Protein AF-A0A5E4LXL7-F1 (afdb_monomer_lite)

Sequence (547 aa):
MLSKASKIMYISARTNRHQEKIEVVSRVNGKRIEDSFPIDYTFYYSDSNGGYRTIFGDHVSKVTPKSSKEFHIDLSRLSGKKLWESDLNPVFKCLSKHFRGSGVPNLHLTFLDIEVNFSKEKGYATPEDPFSEVTAITISYSWEDNRLITLALRPKTYSAEKAQEIGANFSDTIVFETEKELLDAFLLLIEDSDVLSGWNSESYDIPYLVNRIIRVLGKDDTRRLCLWNEYPQEKKIEKYGKESKTYELVGRVAIDLLQVYRKFTYEERHSYSLDSIAEYELHDCKTPYAGSLDQLYYDDFEKFIEYNRKDVELLVRLEDKLKFISLMNMISHENSVLIPNALGTVTMMDQAILNRVHDMGLIGVNRRQKDAIEIPGAYVANPNVGVHEWVGSFDLTSLYPSNIRALNMSPETIVAQVRLEYTEKMIREKLAKEKTWTECWTGVFETLEYQAIIDKREDVQLIIDWEKKSSETMTAADVYKMIFESGEKWVISANATIYSLEHVGVVPEMLTDWFRDRKNIQRQAEELDIILHGVKIPMDVYRELDA

Secondary structure (DSSP, 8-state):
--------EEEEEEEETTTTEEEEEEEETTEEEEEEEE----EEEE-TT-SEEETT--EEEEE--SSHHHHHHHHHHTTTS-EESTT--HHHHHHHHHHTTS------EEEEEEEEPPBTTTBSPBTTB--SPEEEEEEEETTTTTEEEEEEEPPTTS-HHHHHHHHTTSTTEEEESSHHHHHHHHHHHGGG-SEEEESSTTTTHHHHHHHHHHHHT-GGGGGGGSSTTPPPEEEEEEETTEEEEEEE-TTSEEEEHHHHHHHH--SPPS--SHHHHHHHHHS--PPP-SS-HHHHHHH-HHHHHHHHHHHHHHHHHHHHHH-HHHHHHHHHHHTT--GGGGG-SHHHHHHHHHHHHHHTTEEPPPPPP-----------PPP--S--S-------TTHHHHHHHHTT--GGGEEEEE--HHHHHHHHHHHTTSSSHHHHTTT--S-HHHHHHHTT-SS-EEEEEETTS-EEEEEHHHHHIIIIIS---EEE-TT-EEEE-SS--HHHHHHHHHHHHHHHHHHHHHHHHHHHH-----HHHHHHH--

Foldseek 3Di:
DPDCPQQWAFADWDQPQVVQWIWTWTDGPNDIDIDIDHQFQKWWWFDQPAPAAALLRTHIHIDTDRHPVSSVVVCVVCVVTAIFPNPDDSLLVCLLVRRAPSAFDPFFEKEKDWDWAADPVPGDAALVGLPTFTAKMWMFTPVVVRDIAMEGEAAPLDDPVVLVVLQVVDPNYDYDPDSLVSLVVVLVVCQRGQEYEYACCQRGVQSNSQVVCCVRVRQQSQLSLAPPSDHWAWDWDADPNDIDIGTDHYRHHYDYVLLLCVQPDPDDDPDSDLQRVLCVQVVDGAQDDPDDLNCCVNPPVSSNRSRSRRRSVSVVVCCVRPVRLVVLSRLCSNLSHHSVCSSPDPSSVVSLLQSLCVVVSHTYGDDDDDDDDDDDDDDDDDDPDDDDPDDDDDDDPPVPLVCCLVQLDDPSFFFKAKDLVVQVVQQVVVVVPDVDSNVSCVVPDFRPLVVQLVVLAQPDWIWIQGPVRDIDIHGSNVVNCVAPVPPFQWDADSNGTIGHPPDRRSSSVSSVVVVVVVVVVVVVVVVVCCVVVNPPDPVVVVVVVVD

Structure (mmCIF, N/CA/C/O backbone):
data_AF-A0A5E4LXL7-F1
#
_entry.id   AF-A0A5E4LXL7-F1
#
loop_
_atom_site.group_PDB
_atom_site.id
_atom_site.type_symbol
_atom_site.label_atom_id
_atom_site.label_alt_id
_atom_site.label_comp_id
_atom_site.label_asym_id
_atom_site.label_entity_id
_atom_site.label_seq_id
_atom_site.pdbx_PDB_ins_code
_atom_site.Cartn_x
_atom_site.Cartn_y
_atom_site.Cartn_z
_atom_site.occupancy
_atom_site.B_iso_or_equiv
_atom_site.auth_seq_id
_atom_site.auth_comp_id
_atom_site.auth_asym_id
_atom_site.auth_atom_id
_atom_site.pdbx_PDB_model_num
ATOM 1 N N . MET A 1 1 ? -34.450 -6.979 -16.253 1.00 29.98 1 MET A N 1
ATOM 2 C CA . MET A 1 1 ? -33.293 -6.486 -17.028 1.00 29.98 1 MET A CA 1
ATOM 3 C C . MET A 1 1 ? -32.911 -5.116 -16.486 1.00 29.98 1 MET A C 1
ATOM 5 O O . MET A 1 1 ? -33.443 -4.117 -16.946 1.00 29.98 1 MET A O 1
ATOM 9 N N . LEU A 1 2 ? -32.073 -5.070 -15.447 1.00 29.91 2 LEU A N 1
ATOM 10 C CA . LEU A 1 2 ? -31.420 -3.826 -15.032 1.00 29.91 2 LEU A CA 1
ATOM 11 C C . LEU A 1 2 ? -30.405 -3.482 -16.125 1.00 29.91 2 LEU A C 1
ATOM 13 O O . LEU A 1 2 ? -29.638 -4.358 -16.532 1.00 29.91 2 LEU A O 1
ATOM 17 N N . SER A 1 3 ? -30.465 -2.266 -16.667 1.00 29.81 3 SER A N 1
ATOM 18 C CA . SER A 1 3 ? -29.523 -1.823 -17.689 1.00 29.81 3 SER A CA 1
ATOM 19 C C . SER A 1 3 ? -28.101 -1.990 -17.152 1.00 29.81 3 SER A C 1
ATOM 21 O O . SER A 1 3 ? -27.789 -1.567 -16.039 1.00 29.81 3 SER A O 1
ATOM 23 N N . LYS A 1 4 ? -27.232 -2.644 -17.932 1.00 35.75 4 LYS A N 1
ATOM 24 C CA . LYS A 1 4 ? -25.785 -2.627 -17.707 1.00 35.75 4 LYS A CA 1
ATOM 25 C C . LYS A 1 4 ? -25.305 -1.194 -17.948 1.00 35.75 4 LYS A C 1
ATOM 27 O O . LYS A 1 4 ? -24.787 -0.891 -19.017 1.00 35.75 4 LYS A O 1
ATOM 32 N N . ALA A 1 5 ? -25.522 -0.295 -16.989 1.00 44.47 5 ALA A N 1
ATOM 33 C CA . ALA A 1 5 ? -24.675 0.878 -16.876 1.00 44.47 5 ALA A CA 1
ATOM 34 C C . ALA A 1 5 ? -23.248 0.333 -16.762 1.00 44.47 5 ALA A C 1
ATOM 36 O O . ALA A 1 5 ? -22.973 -0.504 -15.899 1.00 44.47 5 ALA A O 1
ATOM 37 N N . SER A 1 6 ? -22.384 0.697 -17.705 1.00 51.62 6 SER A N 1
ATOM 38 C CA . SER A 1 6 ? -20.970 0.344 -17.661 1.00 51.62 6 SER A CA 1
ATOM 39 C C . SER A 1 6 ? -20.417 0.821 -16.320 1.00 51.62 6 SER A C 1
ATOM 41 O O . SER A 1 6 ? -20.374 2.026 -16.076 1.00 51.62 6 SER A O 1
ATOM 43 N N . LYS A 1 7 ? -20.098 -0.119 -15.422 1.00 65.69 7 LYS A N 1
ATOM 44 C CA . LYS A 1 7 ? -19.622 0.210 -14.078 1.00 65.69 7 LYS A CA 1
ATOM 45 C C . LYS A 1 7 ? -18.268 0.902 -14.209 1.00 65.69 7 LYS A C 1
ATOM 47 O O . LYS A 1 7 ? -17.354 0.347 -14.813 1.00 65.69 7 LYS A O 1
ATOM 52 N N . ILE A 1 8 ? -18.181 2.123 -13.694 1.00 78.50 8 ILE A N 1
ATOM 53 C CA . ILE A 1 8 ? -16.949 2.908 -13.671 1.00 78.50 8 ILE A CA 1
ATOM 54 C C . ILE A 1 8 ? -16.110 2.392 -12.503 1.00 78.50 8 ILE A C 1
ATOM 56 O O . ILE A 1 8 ? -16.603 2.320 -11.380 1.00 78.50 8 ILE A O 1
ATOM 60 N N . MET A 1 9 ? -14.870 1.995 -12.773 1.00 87.81 9 MET A N 1
ATOM 61 C CA . MET A 1 9 ? -13.956 1.452 -11.768 1.00 87.81 9 MET A CA 1
ATOM 62 C C . MET A 1 9 ? -12.716 2.339 -11.723 1.00 87.81 9 MET A C 1
ATOM 64 O O . MET A 1 9 ? -12.082 2.548 -12.760 1.00 87.81 9 MET A O 1
ATOM 68 N N . TYR A 1 10 ? -12.420 2.907 -10.554 1.00 93.94 10 TYR A N 1
ATOM 69 C CA . TYR A 1 10 ? -11.288 3.817 -10.387 1.00 93.94 10 TYR A CA 1
ATOM 70 C C . TYR A 1 10 ? -9.958 3.063 -10.462 1.00 93.94 10 TYR A C 1
ATOM 72 O O . TYR A 1 10 ? -9.919 1.852 -10.334 1.00 93.94 10 TYR A O 1
ATOM 80 N N . ILE A 1 11 ? -8.870 3.787 -10.686 1.00 94.38 11 ILE A N 1
ATOM 81 C CA . ILE A 1 11 ? -7.489 3.289 -10.684 1.00 94.38 11 ILE A CA 1
ATOM 82 C C . ILE A 1 11 ? -6.705 4.047 -9.619 1.00 94.38 11 ILE A C 1
ATOM 84 O O . ILE A 1 11 ? -6.070 3.470 -8.737 1.00 94.38 11 ILE A O 1
ATOM 88 N N . SER A 1 12 ? -6.771 5.374 -9.704 1.00 95.75 12 SER A N 1
ATOM 89 C CA . SER A 1 12 ? -6.064 6.301 -8.835 1.00 95.75 12 SER A CA 1
ATOM 90 C C . SER A 1 12 ? -6.898 7.561 -8.646 1.00 95.75 12 SER A C 1
ATOM 92 O O . SER A 1 12 ? -7.735 7.903 -9.483 1.00 95.75 12 SER A O 1
ATOM 94 N N . ALA A 1 13 ? -6.689 8.255 -7.534 1.00 96.75 13 ALA A N 1
ATOM 95 C CA . ALA A 1 13 ? -7.396 9.484 -7.227 1.00 96.75 13 ALA A CA 1
ATOM 96 C C . ALA A 1 13 ? -6.531 10.417 -6.386 1.00 96.75 13 ALA A C 1
ATOM 98 O O . ALA A 1 13 ? -5.733 9.975 -5.558 1.00 96.75 13 ALA A O 1
ATOM 99 N N . ARG A 1 14 ? -6.728 11.724 -6.561 1.00 95.44 14 ARG A N 1
ATOM 100 C CA . ARG A 1 14 ? -6.007 12.752 -5.810 1.00 95.44 14 ARG A CA 1
ATOM 101 C C . ARG A 1 14 ? -6.893 13.933 -5.461 1.00 95.44 14 ARG A C 1
ATOM 103 O O . ARG A 1 14 ? -7.909 14.195 -6.095 1.00 95.44 14 ARG A O 1
ATOM 110 N N . THR A 1 15 ? -6.464 14.693 -4.461 1.00 95.69 15 THR A N 1
ATOM 111 C CA . THR A 1 15 ? -7.087 15.980 -4.138 1.00 95.69 15 THR A CA 1
ATOM 112 C C . THR A 1 15 ? -6.423 17.101 -4.933 1.00 95.69 15 THR A C 1
ATOM 114 O O . THR A 1 15 ? -5.270 17.439 -4.671 1.00 95.69 15 THR A O 1
ATOM 117 N N . ASN A 1 16 ? -7.164 17.741 -5.837 1.00 94.19 16 ASN A N 1
ATOM 118 C CA . ASN A 1 16 ? -6.763 18.999 -6.457 1.00 94.19 16 ASN A CA 1
ATOM 119 C C . ASN A 1 16 ? -7.238 20.166 -5.579 1.00 94.19 16 ASN A C 1
ATOM 121 O O . ASN A 1 16 ? -8.380 20.623 -5.660 1.00 94.19 16 ASN A O 1
ATOM 125 N N . ARG A 1 17 ? -6.343 20.656 -4.714 1.00 88.19 17 ARG A N 1
ATOM 126 C CA . ARG A 1 17 ? -6.650 21.743 -3.768 1.00 88.19 17 ARG A CA 1
ATOM 127 C C . ARG A 1 17 ? -6.902 23.086 -4.452 1.00 88.19 17 ARG A C 1
ATOM 129 O O . ARG A 1 17 ? -7.623 23.903 -3.896 1.00 88.19 17 ARG A O 1
ATOM 136 N N . HIS A 1 18 ? -6.328 23.317 -5.634 1.00 88.31 18 HIS A N 1
ATOM 137 C CA . HIS A 1 18 ? -6.519 24.565 -6.375 1.00 88.31 18 HIS A CA 1
ATOM 138 C C . HIS A 1 18 ? -7.926 24.669 -6.961 1.00 88.31 18 HIS A C 1
ATOM 140 O O . HIS A 1 18 ? -8.506 25.750 -6.970 1.00 88.31 18 HIS A O 1
ATOM 146 N N . GLN A 1 19 ? -8.474 23.546 -7.428 1.00 91.19 19 GLN A N 1
ATOM 147 C CA . GLN A 1 19 ? -9.823 23.483 -7.989 1.00 91.19 19 GLN A CA 1
ATOM 148 C C . GLN A 1 19 ? -10.894 23.056 -6.971 1.00 91.19 19 GLN A C 1
ATOM 150 O O . GLN A 1 19 ? -12.064 22.997 -7.335 1.00 91.19 19 GLN A O 1
ATOM 155 N N . GLU A 1 20 ? -10.503 22.747 -5.728 1.00 92.12 20 GLU A N 1
ATOM 156 C CA . GLU A 1 20 ? -11.351 22.153 -4.680 1.00 92.12 20 GLU A CA 1
ATOM 157 C C . GLU A 1 20 ? -12.130 20.909 -5.159 1.00 92.12 20 GLU A C 1
ATOM 159 O O . GLU A 1 20 ? -13.324 20.739 -4.896 1.00 92.12 20 GLU A O 1
ATOM 164 N N . LYS A 1 21 ? -11.435 20.009 -5.865 1.00 96.50 21 LYS A N 1
ATOM 165 C CA . LYS A 1 21 ? -12.001 18.764 -6.408 1.00 96.50 21 LYS A CA 1
ATOM 166 C C . LYS A 1 21 ? -11.159 17.541 -6.061 1.00 96.50 21 LYS A C 1
ATOM 168 O O . LYS A 1 21 ? -9.961 17.643 -5.802 1.00 96.50 21 LYS A O 1
ATOM 173 N N . ILE A 1 22 ? -11.795 16.376 -6.093 1.00 97.69 22 ILE A N 1
ATOM 174 C CA . ILE A 1 22 ? -11.134 15.078 -6.181 1.00 97.69 22 ILE A CA 1
ATOM 175 C C . ILE A 1 22 ? -11.096 14.682 -7.652 1.00 97.69 22 ILE A C 1
ATOM 177 O O . ILE A 1 22 ? -12.145 14.543 -8.275 1.00 97.69 22 ILE A O 1
ATOM 181 N N . GLU A 1 23 ? -9.898 14.529 -8.200 1.00 97.44 23 GLU A N 1
ATOM 182 C CA . GLU A 1 23 ? -9.680 14.017 -9.553 1.00 97.44 23 GLU A CA 1
ATOM 183 C C . GLU A 1 23 ? -9.486 12.508 -9.467 1.00 97.44 23 GLU A C 1
ATOM 185 O O . GLU A 1 23 ? -8.745 12.028 -8.606 1.00 97.44 23 GLU A O 1
ATOM 190 N N . VAL A 1 24 ? -10.177 11.767 -10.327 1.00 97.12 24 VAL A N 1
ATOM 191 C CA . VAL A 1 24 ? -10.187 10.304 -10.324 1.00 97.12 24 VAL A CA 1
ATOM 192 C C . VAL A 1 24 ? -9.909 9.812 -11.733 1.00 97.12 24 VAL A C 1
ATOM 194 O O . VAL A 1 24 ? -10.579 10.210 -12.681 1.00 97.12 24 VAL A O 1
ATOM 197 N N . VAL A 1 25 ? -8.930 8.927 -11.864 1.00 96.44 25 VAL A N 1
ATOM 198 C CA . VAL A 1 25 ? -8.693 8.165 -13.090 1.00 96.44 25 VAL A CA 1
ATOM 199 C C . VAL A 1 25 ? -9.444 6.858 -12.960 1.00 96.44 25 VAL A C 1
ATOM 201 O O . VAL A 1 25 ? -9.318 6.183 -11.941 1.00 96.44 25 VAL A O 1
ATOM 204 N N . SER A 1 26 ? -10.209 6.498 -13.982 1.00 94.62 26 SER A N 1
ATOM 205 C CA . SER A 1 26 ? -11.001 5.270 -14.013 1.00 94.62 26 SER A CA 1
ATOM 206 C C . SER A 1 26 ? -10.849 4.548 -15.344 1.00 94.62 26 SER A C 1
ATOM 208 O O . SER A 1 26 ? -10.432 5.149 -16.333 1.00 94.62 26 SER A O 1
ATOM 210 N N . ARG A 1 27 ? -11.255 3.277 -15.403 1.00 91.06 27 ARG A N 1
ATOM 211 C CA . ARG A 1 27 ? -11.499 2.574 -16.669 1.00 91.06 27 ARG A CA 1
ATOM 212 C C . ARG A 1 27 ? -12.970 2.268 -16.879 1.00 91.06 27 ARG A C 1
ATOM 214 O O . ARG A 1 27 ? -13.670 1.802 -15.980 1.00 91.06 27 ARG A O 1
ATOM 221 N N . VAL A 1 28 ? -13.413 2.480 -18.115 1.00 87.75 28 VAL A N 1
ATOM 222 C CA . VAL A 1 28 ? -14.745 2.118 -18.604 1.00 87.75 28 VAL A CA 1
ATOM 223 C C . VAL A 1 28 ? -14.588 1.420 -19.946 1.00 87.75 28 VAL A C 1
ATOM 225 O O . VAL A 1 28 ? -14.075 1.999 -20.900 1.00 87.75 28 VAL A O 1
ATOM 228 N N . ASN A 1 29 ? -15.034 0.163 -20.031 1.00 83.94 29 ASN A N 1
ATOM 229 C CA . ASN A 1 29 ? -14.930 -0.661 -21.244 1.00 83.94 29 ASN A CA 1
ATOM 230 C C . ASN A 1 29 ? -13.501 -0.693 -21.831 1.00 83.94 29 ASN A C 1
ATOM 232 O O . ASN A 1 29 ? -13.317 -0.536 -23.036 1.00 83.94 29 ASN A O 1
ATOM 236 N N . GLY A 1 30 ? -12.492 -0.832 -20.965 1.00 83.06 30 GLY A N 1
ATOM 237 C CA . GLY A 1 30 ? -11.077 -0.888 -21.352 1.00 83.06 30 GLY A CA 1
ATOM 238 C C . GLY A 1 30 ? -10.430 0.462 -21.669 1.00 83.06 30 GLY A C 1
ATOM 239 O O . GLY A 1 30 ? -9.224 0.505 -21.858 1.00 83.06 30 GLY A O 1
ATOM 240 N N . LYS A 1 31 ? -11.182 1.571 -21.687 1.00 90.31 31 LYS A N 1
ATOM 241 C CA . LYS A 1 31 ? -10.629 2.913 -21.919 1.00 90.31 31 LYS A CA 1
ATOM 242 C C . LYS A 1 31 ? -10.441 3.666 -20.614 1.00 90.31 31 LYS A C 1
ATOM 244 O O . LYS A 1 31 ? -11.364 3.702 -19.795 1.00 90.31 31 LYS A O 1
ATOM 249 N N . ARG A 1 32 ? -9.281 4.302 -20.457 1.00 93.88 32 ARG A N 1
ATOM 250 C CA . ARG A 1 32 ? -9.021 5.233 -19.362 1.00 93.88 32 ARG A CA 1
ATOM 251 C C . ARG A 1 32 ? -9.841 6.510 -19.545 1.00 93.88 32 ARG A C 1
ATOM 253 O O . ARG A 1 32 ? -9.910 7.062 -20.642 1.00 93.88 32 ARG A O 1
ATOM 260 N N . ILE A 1 33 ? -10.472 6.958 -18.469 1.00 94.00 33 ILE A N 1
ATOM 261 C CA . ILE A 1 33 ? -11.211 8.216 -18.386 1.00 94.00 33 ILE A CA 1
ATOM 262 C C . ILE A 1 33 ? -10.774 8.986 -17.143 1.00 94.00 33 ILE A C 1
ATOM 264 O O . ILE A 1 33 ? -10.333 8.396 -16.154 1.00 94.00 33 ILE A O 1
ATOM 268 N N . GLU A 1 34 ? -10.924 10.302 -17.197 1.00 94.44 34 GLU A N 1
ATOM 269 C CA . GLU A 1 34 ? -10.665 11.196 -16.075 1.00 94.44 34 GLU A CA 1
ATOM 270 C C . GLU A 1 34 ? -11.979 11.849 -15.649 1.00 94.44 34 GLU A C 1
ATOM 272 O O . GLU A 1 34 ? -12.647 12.505 -16.450 1.00 94.44 34 GLU A O 1
ATOM 277 N N . ASP A 1 35 ? -12.332 11.678 -14.380 1.00 93.12 35 ASP A N 1
ATOM 278 C CA . ASP A 1 35 ? -13.503 12.272 -13.750 1.00 93.12 35 ASP A CA 1
ATOM 279 C C . ASP A 1 35 ? -13.079 13.233 -12.636 1.00 93.12 35 ASP A C 1
ATOM 281 O O . ASP A 1 35 ? -11.971 13.171 -12.095 1.00 93.12 35 ASP A O 1
ATOM 285 N N . SER A 1 36 ? -13.987 14.134 -12.256 1.00 95.25 36 SER A N 1
ATOM 286 C CA . SER A 1 36 ? -13.777 15.003 -11.100 1.00 95.25 36 SER A CA 1
ATOM 287 C C . SER A 1 36 ? -15.038 15.138 -10.259 1.00 95.25 36 SER A C 1
ATOM 289 O O . SER A 1 36 ? -16.142 15.298 -10.779 1.00 95.25 36 SER A O 1
ATOM 291 N N . PHE A 1 37 ? -14.857 15.113 -8.943 1.00 96.00 37 PHE A N 1
ATOM 292 C CA . PHE A 1 37 ? -15.923 15.199 -7.952 1.00 96.00 37 PHE A CA 1
ATOM 293 C C . PHE A 1 37 ? -15.652 16.367 -6.998 1.00 96.00 37 PHE A C 1
ATOM 295 O O . PHE A 1 37 ? -14.491 16.665 -6.714 1.00 96.00 37 PHE A O 1
ATOM 302 N N . PRO A 1 38 ? -16.685 17.054 -6.483 1.00 95.44 38 PRO A N 1
ATOM 303 C CA . PRO A 1 38 ? -16.484 18.045 -5.432 1.00 95.44 38 PRO A CA 1
ATOM 304 C C . PRO A 1 38 ? -15.927 17.374 -4.170 1.00 95.44 38 PRO A C 1
ATOM 306 O O . PRO A 1 38 ? -16.299 16.245 -3.843 1.00 95.44 38 PRO A O 1
ATOM 309 N N . ILE A 1 39 ? -15.055 18.074 -3.443 1.00 96.50 39 ILE A N 1
ATOM 310 C CA . ILE A 1 39 ? -14.549 17.578 -2.160 1.00 96.50 39 ILE A CA 1
ATOM 311 C C . ILE A 1 39 ? -15.698 17.523 -1.140 1.00 96.50 39 ILE A C 1
ATOM 313 O O . ILE A 1 39 ? -16.369 18.524 -0.893 1.00 96.50 39 ILE A O 1
ATOM 317 N N . ASP A 1 40 ? -15.916 16.355 -0.528 1.00 95.75 40 ASP A N 1
ATOM 318 C CA . ASP A 1 40 ? -16.932 16.174 0.512 1.00 95.75 40 ASP A CA 1
ATOM 319 C C . ASP A 1 40 ? -16.365 16.523 1.898 1.00 95.75 40 ASP A C 1
ATOM 321 O O . ASP A 1 40 ? -15.721 15.706 2.562 1.00 95.75 40 ASP A O 1
ATOM 325 N N . TYR A 1 41 ? -16.616 17.758 2.338 1.00 96.25 41 TYR A N 1
ATOM 326 C CA . TYR A 1 41 ? -16.223 18.264 3.657 1.00 96.25 41 TYR A CA 1
ATOM 327 C C . TYR A 1 41 ? -17.205 17.899 4.779 1.00 96.25 41 TYR A C 1
ATOM 329 O O . TYR A 1 41 ? -17.089 18.425 5.884 1.00 96.25 41 TYR A O 1
ATOM 337 N N . THR A 1 42 ? -18.192 17.036 4.522 1.00 97.00 42 THR A N 1
ATOM 338 C CA . THR A 1 42 ? -19.201 16.660 5.519 1.00 97.00 42 THR A CA 1
ATOM 339 C C . THR A 1 42 ? -18.560 16.096 6.784 1.00 97.00 42 THR A C 1
ATOM 341 O O . THR A 1 42 ? -17.692 15.226 6.706 1.00 97.00 42 THR A O 1
ATOM 344 N N . PHE A 1 43 ? -19.040 16.542 7.942 1.00 97.56 43 PHE A N 1
ATOM 345 C CA . PHE A 1 43 ? -18.696 15.998 9.257 1.00 97.56 43 PHE A CA 1
ATOM 346 C C . PHE A 1 43 ? -19.878 16.164 10.222 1.00 97.56 43 PHE A C 1
ATOM 348 O O . PHE A 1 43 ? -20.902 16.758 9.865 1.00 97.56 43 PHE A O 1
ATOM 355 N N . TYR A 1 44 ? -19.750 15.646 11.443 1.00 97.81 44 TYR A N 1
ATOM 356 C CA . TYR A 1 44 ? -20.810 15.696 12.449 1.00 97.81 44 TYR A CA 1
ATOM 357 C C . TYR A 1 44 ? -20.302 16.229 13.791 1.00 97.81 44 TYR A C 1
ATOM 359 O O . TYR A 1 44 ? -19.108 16.184 14.093 1.00 97.81 44 TYR A O 1
ATOM 367 N N . TYR A 1 45 ? -21.219 16.723 14.620 1.00 97.25 45 TYR A N 1
ATOM 368 C CA . TYR A 1 45 ? -20.938 17.145 15.993 1.00 97.25 45 TYR A CA 1
ATOM 369 C C . TYR A 1 45 ? -22.004 16.616 16.958 1.00 97.25 45 TYR A C 1
ATOM 371 O O . TYR A 1 45 ? -23.160 16.436 16.576 1.00 97.25 45 TYR A O 1
ATOM 379 N N . SER A 1 46 ? -21.621 16.381 18.215 1.00 95.94 46 SER A N 1
ATOM 380 C CA . SER A 1 46 ? -22.552 15.941 19.265 1.00 95.94 46 SER A CA 1
ATOM 381 C C . SER A 1 46 ? -23.654 16.970 19.530 1.00 95.94 46 SER A C 1
ATOM 383 O O . SER A 1 46 ? -23.379 18.109 19.923 1.00 95.94 46 SER A O 1
ATOM 385 N N . ASP A 1 47 ? -24.901 16.534 19.352 1.00 95.81 47 ASP A N 1
ATOM 386 C CA . ASP A 1 47 ? -26.117 17.336 19.478 1.00 95.81 47 ASP A CA 1
ATOM 387 C C . ASP A 1 47 ? -27.280 16.432 19.894 1.00 95.81 47 ASP A C 1
ATOM 389 O O . ASP A 1 47 ? -27.674 15.545 19.143 1.00 95.81 47 ASP A O 1
ATOM 393 N N . SER A 1 48 ? -27.858 16.663 21.075 1.00 93.81 48 SER A N 1
ATOM 394 C CA . SER A 1 48 ? -28.941 15.829 21.616 1.00 93.81 48 SER A CA 1
ATOM 395 C C . SER A 1 48 ? -30.200 15.812 20.744 1.00 93.81 48 SER A C 1
ATOM 397 O O . SER A 1 48 ? -30.993 14.884 20.852 1.00 93.81 48 SER A O 1
ATOM 399 N N . ASN A 1 49 ? -30.383 16.822 19.888 1.00 94.94 49 ASN A N 1
ATOM 400 C CA . ASN A 1 49 ? -31.505 16.915 18.950 1.00 94.94 49 ASN A CA 1
ATOM 401 C C . ASN A 1 49 ? -31.132 16.452 17.529 1.00 94.94 49 ASN A C 1
ATOM 403 O O . ASN A 1 49 ? -31.921 16.615 16.598 1.00 94.94 49 ASN A O 1
ATOM 407 N N . GLY A 1 50 ? -29.926 15.910 17.348 1.00 94.38 50 GLY A N 1
ATOM 408 C CA . GLY A 1 50 ? -29.422 15.456 16.060 1.00 94.38 50 GLY A CA 1
ATOM 409 C C . GLY A 1 50 ? -30.185 14.250 15.508 1.00 94.38 50 GLY A C 1
ATOM 410 O O . GLY A 1 50 ? -30.583 13.345 16.245 1.00 94.38 50 GLY A O 1
ATOM 411 N N . GLY A 1 51 ? -30.380 14.231 14.188 1.00 96.19 51 GLY A N 1
ATOM 412 C CA . GLY A 1 51 ? -31.098 13.164 13.481 1.00 96.19 51 GLY A CA 1
ATOM 413 C C . GLY A 1 51 ? -30.261 11.921 13.150 1.00 96.19 51 GLY A C 1
ATOM 414 O O . GLY A 1 51 ? -30.817 10.949 12.648 1.00 96.19 51 GLY A O 1
ATOM 415 N N . TYR A 1 52 ? -28.950 11.943 13.405 1.00 97.56 52 TYR A N 1
ATOM 416 C CA . TYR A 1 52 ? -28.024 10.844 13.109 1.00 97.56 52 TYR A CA 1
ATOM 417 C C . TYR A 1 52 ? -27.508 10.214 14.404 1.00 97.56 52 TYR A C 1
ATOM 419 O O . TYR A 1 52 ? -27.512 10.864 15.453 1.00 97.56 52 TYR A O 1
ATOM 427 N N . ARG A 1 53 ? -27.041 8.963 14.326 1.00 96.81 53 ARG A N 1
ATOM 428 C CA . ARG A 1 53 ? -26.478 8.227 15.465 1.00 96.81 53 ARG A CA 1
ATOM 429 C C . ARG A 1 53 ? -25.031 7.830 15.216 1.00 96.81 53 ARG A C 1
ATOM 431 O O . ARG A 1 53 ? -24.687 7.421 14.113 1.00 96.81 53 ARG A O 1
ATOM 438 N N . THR A 1 54 ? -24.189 7.930 16.237 1.00 95.25 54 THR A N 1
ATOM 439 C CA . THR A 1 54 ? -22.821 7.387 16.193 1.00 95.25 54 THR A CA 1
ATOM 440 C C . THR A 1 54 ? -22.817 5.889 16.476 1.00 95.25 54 THR A C 1
ATOM 442 O O . THR A 1 54 ? -23.826 5.337 16.917 1.00 95.25 54 THR A O 1
ATOM 445 N N . ILE A 1 55 ? -21.661 5.242 16.302 1.00 92.75 55 ILE A N 1
ATOM 446 C CA . ILE A 1 55 ? -21.449 3.853 16.750 1.00 92.75 55 ILE A CA 1
ATOM 447 C C . ILE A 1 55 ? -21.737 3.638 18.245 1.00 92.75 55 ILE A C 1
ATOM 449 O O . ILE A 1 55 ? -22.085 2.535 18.637 1.00 92.75 55 ILE A O 1
ATOM 453 N N . PHE A 1 56 ? -21.664 4.695 19.061 1.00 91.56 56 PHE A N 1
ATOM 454 C CA . PHE A 1 56 ? -21.952 4.670 20.502 1.00 91.56 56 PHE A CA 1
ATOM 455 C C . PHE A 1 56 ? -23.433 4.957 20.825 1.00 91.56 56 PHE A C 1
ATOM 457 O O . PHE A 1 56 ? -23.825 5.026 21.985 1.00 91.56 56 PHE A O 1
ATOM 464 N N . GLY A 1 57 ? -24.269 5.200 19.808 1.00 90.50 57 GLY A N 1
ATOM 465 C CA . GLY A 1 57 ? -25.680 5.567 19.969 1.00 90.50 57 GLY A CA 1
ATOM 466 C C . GLY A 1 57 ? -25.943 7.055 20.243 1.00 90.50 57 GLY A C 1
ATOM 467 O O . GLY A 1 57 ? -27.112 7.457 20.282 1.00 90.50 57 GLY A O 1
ATOM 468 N N . ASP A 1 58 ? -24.894 7.880 20.371 1.00 92.00 58 ASP A N 1
ATOM 469 C CA . ASP A 1 58 ? -25.001 9.328 20.591 1.00 92.00 58 ASP A CA 1
ATOM 470 C C . ASP A 1 58 ? -25.734 10.019 19.434 1.00 92.00 58 ASP A C 1
ATOM 472 O O . ASP A 1 58 ? -25.467 9.743 18.262 1.00 92.00 58 ASP A O 1
ATOM 476 N N . HIS A 1 59 ? -26.600 10.982 19.757 1.00 96.50 59 HIS A N 1
ATOM 477 C CA . HIS A 1 59 ? -27.208 11.855 18.755 1.00 96.50 59 HIS A CA 1
ATOM 478 C C . HIS A 1 59 ? -26.193 12.885 18.232 1.00 96.50 59 HIS A C 1
ATOM 480 O O . HIS A 1 59 ? -25.483 13.546 19.003 1.00 96.50 59 HIS A O 1
ATOM 486 N N . VAL A 1 60 ? -26.130 13.023 16.906 1.00 97.81 60 VAL A N 1
ATOM 487 C CA . VAL A 1 60 ? -25.256 13.982 16.221 1.00 97.81 60 VAL A CA 1
ATOM 488 C C . VAL A 1 60 ? -25.982 14.721 15.103 1.00 97.81 60 VAL A C 1
ATOM 490 O O . VAL A 1 60 ? -26.882 14.194 14.439 1.00 97.81 60 VAL A O 1
ATOM 493 N N . SER A 1 61 ? -25.563 15.963 14.886 1.00 97.94 61 SER A N 1
ATOM 494 C CA . SER A 1 61 ? -26.039 16.825 13.806 1.00 97.94 61 SER A CA 1
ATOM 495 C C . SER A 1 61 ? -24.987 16.918 12.704 1.00 97.94 61 SER A C 1
ATOM 497 O O . SER A 1 61 ? -23.783 16.926 12.969 1.00 97.94 61 SER A O 1
ATOM 499 N N . LYS A 1 62 ? -25.452 16.969 11.454 1.00 97.81 62 LYS A N 1
ATOM 500 C CA . LYS A 1 62 ? -24.619 16.993 10.246 1.00 97.81 62 LYS A CA 1
ATOM 501 C C . LYS A 1 62 ? -24.269 18.422 9.846 1.00 97.81 62 LYS A C 1
ATOM 503 O O . LYS A 1 62 ? -25.138 19.291 9.836 1.00 97.81 62 LYS A O 1
ATOM 508 N N . VAL A 1 63 ? -23.027 18.634 9.429 1.00 97.69 63 VAL A N 1
ATOM 509 C CA . VAL A 1 63 ? -22.557 19.865 8.785 1.00 97.69 63 VAL A CA 1
ATOM 510 C C . VAL A 1 63 ? -22.085 19.513 7.378 1.00 97.69 63 VAL A C 1
ATOM 512 O O . VAL A 1 63 ? -21.462 18.473 7.170 1.00 97.69 63 VAL A O 1
ATOM 515 N N . THR A 1 64 ? -22.394 20.352 6.390 1.00 97.06 64 THR A N 1
ATOM 516 C CA . THR A 1 64 ? -22.014 20.124 4.984 1.00 97.06 64 THR A CA 1
ATOM 517 C C . THR A 1 64 ? -21.405 21.396 4.398 1.00 97.06 64 THR A C 1
ATOM 519 O O . THR A 1 64 ? -22.082 22.118 3.662 1.00 97.06 64 THR A O 1
ATOM 522 N N . PRO A 1 65 ? -20.145 21.703 4.752 1.00 96.62 65 PRO A N 1
ATOM 523 C CA . PRO A 1 65 ? -19.444 22.859 4.213 1.00 96.62 65 PRO A CA 1
ATOM 524 C C . PRO A 1 65 ? -19.248 22.718 2.704 1.00 96.62 65 PRO A C 1
ATOM 526 O O . PRO A 1 65 ? -19.030 21.618 2.195 1.00 96.62 65 PRO A O 1
ATOM 529 N N . LYS A 1 66 ? -19.300 23.836 1.981 1.00 93.62 66 LYS A N 1
ATOM 530 C CA . LYS A 1 66 ? -19.191 23.871 0.514 1.00 93.62 66 LYS A CA 1
ATOM 531 C C . LYS A 1 66 ? -17.775 24.140 0.012 1.00 93.62 66 LYS A C 1
ATOM 533 O O . LYS A 1 66 ? -17.535 24.031 -1.184 1.00 93.62 66 LYS A O 1
ATOM 538 N N . SER A 1 67 ? -16.863 24.531 0.900 1.00 93.94 67 SER A N 1
ATOM 539 C CA . SER A 1 67 ? -15.465 24.842 0.583 1.00 93.94 67 SER A CA 1
ATOM 540 C C . SER A 1 67 ? -14.554 24.514 1.761 1.00 93.94 67 SER A C 1
ATOM 542 O O . SER A 1 67 ? -15.009 24.447 2.909 1.00 93.94 67 SER A O 1
ATOM 544 N N . SER A 1 68 ? -13.249 24.408 1.503 1.00 94.00 68 SER A N 1
ATOM 545 C CA . SER A 1 68 ? -12.237 24.234 2.549 1.00 94.00 68 SER A CA 1
ATOM 546 C C . SER A 1 68 ? -12.290 25.368 3.572 1.00 94.00 68 SER A C 1
ATOM 548 O O . SER A 1 68 ? -12.171 25.153 4.779 1.00 94.00 68 SER A O 1
ATOM 550 N N . LYS A 1 69 ? -12.518 26.602 3.110 1.00 95.06 69 LYS A N 1
ATOM 551 C CA . LYS A 1 69 ? -12.610 27.772 3.989 1.00 95.06 69 LYS A CA 1
ATOM 552 C C . LYS A 1 69 ? -13.792 27.665 4.953 1.00 95.06 69 LYS A C 1
ATOM 554 O O . LYS A 1 69 ? -13.622 27.905 6.145 1.00 95.06 69 LYS A O 1
ATOM 559 N N . GLU A 1 70 ? -14.971 27.308 4.447 1.00 96.44 70 GLU A N 1
ATOM 560 C CA . GLU A 1 70 ? -16.170 27.117 5.272 1.00 96.44 70 GLU A CA 1
ATOM 561 C C . GLU A 1 70 ? -15.974 25.973 6.270 1.00 96.44 70 GLU A C 1
ATOM 563 O O . GLU A 1 70 ? -16.281 26.137 7.447 1.00 96.44 70 GLU A O 1
ATOM 568 N N . PHE A 1 71 ? -15.349 24.873 5.837 1.00 96.25 71 PHE A N 1
ATOM 569 C CA . PHE A 1 71 ? -15.017 23.747 6.706 1.00 96.25 71 PHE A CA 1
ATOM 570 C C . PHE A 1 71 ? -14.183 24.183 7.920 1.00 96.25 71 PHE A C 1
ATOM 572 O O . PHE A 1 71 ? -14.559 23.898 9.053 1.00 96.25 71 PHE A O 1
ATOM 579 N N . HIS A 1 72 ? -13.113 24.961 7.724 1.00 95.94 72 HIS A N 1
ATOM 580 C CA . HIS A 1 72 ? -12.292 25.451 8.840 1.00 95.94 72 HIS A CA 1
ATOM 581 C C . HIS A 1 72 ? -13.026 26.464 9.737 1.00 95.94 72 HIS A C 1
ATOM 583 O O . HIS A 1 72 ? -12.793 26.490 10.950 1.00 95.94 72 HIS A O 1
ATOM 589 N N . ILE A 1 73 ? -13.928 27.279 9.179 1.00 97.38 73 ILE A N 1
ATOM 590 C CA . ILE A 1 73 ? -14.779 28.187 9.966 1.00 97.38 73 ILE A CA 1
ATOM 591 C C . ILE A 1 73 ? -15.726 27.375 10.856 1.00 97.38 73 ILE A C 1
ATOM 593 O O . ILE A 1 73 ? -15.843 27.662 12.049 1.00 97.38 73 ILE A O 1
ATOM 597 N N . ASP A 1 74 ? -16.360 26.340 10.307 1.00 97.19 74 ASP A N 1
ATOM 598 C CA . ASP A 1 74 ? -17.280 25.478 11.044 1.00 97.19 74 ASP A CA 1
ATOM 599 C C . ASP A 1 74 ? -16.577 24.645 12.118 1.00 97.19 74 ASP A C 1
ATOM 601 O O . ASP A 1 74 ? -17.082 24.563 13.239 1.00 97.19 74 ASP A O 1
ATOM 605 N N . LEU A 1 75 ? -15.386 24.107 11.830 1.00 95.69 75 LEU A N 1
ATOM 606 C CA . LEU A 1 75 ? -14.544 23.456 12.840 1.00 95.69 75 LEU A CA 1
ATOM 607 C C . LEU A 1 75 ? -14.227 24.407 14.001 1.00 95.69 75 LEU A C 1
ATOM 609 O O . LEU A 1 75 ? -14.369 24.037 15.164 1.00 95.69 75 LEU A O 1
ATOM 613 N N . SER A 1 76 ? -13.851 25.652 13.695 1.00 95.44 76 SER A N 1
ATOM 614 C CA . SER A 1 76 ? -13.545 26.664 14.715 1.00 95.44 76 SER A CA 1
ATOM 615 C C . SER A 1 76 ? -14.777 27.003 15.559 1.00 95.44 76 SER A C 1
ATOM 617 O O . SER A 1 76 ? -14.702 27.043 16.789 1.00 95.44 76 SER A O 1
ATOM 619 N N . ARG A 1 77 ? -15.933 27.189 14.906 1.00 96.50 77 ARG A N 1
ATOM 620 C CA . ARG A 1 77 ? -17.228 27.465 15.547 1.00 96.50 77 ARG A CA 1
ATOM 621 C C . ARG A 1 77 ? -17.673 26.335 16.479 1.00 96.50 77 ARG A C 1
ATOM 623 O O . ARG A 1 77 ? -18.298 26.603 17.502 1.00 96.50 77 ARG A O 1
ATOM 630 N N . LEU A 1 78 ? -17.352 25.088 16.136 1.00 95.38 78 LEU A N 1
ATOM 631 C CA . LEU A 1 78 ? -17.742 23.887 16.878 1.00 95.38 78 LEU A CA 1
ATOM 632 C C . LEU A 1 78 ? -16.621 23.321 17.764 1.00 95.38 78 LEU A C 1
ATOM 634 O O . LEU A 1 78 ? -16.780 22.235 18.310 1.00 95.38 78 LEU A O 1
ATOM 638 N N . SER A 1 79 ? -15.527 24.055 17.970 1.00 89.00 79 SER A N 1
ATOM 639 C CA . SER A 1 79 ? -14.367 23.627 18.774 1.00 89.00 79 SER A CA 1
ATOM 640 C C . SER A 1 79 ? -14.701 23.183 20.208 1.00 89.00 79 SER A C 1
ATOM 642 O O . SER A 1 79 ? -14.010 22.337 20.767 1.00 89.00 79 SER A O 1
ATOM 644 N N . GLY A 1 80 ? -15.779 23.707 20.805 1.00 91.19 80 GLY A N 1
ATOM 645 C CA . GLY A 1 80 ? -16.274 23.291 22.125 1.00 91.19 80 GLY A CA 1
ATOM 646 C C . GLY A 1 80 ? -17.164 22.039 22.123 1.00 91.19 80 GLY A C 1
ATOM 647 O O . GLY A 1 80 ? -17.678 21.649 23.172 1.00 91.19 80 GLY A O 1
ATOM 648 N N . LYS A 1 81 ? -17.409 21.426 20.960 1.00 93.50 81 LYS A N 1
ATOM 649 C CA . LYS A 1 81 ? -18.226 20.219 20.786 1.00 93.50 81 LYS A CA 1
ATOM 650 C C . LYS A 1 81 ? -17.340 19.040 20.389 1.00 93.50 81 LYS A C 1
ATOM 652 O O . LYS A 1 81 ? -16.313 19.204 19.739 1.00 93.50 81 LYS A O 1
ATOM 657 N N . LYS A 1 82 ? -17.767 17.824 20.742 1.00 93.31 82 LYS A N 1
ATOM 658 C CA . LYS A 1 82 ? -17.146 16.599 20.225 1.00 93.31 82 LYS A CA 1
ATOM 659 C C . LYS A 1 82 ? -17.502 16.457 18.743 1.00 93.31 82 LYS A C 1
ATOM 661 O O . LYS A 1 82 ? -18.686 16.471 18.397 1.00 93.31 82 LYS A O 1
ATOM 666 N N . LEU A 1 83 ? -16.475 16.362 17.904 1.00 95.31 83 LEU A N 1
ATOM 667 C CA . LEU A 1 83 ? -16.586 16.214 16.454 1.00 95.31 83 LEU A CA 1
ATOM 668 C C . LEU A 1 83 ? -16.426 14.751 16.036 1.00 95.31 83 LEU A C 1
ATOM 670 O O . LEU A 1 83 ? -15.781 13.965 16.734 1.00 95.31 83 LEU A O 1
ATOM 674 N N . TRP A 1 84 ? -17.004 14.424 14.885 1.00 96.00 84 TRP A N 1
ATOM 675 C CA . TRP A 1 84 ? -17.052 13.081 14.320 1.00 96.00 84 TRP A CA 1
ATOM 676 C C . TRP A 1 84 ? -16.873 13.144 12.802 1.00 96.00 84 TRP A C 1
ATOM 678 O O . TRP A 1 84 ? -17.428 14.026 12.142 1.00 96.00 84 TRP A O 1
ATOM 688 N N . GLU A 1 85 ? -16.102 12.205 12.262 1.00 95.44 85 GLU A N 1
ATOM 689 C CA . GLU A 1 85 ? -15.711 12.099 10.854 1.00 95.44 85 GLU A CA 1
ATOM 690 C C . GLU A 1 85 ? -15.100 13.365 10.222 1.00 95.44 85 GLU A C 1
ATOM 692 O O . GLU A 1 85 ? -15.107 13.539 8.994 1.00 95.44 85 GLU A O 1
ATOM 697 N N . SER A 1 86 ? -14.553 14.259 11.047 1.00 94.56 86 SER A N 1
ATOM 698 C CA . SER A 1 86 ? -13.949 15.516 10.589 1.00 94.56 86 SER A CA 1
ATOM 699 C C . SER A 1 86 ? -12.507 15.349 10.104 1.00 94.56 86 SER A C 1
ATOM 701 O O . SER A 1 86 ? -11.942 16.273 9.533 1.00 94.56 86 SER A O 1
ATOM 703 N N . ASP A 1 87 ? -11.893 14.196 10.345 1.00 93.69 87 ASP A N 1
ATOM 704 C CA . ASP A 1 87 ? -10.505 13.859 10.008 1.00 93.69 87 ASP A CA 1
ATOM 705 C C . ASP A 1 87 ? -10.386 12.843 8.859 1.00 93.69 87 ASP A C 1
ATOM 707 O O . ASP A 1 87 ? -9.285 12.424 8.498 1.00 93.69 87 ASP A O 1
ATOM 711 N N . LEU A 1 88 ? -11.515 12.438 8.273 1.00 94.31 88 LEU A N 1
ATOM 712 C CA . LEU A 1 88 ? -11.538 11.468 7.186 1.00 94.31 88 LEU A CA 1
ATOM 713 C C . LEU A 1 88 ? -10.842 11.998 5.928 1.00 94.31 88 LEU A C 1
ATOM 715 O O . LEU A 1 88 ? -11.027 13.149 5.529 1.00 94.31 88 LEU A O 1
ATOM 719 N N . ASN A 1 89 ? -10.103 11.113 5.254 1.00 94.94 89 ASN A N 1
ATOM 720 C CA . ASN A 1 89 ? -9.451 11.426 3.987 1.00 94.94 89 ASN A CA 1
ATOM 721 C C . ASN A 1 89 ? -10.509 11.717 2.900 1.00 94.94 89 ASN A C 1
ATOM 723 O O . ASN A 1 89 ? -11.306 10.826 2.581 1.00 94.94 89 ASN A O 1
ATOM 727 N N . PRO A 1 90 ? -10.508 12.914 2.285 1.00 95.94 90 PRO A N 1
ATOM 728 C CA . PRO A 1 90 ? -11.492 13.264 1.266 1.00 95.94 90 PRO A CA 1
ATOM 729 C C . PRO A 1 90 ? -11.464 12.379 0.015 1.00 95.94 90 PRO A C 1
ATOM 731 O O . PRO A 1 90 ? -12.505 12.176 -0.608 1.00 95.94 90 PRO A O 1
ATOM 734 N N . VAL A 1 91 ? -10.299 11.818 -0.336 1.00 97.19 91 VAL A N 1
ATOM 735 C CA . VAL A 1 91 ? -10.183 10.857 -1.442 1.00 97.19 91 VAL A CA 1
ATOM 736 C C . VAL A 1 91 ? -10.984 9.600 -1.115 1.00 97.19 91 VAL A C 1
ATOM 738 O O . VAL A 1 91 ? -11.828 9.204 -1.907 1.00 97.19 91 VAL A O 1
ATOM 741 N N . PHE A 1 92 ? -10.807 9.016 0.072 1.00 96.50 92 PHE A N 1
ATOM 742 C CA . PHE A 1 92 ? -11.525 7.794 0.456 1.00 96.50 92 PHE A CA 1
ATOM 743 C C . PHE A 1 92 ? -13.026 8.037 0.643 1.00 96.50 92 PHE A C 1
ATOM 745 O O . PHE A 1 92 ? -13.826 7.205 0.227 1.00 96.50 92 PHE A O 1
ATOM 752 N N . LYS A 1 93 ? -13.429 9.215 1.149 1.00 95.56 93 LYS A N 1
ATOM 753 C CA . LYS A 1 93 ? -14.844 9.638 1.139 1.00 95.56 93 LYS A CA 1
ATOM 754 C C . LYS A 1 93 ? -15.429 9.623 -0.274 1.00 95.56 93 LYS A C 1
ATOM 756 O O . LYS A 1 93 ? -16.521 9.103 -0.479 1.00 95.56 93 LYS A O 1
ATOM 761 N N . CYS A 1 94 ? -14.705 10.182 -1.246 1.00 96.44 94 CYS A N 1
ATOM 762 C CA . CYS A 1 94 ? -15.120 10.185 -2.647 1.00 96.44 94 CYS A CA 1
ATOM 763 C C . CYS A 1 94 ? -15.225 8.756 -3.206 1.00 96.44 94 CYS A C 1
ATOM 765 O O . CYS A 1 94 ? -16.262 8.392 -3.760 1.00 96.44 94 CYS A O 1
ATOM 767 N N . LEU A 1 95 ? -14.193 7.931 -3.002 1.00 95.81 95 LEU A N 1
ATOM 768 C CA . LEU A 1 95 ? -14.156 6.551 -3.492 1.00 95.81 95 LEU A CA 1
ATOM 769 C C . LEU A 1 95 ? -15.280 5.696 -2.892 1.00 95.81 95 LEU A C 1
ATOM 771 O O . LEU A 1 95 ? -16.023 5.059 -3.635 1.00 95.81 95 LEU A O 1
ATOM 775 N N . SER A 1 96 ? -15.473 5.750 -1.572 1.00 94.25 96 SER A N 1
ATOM 776 C CA . SER A 1 96 ? -16.539 5.012 -0.882 1.00 94.25 96 SER A CA 1
ATOM 777 C C . SER A 1 96 ? -17.931 5.447 -1.359 1.00 94.25 96 SER A C 1
ATOM 779 O O . SER A 1 96 ? -18.797 4.622 -1.636 1.00 94.25 96 SER A O 1
ATOM 781 N N . LYS A 1 97 ? -18.143 6.749 -1.571 1.00 93.25 97 LYS A N 1
ATOM 782 C CA . LYS A 1 97 ? -19.434 7.285 -2.022 1.00 93.25 97 LYS A CA 1
ATOM 783 C C . LYS A 1 97 ? -19.772 6.956 -3.477 1.00 93.25 97 LYS A C 1
ATOM 785 O O . LYS A 1 97 ? -20.942 6.745 -3.790 1.00 93.25 97 LYS A O 1
ATOM 790 N N . HIS A 1 98 ? -18.783 6.986 -4.368 1.00 92.94 98 HIS A N 1
ATOM 791 C CA . HIS A 1 98 ? -19.018 6.939 -5.815 1.00 92.94 98 HIS A CA 1
ATOM 792 C C . HIS A 1 98 ? -18.659 5.603 -6.468 1.00 92.94 98 HIS A C 1
ATOM 794 O O . HIS A 1 98 ? -19.219 5.288 -7.514 1.00 92.94 98 HIS A O 1
ATOM 800 N N . PHE A 1 99 ? -17.767 4.815 -5.864 1.00 92.56 99 PHE A N 1
ATOM 801 C CA . PHE A 1 99 ? -17.206 3.617 -6.491 1.00 92.56 99 PHE A CA 1
ATOM 802 C C . PHE A 1 99 ? -17.410 2.330 -5.689 1.00 92.56 99 PHE A C 1
ATOM 804 O O . PHE A 1 99 ? -17.208 1.242 -6.233 1.00 92.56 99 PHE A O 1
ATOM 811 N N . ARG A 1 100 ? -17.864 2.401 -4.436 1.00 89.50 100 ARG A N 1
ATOM 812 C CA . ARG A 1 100 ? -18.115 1.210 -3.620 1.00 89.50 100 ARG A CA 1
ATOM 813 C C . ARG A 1 100 ? -19.111 0.259 -4.295 1.00 89.50 100 ARG A C 1
ATOM 815 O O . ARG A 1 100 ? -20.172 0.665 -4.762 1.00 89.50 100 ARG A O 1
ATOM 822 N N . GLY A 1 101 ? -18.750 -1.023 -4.386 1.00 85.12 101 GLY A N 1
ATOM 823 C CA . GLY A 1 101 ? -19.550 -2.046 -5.080 1.00 85.12 101 GLY A CA 1
ATOM 824 C C . GLY A 1 101 ? -19.497 -1.992 -6.619 1.00 85.12 101 GLY A C 1
ATOM 825 O O . GLY A 1 101 ? -20.208 -2.750 -7.296 1.00 85.12 101 GLY A O 1
ATOM 826 N N . SER A 1 102 ? -18.648 -1.133 -7.199 1.00 85.19 102 SER A N 1
ATOM 827 C CA . SER A 1 102 ? -18.484 -1.026 -8.660 1.00 85.19 102 SER A CA 1
ATOM 828 C C . SER A 1 102 ? -17.670 -2.171 -9.268 1.00 85.19 102 SER A C 1
ATOM 830 O O . SER A 1 102 ? -17.751 -2.393 -10.474 1.00 85.19 102 SER A O 1
ATOM 832 N N . GLY A 1 103 ? -16.986 -2.963 -8.439 1.00 85.88 103 GLY A N 1
ATOM 833 C CA . GLY A 1 103 ? -16.103 -4.046 -8.867 1.00 85.88 103 GLY A CA 1
ATOM 834 C C . GLY A 1 103 ? -14.644 -3.601 -8.935 1.00 85.88 103 GLY A C 1
ATOM 835 O O . GLY A 1 103 ? -14.293 -2.523 -8.458 1.00 85.88 103 GLY A O 1
ATOM 836 N N . VAL A 1 104 ? -13.811 -4.460 -9.514 1.00 87.44 104 VAL A N 1
ATOM 837 C CA . VAL A 1 104 ? -12.359 -4.281 -9.611 1.00 87.44 104 VAL A CA 1
ATOM 838 C C . VAL A 1 104 ? -12.003 -3.979 -11.072 1.00 87.44 104 VAL A C 1
ATOM 840 O O . VAL A 1 104 ? -12.437 -4.734 -11.950 1.00 87.44 104 VAL A O 1
ATOM 843 N N . PRO A 1 105 ? -11.251 -2.903 -11.369 1.00 89.62 105 PRO A N 1
ATOM 844 C CA . PRO A 1 105 ? -10.851 -2.587 -12.735 1.00 89.62 105 PRO A CA 1
ATOM 845 C C . PRO A 1 105 ? -9.928 -3.676 -13.290 1.00 89.62 105 PRO A C 1
ATOM 847 O O . PRO A 1 105 ? -9.067 -4.199 -12.579 1.00 89.62 105 PRO A O 1
ATOM 850 N N . ASN A 1 106 ? -10.053 -3.962 -14.588 1.00 89.69 106 ASN A N 1
ATOM 851 C CA . ASN A 1 106 ? -8.990 -4.657 -15.305 1.00 89.69 106 ASN A CA 1
ATOM 852 C C . ASN A 1 106 ? -7.889 -3.638 -15.622 1.00 89.69 106 ASN A C 1
ATOM 854 O O . ASN A 1 106 ? -8.084 -2.777 -16.483 1.00 89.69 106 ASN A O 1
ATOM 858 N N . LEU A 1 107 ? -6.798 -3.683 -14.861 1.00 93.19 107 LEU A N 1
ATOM 859 C CA . LEU A 1 107 ? -5.706 -2.720 -14.956 1.00 93.19 107 LEU A CA 1
ATOM 860 C C . LEU A 1 107 ? -4.828 -3.016 -16.169 1.00 93.19 107 LEU A C 1
ATOM 862 O O . LEU A 1 107 ? -4.490 -4.167 -16.442 1.00 93.19 107 LEU A O 1
ATOM 866 N N . HIS A 1 108 ? -4.401 -1.957 -16.847 1.00 96.31 108 HIS A N 1
ATOM 867 C CA . HIS A 1 108 ? -3.309 -2.020 -17.805 1.00 96.31 108 HIS A CA 1
ATOM 868 C C . HIS A 1 108 ? -1.992 -2.027 -17.023 1.00 96.31 108 HIS A C 1
ATOM 870 O O . HIS A 1 108 ? -1.462 -0.978 -16.647 1.00 96.31 108 HIS A O 1
ATOM 876 N N . LEU A 1 109 ? -1.521 -3.230 -16.693 1.00 97.12 109 LEU A N 1
ATOM 877 C CA . LEU A 1 109 ? -0.300 -3.462 -15.932 1.00 97.12 109 LEU A CA 1
ATOM 878 C C . LEU A 1 109 ? 0.880 -3.608 -16.890 1.00 97.12 109 LEU A C 1
ATOM 880 O O . LEU A 1 109 ? 0.878 -4.478 -17.761 1.00 97.12 109 LEU A O 1
ATOM 884 N N . THR A 1 110 ? 1.885 -2.761 -16.692 1.00 98.50 110 THR A N 1
ATOM 885 C CA . THR A 1 110 ? 3.138 -2.800 -17.436 1.00 98.50 110 THR A CA 1
ATOM 886 C C . THR A 1 110 ? 4.256 -3.254 -16.515 1.00 98.50 110 THR A C 1
ATOM 888 O O . THR A 1 110 ? 4.596 -2.549 -15.560 1.00 98.50 110 THR A O 1
ATOM 891 N N . PHE A 1 111 ? 4.837 -4.416 -16.804 1.00 98.56 111 PHE A N 1
ATOM 892 C CA . PHE A 1 111 ? 6.105 -4.810 -16.191 1.00 98.56 111 PHE A CA 1
ATOM 893 C C . PHE A 1 111 ? 7.253 -4.159 -16.941 1.00 98.56 111 PHE A C 1
ATOM 895 O O . PHE A 1 111 ? 7.171 -4.037 -18.160 1.00 98.56 111 PHE A O 1
ATOM 902 N N . LEU A 1 112 ? 8.299 -3.742 -16.235 1.00 98.31 112 LEU A N 1
ATOM 903 C CA . LEU A 1 112 ? 9.479 -3.138 -16.834 1.00 98.31 112 LEU A CA 1
ATOM 904 C C . LEU A 1 112 ? 10.752 -3.488 -16.071 1.00 98.31 112 LEU A C 1
ATOM 906 O O . LEU A 1 112 ? 10.717 -3.710 -14.859 1.00 98.31 112 LEU A O 1
ATOM 910 N N . ASP A 1 113 ? 11.853 -3.470 -16.809 1.00 98.50 113 ASP A N 1
ATOM 911 C CA . ASP A 1 113 ? 13.218 -3.579 -16.303 1.00 98.50 113 ASP A CA 1
ATOM 912 C C . ASP A 1 113 ? 14.151 -2.764 -17.212 1.00 98.50 113 ASP A C 1
ATOM 914 O O . ASP A 1 113 ? 14.003 -2.789 -18.446 1.00 98.50 113 ASP A O 1
ATOM 918 N N . ILE A 1 114 ? 15.067 -2.001 -16.609 1.00 98.38 114 ILE A N 1
ATOM 919 C CA . ILE A 1 114 ? 16.049 -1.189 -17.335 1.00 98.38 114 ILE A CA 1
ATOM 920 C C . ILE A 1 114 ? 17.463 -1.729 -17.166 1.00 98.38 114 ILE A C 1
ATOM 922 O O . ILE A 1 114 ? 17.873 -2.114 -16.077 1.00 98.38 114 ILE A O 1
ATOM 926 N N . GLU A 1 115 ? 18.259 -1.568 -18.219 1.00 97.44 115 GLU A N 1
ATOM 927 C CA . GLU A 1 115 ? 19.702 -1.748 -18.149 1.00 97.44 115 GLU A CA 1
ATOM 928 C C . GLU A 1 115 ? 20.438 -0.433 -18.322 1.00 97.44 115 GLU A C 1
ATOM 930 O O . GLU A 1 115 ? 20.071 0.425 -19.129 1.00 97.44 115 GLU A O 1
ATOM 935 N N . VAL A 1 116 ? 21.504 -0.278 -17.543 1.00 95.94 116 VAL A N 1
ATOM 936 C CA . VAL A 1 116 ? 22.280 0.955 -17.454 1.00 95.94 116 VAL A CA 1
ATOM 937 C C . VAL A 1 116 ? 23.751 0.657 -17.708 1.00 95.94 116 VAL A C 1
ATOM 939 O O . VAL A 1 116 ? 24.329 -0.272 -17.147 1.00 95.94 116 VAL A O 1
ATOM 942 N N . ASN A 1 117 ? 24.383 1.499 -18.524 1.00 89.81 117 ASN A N 1
ATOM 943 C CA . ASN A 1 117 ? 25.794 1.371 -18.871 1.00 89.81 117 ASN A CA 1
ATOM 944 C C . ASN A 1 117 ? 26.712 1.483 -17.635 1.00 89.81 117 ASN A C 1
ATOM 946 O O . ASN A 1 117 ? 26.480 2.303 -16.735 1.00 89.81 117 ASN A O 1
ATOM 950 N N . PHE A 1 118 ? 27.821 0.744 -17.612 1.00 88.25 118 PHE A N 1
ATOM 951 C CA . PHE A 1 118 ? 28.812 0.854 -16.543 1.00 88.25 118 PHE A CA 1
ATOM 952 C C . PHE A 1 118 ? 29.916 1.846 -16.926 1.00 88.25 118 PHE A C 1
ATOM 954 O O . PHE A 1 118 ? 30.526 1.761 -17.991 1.00 88.25 118 PHE A O 1
ATOM 961 N N . SER A 1 119 ? 30.245 2.788 -16.037 1.00 84.75 119 SER A N 1
ATOM 962 C CA . SER A 1 119 ? 31.410 3.650 -16.253 1.00 84.75 119 SER A CA 1
ATOM 963 C C . SER A 1 119 ? 32.643 3.044 -15.600 1.00 84.75 119 SER A C 1
ATOM 965 O O . SER A 1 119 ? 32.724 2.954 -14.379 1.00 84.75 119 SER A O 1
ATOM 967 N N . LYS A 1 120 ? 33.672 2.727 -16.393 1.00 83.12 120 LYS A N 1
ATOM 968 C CA . LYS A 1 120 ? 34.976 2.297 -15.852 1.00 83.12 120 LYS A CA 1
ATOM 969 C C . LYS A 1 120 ? 35.638 3.356 -14.961 1.00 83.12 120 LYS A C 1
ATOM 971 O O . LYS A 1 120 ? 36.416 3.001 -14.084 1.00 83.12 120 LYS A O 1
ATOM 976 N N . GLU A 1 121 ? 35.331 4.637 -15.176 1.00 84.50 121 GLU A N 1
ATOM 977 C CA . GLU A 1 121 ? 35.897 5.754 -14.409 1.00 84.50 121 GLU A CA 1
ATOM 978 C C . GLU A 1 121 ? 35.093 6.075 -13.145 1.00 84.50 121 GLU A C 1
ATOM 980 O O . GLU A 1 121 ? 35.676 6.331 -12.094 1.00 84.50 121 GLU A O 1
ATOM 985 N N . LYS A 1 122 ? 33.758 6.087 -13.244 1.00 85.56 122 LYS A N 1
ATOM 986 C CA . LYS A 1 122 ? 32.862 6.536 -12.163 1.00 85.56 122 LYS A CA 1
ATOM 987 C C . LYS A 1 122 ? 32.155 5.401 -11.422 1.00 85.56 122 LYS A C 1
ATOM 989 O O . LYS A 1 122 ? 31.545 5.645 -10.387 1.00 85.56 122 LYS A O 1
ATOM 994 N N . GLY A 1 123 ? 32.245 4.172 -11.923 1.00 89.00 123 GLY A N 1
ATOM 995 C CA . GLY A 1 123 ? 31.547 3.009 -11.388 1.00 89.00 123 GLY A CA 1
ATOM 996 C C . GLY A 1 123 ? 30.072 2.951 -11.796 1.00 89.00 123 GLY A C 1
ATOM 997 O O . GLY A 1 123 ? 29.689 3.383 -12.887 1.00 89.00 123 GLY A O 1
ATOM 998 N N . TYR A 1 124 ? 29.253 2.386 -10.907 1.00 88.31 124 TYR A N 1
ATOM 999 C CA . TYR A 1 124 ? 27.809 2.245 -11.089 1.00 88.31 124 TYR A CA 1
ATOM 1000 C C . TYR A 1 124 ? 27.095 3.585 -10.914 1.00 88.31 124 TYR A C 1
ATOM 1002 O O . TYR A 1 124 ? 27.320 4.292 -9.931 1.00 88.31 124 TYR A O 1
ATOM 1010 N N . ALA A 1 125 ? 26.201 3.911 -11.846 1.00 91.94 125 ALA A N 1
ATOM 1011 C CA . ALA A 1 125 ? 25.320 5.059 -11.707 1.00 91.94 125 ALA A CA 1
ATOM 1012 C C . ALA A 1 125 ? 24.197 4.736 -10.712 1.00 91.94 125 ALA A C 1
ATOM 1014 O O . ALA A 1 125 ? 23.530 3.703 -10.828 1.00 91.94 125 ALA A O 1
ATOM 1015 N N . THR A 1 126 ? 23.989 5.621 -9.739 1.00 92.56 126 THR A N 1
ATOM 1016 C CA . THR A 1 126 ? 22.861 5.516 -8.806 1.00 92.56 126 THR A CA 1
ATOM 1017 C C . THR A 1 126 ? 21.666 6.302 -9.343 1.00 92.56 126 THR A C 1
ATOM 1019 O O . THR A 1 126 ? 21.851 7.190 -10.181 1.00 92.56 126 THR A O 1
ATOM 1022 N N . PRO A 1 127 ? 20.438 6.030 -8.870 1.00 93.19 127 PRO A N 1
ATOM 1023 C CA . PRO A 1 127 ? 19.274 6.819 -9.257 1.00 93.19 127 PRO A CA 1
ATOM 1024 C C . PRO A 1 127 ? 19.423 8.320 -8.974 1.00 93.19 127 PRO A C 1
ATOM 1026 O O . PRO A 1 127 ? 18.881 9.129 -9.719 1.00 93.19 127 PRO A O 1
ATOM 1029 N N . GLU A 1 128 ? 20.163 8.716 -7.934 1.00 91.56 128 GLU A N 1
ATOM 1030 C CA . GLU A 1 128 ? 20.395 10.121 -7.570 1.00 91.56 128 GLU A CA 1
ATOM 1031 C C . GLU A 1 128 ? 21.386 10.848 -8.494 1.00 91.56 128 GLU A C 1
ATOM 1033 O O . GLU A 1 128 ? 21.258 12.059 -8.679 1.00 91.56 128 GLU A O 1
ATOM 1038 N N . ASP A 1 129 ? 22.352 10.135 -9.083 1.00 93.75 129 ASP A N 1
ATOM 1039 C CA . ASP A 1 129 ? 23.257 10.659 -10.116 1.00 93.75 129 ASP A CA 1
ATOM 1040 C C . ASP A 1 129 ? 23.292 9.709 -11.327 1.00 93.75 129 ASP A C 1
ATOM 1042 O O . ASP A 1 129 ? 24.234 8.921 -11.490 1.00 93.75 129 ASP A O 1
ATOM 1046 N N . PRO A 1 130 ? 22.276 9.775 -12.209 1.00 94.12 130 PRO A N 1
ATOM 1047 C CA . PRO A 1 130 ? 22.177 8.905 -13.374 1.00 94.12 130 PRO A CA 1
ATOM 1048 C C . PRO A 1 130 ? 23.099 9.414 -14.489 1.00 94.12 130 PRO A C 1
ATOM 1050 O O . PRO A 1 130 ? 22.655 9.965 -15.502 1.00 94.12 130 PRO A O 1
ATOM 1053 N N . PHE A 1 131 ? 24.417 9.325 -14.286 1.00 94.88 131 PHE A N 1
ATOM 1054 C CA . PHE A 1 131 ? 25.407 9.785 -15.264 1.00 94.88 131 PHE A CA 1
ATOM 1055 C C . PHE A 1 131 ? 25.574 8.845 -16.457 1.00 94.88 131 PHE A C 1
ATOM 1057 O O . PHE A 1 131 ? 25.917 9.327 -17.540 1.00 94.88 131 PHE A O 1
ATOM 1064 N N . SER A 1 132 ? 25.291 7.556 -16.286 1.00 95.75 132 SER A N 1
ATOM 1065 C CA . SER A 1 132 ? 25.332 6.556 -17.355 1.00 95.75 132 SER A CA 1
ATOM 1066 C C . SER A 1 132 ? 24.062 6.561 -18.203 1.00 95.75 132 SER A C 1
ATOM 1068 O O . SER A 1 132 ? 23.005 6.988 -17.751 1.00 95.75 132 SER A O 1
ATOM 1070 N N . GLU A 1 133 ? 24.192 6.123 -19.452 1.00 96.62 133 GLU A N 1
ATOM 1071 C CA . GLU A 1 133 ? 23.070 5.963 -20.382 1.00 96.62 133 GLU A CA 1
ATOM 1072 C C . GLU A 1 133 ? 22.247 4.722 -20.024 1.00 96.62 133 GLU A C 1
ATOM 1074 O O . GLU A 1 133 ? 22.811 3.702 -19.617 1.00 96.62 133 GLU A O 1
ATOM 1079 N N . VAL A 1 134 ? 20.933 4.808 -20.219 1.00 98.12 134 VAL A N 1
ATOM 1080 C CA . VAL A 1 134 ? 20.050 3.641 -20.278 1.00 98.12 134 VAL A CA 1
ATOM 1081 C C . VAL A 1 134 ? 20.310 2.930 -21.605 1.00 98.12 134 VAL A C 1
ATOM 1083 O O . VAL A 1 134 ? 20.147 3.516 -22.677 1.00 98.12 134 VAL A O 1
ATOM 1086 N N . THR A 1 135 ? 20.766 1.683 -21.531 1.00 97.69 135 THR A N 1
ATOM 1087 C CA . THR A 1 135 ? 21.170 0.869 -22.685 1.00 97.69 135 THR A CA 1
ATOM 1088 C C . THR A 1 135 ? 20.071 -0.067 -23.159 1.00 97.69 135 THR A C 1
ATOM 1090 O O . THR A 1 135 ? 20.043 -0.396 -24.342 1.00 97.69 135 THR A O 1
ATOM 1093 N N . ALA A 1 136 ? 19.143 -0.461 -22.288 1.00 98.38 136 ALA A N 1
ATOM 1094 C CA . ALA A 1 136 ? 17.914 -1.133 -22.690 1.00 98.38 136 ALA A CA 1
ATOM 1095 C C . ALA A 1 136 ? 16.760 -0.835 -21.733 1.00 98.38 136 ALA A C 1
ATOM 1097 O O . ALA A 1 136 ? 16.966 -0.533 -20.560 1.00 98.38 136 ALA A O 1
ATOM 1098 N N . ILE A 1 137 ? 15.543 -0.928 -22.258 1.00 98.69 137 ILE A N 1
ATOM 1099 C CA . ILE A 1 137 ? 14.304 -0.993 -21.488 1.00 98.69 137 ILE A CA 1
ATOM 1100 C C . ILE A 1 137 ? 13.458 -2.088 -22.125 1.00 98.69 137 ILE A C 1
ATOM 1102 O O . ILE A 1 137 ? 13.078 -1.962 -23.292 1.00 98.69 137 ILE A O 1
ATOM 1106 N N . THR A 1 138 ? 13.117 -3.126 -21.370 1.00 98.75 138 THR A N 1
ATOM 1107 C CA . THR A 1 138 ? 12.053 -4.050 -21.771 1.00 98.75 138 THR A CA 1
ATOM 1108 C C . THR A 1 138 ? 10.801 -3.730 -20.980 1.00 98.75 138 THR A C 1
ATOM 1110 O O . THR A 1 138 ? 10.862 -3.423 -19.791 1.00 98.75 138 THR A O 1
ATOM 1113 N N . ILE A 1 139 ? 9.657 -3.804 -21.655 1.00 98.56 139 ILE A N 1
ATOM 1114 C CA . ILE A 1 139 ? 8.340 -3.726 -21.037 1.00 98.56 139 ILE A CA 1
ATOM 1115 C C . ILE A 1 139 ? 7.460 -4.896 -21.481 1.00 98.56 139 ILE A C 1
ATOM 1117 O O . ILE A 1 139 ? 7.631 -5.428 -22.577 1.00 98.56 139 ILE A O 1
ATOM 1121 N N . SER A 1 140 ? 6.487 -5.269 -20.653 1.00 98.38 140 SER A N 1
ATOM 1122 C CA . SER A 1 140 ? 5.417 -6.206 -21.011 1.00 98.38 140 SER A CA 1
ATOM 1123 C C . SER A 1 140 ? 4.053 -5.584 -20.753 1.00 98.38 140 SER A C 1
ATOM 1125 O O . SER A 1 140 ? 3.867 -4.978 -19.701 1.00 98.38 140 SER A O 1
ATOM 1127 N N . TYR A 1 141 ? 3.099 -5.762 -21.670 1.00 97.38 141 TYR A N 1
ATOM 1128 C CA . TYR A 1 141 ? 1.713 -5.320 -21.497 1.00 97.38 141 TYR A CA 1
ATOM 1129 C C . TYR A 1 141 ? 0.786 -6.464 -21.111 1.00 97.38 141 TYR A C 1
ATOM 1131 O O . TYR A 1 141 ? 0.483 -7.330 -21.932 1.00 97.38 141 TYR A O 1
ATOM 1139 N N . SER A 1 142 ? 0.223 -6.407 -19.903 1.00 95.19 142 SER A N 1
ATOM 1140 C CA . SER A 1 142 ? -0.734 -7.421 -19.443 1.00 95.19 142 SER A CA 1
ATOM 1141 C C . SER A 1 142 ? -2.006 -7.499 -20.299 1.00 95.19 142 SER A C 1
ATOM 1143 O O . SER A 1 142 ? -2.646 -8.544 -20.376 1.00 95.19 142 SER A O 1
ATOM 1145 N N . TRP A 1 143 ? -2.398 -6.397 -20.947 1.00 94.06 143 TRP A N 1
ATOM 1146 C CA . TRP A 1 143 ? -3.638 -6.296 -21.725 1.00 94.06 143 TRP A CA 1
ATOM 1147 C C . TRP A 1 143 ? -3.480 -6.682 -23.203 1.00 94.06 143 TRP A C 1
ATOM 1149 O O . TRP A 1 143 ? -4.482 -6.780 -23.912 1.00 94.06 143 TRP A O 1
ATOM 1159 N N . GLU A 1 144 ? -2.253 -6.935 -23.662 1.00 94.25 144 GLU A N 1
ATOM 1160 C CA . GLU A 1 144 ? -1.943 -7.461 -24.998 1.00 94.25 144 GLU A CA 1
ATOM 1161 C C . GLU A 1 144 ? -1.285 -8.842 -24.887 1.00 94.25 144 GLU A C 1
ATOM 1163 O O . GLU A 1 144 ? -0.234 -9.074 -25.469 1.00 94.25 144 GLU A O 1
ATOM 1168 N N . ASP A 1 145 ? -1.879 -9.755 -24.110 1.00 92.31 145 ASP A N 1
ATOM 1169 C CA . ASP A 1 145 ? -1.380 -11.135 -23.946 1.00 92.31 145 ASP A CA 1
ATOM 1170 C C . ASP A 1 145 ? 0.099 -11.185 -23.511 1.00 92.31 145 ASP A C 1
ATOM 1172 O O . ASP A 1 145 ? 0.922 -11.911 -24.065 1.00 92.31 145 ASP A O 1
ATOM 1176 N N . ASN A 1 146 ? 0.452 -10.336 -22.538 1.00 93.88 146 ASN A N 1
ATOM 1177 C CA . ASN A 1 146 ? 1.807 -10.192 -22.004 1.00 93.88 146 ASN A CA 1
ATOM 1178 C C . ASN A 1 146 ? 2.879 -9.844 -23.061 1.00 93.88 146 ASN A C 1
ATOM 1180 O O . ASN A 1 146 ? 4.066 -10.119 -22.855 1.00 93.88 146 ASN A O 1
ATOM 1184 N N . ARG A 1 147 ? 2.494 -9.203 -24.178 1.00 96.44 147 ARG A N 1
ATOM 1185 C CA . ARG A 1 147 ? 3.399 -8.786 -25.263 1.00 96.44 147 ARG A CA 1
ATOM 1186 C C . ARG A 1 147 ? 4.631 -8.056 -24.730 1.00 96.44 147 ARG A C 1
ATOM 1188 O O . ARG A 1 147 ? 4.508 -7.021 -24.078 1.00 96.44 147 ARG A O 1
ATOM 1195 N N . LEU A 1 148 ? 5.809 -8.593 -25.048 1.00 97.25 148 LEU A N 1
ATOM 1196 C CA . LEU A 1 148 ? 7.118 -8.081 -24.637 1.00 97.25 148 LEU A CA 1
ATOM 1197 C C . LEU A 1 148 ? 7.730 -7.185 -25.715 1.00 97.25 148 LEU A C 1
ATOM 1199 O O . LEU A 1 148 ? 8.043 -7.665 -26.807 1.00 97.25 148 LEU A O 1
ATOM 1203 N N . ILE A 1 149 ? 7.986 -5.924 -25.377 1.00 98.44 149 ILE A N 1
ATOM 1204 C CA . ILE A 1 149 ? 8.602 -4.922 -26.253 1.00 98.44 149 ILE A CA 1
ATOM 1205 C C . ILE A 1 149 ? 9.951 -4.518 -25.661 1.00 98.44 149 ILE A C 1
ATOM 1207 O O . ILE A 1 149 ? 10.020 -4.170 -24.484 1.00 98.44 149 ILE A O 1
ATOM 1211 N N . THR A 1 150 ? 11.008 -4.512 -26.473 1.00 98.69 150 THR A N 1
ATOM 1212 C CA . THR A 1 150 ? 12.349 -4.101 -26.029 1.00 98.69 150 THR A CA 1
ATOM 1213 C C . THR A 1 150 ? 12.838 -2.900 -26.811 1.00 98.69 150 THR A C 1
ATOM 1215 O O . THR A 1 150 ? 12.852 -2.897 -28.039 1.00 98.69 150 THR A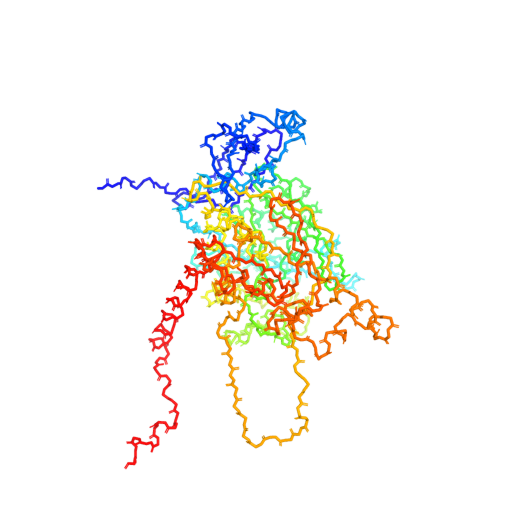 O 1
ATOM 1218 N N . LEU A 1 151 ? 13.282 -1.880 -26.090 1.00 98.69 151 LEU A N 1
ATOM 1219 C CA . LEU A 1 151 ? 13.978 -0.723 -26.626 1.00 98.69 151 LEU A CA 1
ATOM 1220 C C . LEU A 1 151 ? 15.452 -0.869 -26.270 1.00 98.69 151 LEU A C 1
ATOM 1222 O O . LEU A 1 151 ? 15.793 -0.836 -25.093 1.00 98.69 151 LEU A O 1
ATOM 1226 N N . ALA A 1 152 ? 16.323 -1.034 -27.260 1.00 98.25 152 ALA A N 1
ATOM 1227 C CA . ALA A 1 152 ? 17.753 -1.227 -27.031 1.00 98.25 152 ALA A CA 1
ATOM 1228 C C . ALA A 1 152 ? 18.560 -0.092 -27.666 1.00 98.25 152 ALA A C 1
ATOM 1230 O O . ALA A 1 152 ? 18.329 0.287 -28.812 1.00 98.25 152 ALA A O 1
ATOM 1231 N N . LEU A 1 153 ? 19.523 0.460 -26.937 1.00 98.25 153 LEU A N 1
ATOM 1232 C CA . LEU A 1 153 ? 20.494 1.405 -27.474 1.00 98.25 153 LEU A CA 1
ATOM 1233 C C . LEU A 1 153 ? 21.581 0.621 -28.207 1.00 98.25 153 LEU A C 1
ATOM 1235 O O . LEU A 1 153 ? 22.069 -0.391 -27.711 1.00 98.25 153 LEU A O 1
ATOM 1239 N N . ARG A 1 154 ? 21.981 1.080 -29.392 1.00 97.31 154 ARG A N 1
ATOM 1240 C CA . ARG A 1 154 ? 23.047 0.425 -30.148 1.00 97.31 154 ARG A CA 1
ATOM 1241 C C . ARG A 1 154 ? 24.409 0.577 -29.441 1.00 97.31 154 ARG A C 1
ATOM 1243 O O . ARG A 1 154 ? 24.861 1.710 -29.229 1.00 97.31 154 ARG A O 1
ATOM 1250 N N . PRO A 1 155 ? 25.159 -0.517 -29.203 1.00 95.19 155 PRO A N 1
ATOM 1251 C CA . PRO A 1 155 ? 26.543 -0.421 -28.766 1.00 95.19 155 PRO A CA 1
ATOM 1252 C C . PRO A 1 155 ? 27.425 0.126 -29.891 1.00 95.19 155 PRO A C 1
ATOM 1254 O O . PRO A 1 155 ? 27.320 -0.266 -31.055 1.00 95.19 155 PRO A O 1
ATOM 1257 N N . LYS A 1 156 ? 28.376 0.998 -29.546 1.00 92.25 156 LYS A N 1
ATOM 1258 C CA . LYS A 1 156 ? 29.300 1.602 -30.527 1.00 92.25 156 LYS A CA 1
ATOM 1259 C C . LYS A 1 156 ? 30.218 0.583 -31.219 1.00 92.25 156 LYS A C 1
ATOM 1261 O O . LYS A 1 156 ? 30.791 0.913 -32.253 1.00 92.25 156 LYS A O 1
ATOM 1266 N N . THR A 1 157 ? 30.359 -0.619 -30.660 1.00 93.94 157 THR A N 1
ATOM 1267 C CA . THR A 1 157 ? 31.120 -1.745 -31.224 1.00 93.94 157 THR A CA 1
ATOM 1268 C C . THR A 1 157 ? 30.428 -2.397 -32.425 1.00 93.94 157 THR A C 1
ATOM 1270 O O . THR A 1 157 ? 31.104 -3.022 -33.239 1.00 93.94 157 THR A O 1
ATOM 1273 N N . TYR A 1 158 ? 29.116 -2.205 -32.586 1.00 95.00 158 TYR A N 1
ATOM 1274 C CA . TYR A 1 158 ? 28.326 -2.750 -33.689 1.00 95.00 158 TYR A CA 1
ATOM 1275 C C . TYR A 1 158 ? 27.986 -1.672 -34.724 1.00 95.00 158 TYR A C 1
ATOM 1277 O O . TYR A 1 158 ? 27.691 -0.527 -34.372 1.00 95.00 158 TYR A O 1
ATOM 1285 N N . SER A 1 159 ? 27.979 -2.027 -36.014 1.00 96.75 159 SER A N 1
ATOM 1286 C CA . SER A 1 159 ? 27.405 -1.159 -37.052 1.00 96.75 159 SER A CA 1
ATOM 1287 C C . SER A 1 159 ? 25.885 -1.053 -36.882 1.00 96.75 159 SER A C 1
ATOM 1289 O O . SER A 1 159 ? 25.258 -1.955 -36.326 1.00 96.75 159 SER A O 1
ATOM 1291 N N . ALA A 1 160 ? 25.284 0.033 -37.380 1.00 95.38 160 ALA A N 1
ATOM 1292 C CA . ALA A 1 160 ? 23.830 0.218 -37.350 1.00 95.38 160 ALA A CA 1
ATOM 1293 C C . ALA A 1 160 ? 23.094 -0.970 -37.989 1.00 95.38 160 ALA A C 1
ATOM 1295 O O . ALA A 1 160 ? 22.207 -1.552 -37.376 1.00 95.38 160 ALA A O 1
ATOM 1296 N N . GLU A 1 161 ? 23.536 -1.396 -39.175 1.00 96.69 161 GLU A N 1
ATOM 1297 C CA . GLU A 1 161 ? 22.966 -2.541 -39.894 1.00 96.69 161 GLU A CA 1
ATOM 1298 C C . GLU A 1 161 ? 23.029 -3.832 -39.069 1.00 96.69 161 GLU A C 1
ATOM 1300 O O . GLU A 1 161 ? 22.026 -4.533 -38.955 1.00 96.69 161 GLU A O 1
ATOM 1305 N N . LYS A 1 162 ? 24.179 -4.125 -38.440 1.00 97.06 162 LYS A N 1
ATOM 1306 C CA . LYS A 1 162 ? 24.337 -5.363 -37.670 1.00 97.06 162 LYS A CA 1
ATOM 1307 C C . LYS A 1 162 ? 23.509 -5.358 -36.388 1.00 97.06 162 LYS A C 1
ATOM 1309 O O . LYS A 1 162 ? 22.935 -6.382 -36.035 1.00 97.06 162 LYS A O 1
ATOM 1314 N N . ALA A 1 163 ? 23.436 -4.222 -35.697 1.00 96.44 163 ALA A N 1
ATOM 1315 C CA . ALA A 1 163 ? 22.634 -4.099 -34.485 1.00 96.44 163 ALA A CA 1
ATOM 1316 C C . ALA A 1 163 ? 21.131 -4.237 -34.780 1.00 96.44 163 ALA A C 1
ATOM 1318 O O . ALA A 1 163 ? 20.428 -4.902 -34.026 1.00 96.44 163 ALA A O 1
ATOM 1319 N N . GLN A 1 164 ? 20.652 -3.673 -35.896 1.00 96.75 164 GLN A N 1
ATOM 1320 C CA . GLN A 1 164 ? 19.265 -3.847 -36.345 1.00 96.75 164 GLN A CA 1
ATOM 1321 C C . GLN A 1 164 ? 18.964 -5.300 -36.741 1.00 96.75 164 GLN A C 1
ATOM 1323 O O . GLN A 1 164 ? 17.904 -5.810 -36.395 1.00 96.75 164 GLN A O 1
ATOM 1328 N N . GLU A 1 165 ? 19.895 -5.986 -37.419 1.00 97.06 165 GLU A N 1
ATOM 1329 C CA . GLU A 1 165 ? 19.765 -7.418 -37.735 1.00 97.06 165 GLU A CA 1
ATOM 1330 C C . GLU A 1 165 ? 19.622 -8.261 -36.458 1.00 97.06 165 GLU A C 1
ATOM 1332 O O . GLU A 1 165 ? 18.728 -9.095 -36.379 1.00 97.06 165 GLU A O 1
ATOM 1337 N N . ILE A 1 166 ? 20.454 -8.000 -35.441 1.00 96.75 166 ILE A N 1
ATOM 1338 C CA . ILE A 1 166 ? 20.366 -8.668 -34.134 1.00 96.75 166 ILE A CA 1
ATOM 1339 C C . ILE A 1 166 ? 19.023 -8.371 -33.457 1.00 96.75 166 ILE A C 1
ATOM 1341 O O . ILE A 1 166 ? 18.348 -9.289 -33.001 1.00 96.75 166 ILE A O 1
ATOM 1345 N N . GLY A 1 167 ? 18.603 -7.103 -33.413 1.00 95.50 167 GLY A N 1
ATOM 1346 C CA . GLY A 1 167 ? 17.317 -6.722 -32.828 1.00 95.50 167 GLY A CA 1
ATOM 1347 C C . GLY A 1 167 ? 16.134 -7.429 -33.496 1.00 95.50 167 GLY A C 1
ATOM 1348 O O . GLY A 1 167 ? 15.220 -7.872 -32.809 1.00 95.50 167 GLY A O 1
ATOM 1349 N N . ALA A 1 168 ? 16.183 -7.617 -34.818 1.00 96.31 168 ALA A N 1
ATOM 1350 C CA . ALA A 1 168 ? 15.138 -8.295 -35.584 1.00 96.31 168 ALA A CA 1
ATOM 1351 C C . ALA A 1 168 ? 14.979 -9.795 -35.257 1.00 96.31 168 ALA A C 1
ATOM 1353 O O . ALA A 1 168 ? 13.945 -10.372 -35.601 1.00 96.31 168 ALA A O 1
ATOM 1354 N N . ASN A 1 169 ? 15.946 -10.420 -34.570 1.00 96.75 169 ASN A N 1
ATOM 1355 C CA . ASN A 1 169 ? 15.806 -11.793 -34.068 1.00 96.75 169 ASN A CA 1
ATOM 1356 C C . ASN A 1 169 ? 14.778 -11.898 -32.928 1.00 96.75 169 ASN A C 1
ATOM 1358 O O . ASN A 1 169 ? 14.256 -12.982 -32.667 1.00 96.75 169 ASN A O 1
ATOM 1362 N N . PHE A 1 170 ? 14.449 -10.780 -32.273 1.00 96.38 170 PHE A N 1
ATOM 1363 C CA . PHE A 1 170 ? 13.492 -10.714 -31.175 1.00 96.38 170 PHE A CA 1
ATOM 1364 C C . PHE A 1 170 ? 12.237 -9.950 -31.605 1.00 96.38 170 PHE A C 1
ATOM 1366 O O . PHE A 1 170 ? 12.301 -8.804 -32.053 1.00 96.38 170 PHE A O 1
ATOM 1373 N N . SER A 1 171 ? 11.063 -10.556 -31.419 1.00 93.81 171 SER A N 1
ATOM 1374 C CA . SER A 1 171 ? 9.784 -9.898 -31.707 1.00 93.81 171 SER A CA 1
ATOM 1375 C C . SER A 1 171 ? 9.637 -8.592 -30.921 1.00 93.81 171 SER A C 1
ATOM 1377 O O . SER A 1 171 ? 9.940 -8.556 -29.728 1.00 93.81 171 SER A O 1
ATOM 1379 N N . ASP A 1 172 ? 9.118 -7.552 -31.576 1.00 96.00 172 ASP A N 1
ATOM 1380 C CA . ASP A 1 172 ? 8.849 -6.246 -30.962 1.00 96.00 172 ASP A CA 1
ATOM 1381 C C . ASP A 1 172 ? 10.081 -5.600 -30.298 1.00 96.00 172 ASP A C 1
ATOM 1383 O O . ASP A 1 172 ? 9.988 -4.959 -29.251 1.00 96.00 172 ASP A O 1
ATOM 1387 N N . THR A 1 173 ? 11.250 -5.753 -30.921 1.00 98.25 173 THR A N 1
ATOM 1388 C CA . THR A 1 173 ? 12.477 -5.061 -30.512 1.00 98.25 173 THR A CA 1
ATOM 1389 C C . THR A 1 173 ? 12.777 -3.890 -31.439 1.00 98.25 173 THR A C 1
ATOM 1391 O O . THR A 1 173 ? 12.734 -4.022 -32.662 1.00 98.25 173 THR A O 1
ATOM 1394 N N . ILE A 1 174 ? 13.100 -2.737 -30.856 1.00 98.19 174 ILE A N 1
ATOM 1395 C CA . ILE A 1 174 ? 13.498 -1.528 -31.575 1.00 98.19 174 ILE A CA 1
ATOM 1396 C C . ILE A 1 174 ? 14.894 -1.130 -31.104 1.00 98.19 174 ILE A C 1
ATOM 1398 O O . ILE A 1 174 ? 15.110 -0.878 -29.917 1.00 98.19 174 ILE A O 1
ATOM 1402 N N . VAL A 1 175 ? 15.837 -1.057 -32.043 1.00 98.31 175 VAL A N 1
ATOM 1403 C CA . VAL A 1 175 ? 17.206 -0.610 -31.769 1.00 98.31 175 VAL A CA 1
ATOM 1404 C C . VAL A 1 175 ? 17.342 0.870 -32.130 1.00 98.31 175 VAL A C 1
ATOM 1406 O O . VAL A 1 175 ? 17.024 1.271 -33.250 1.00 98.31 175 VAL A O 1
ATOM 1409 N N . PHE A 1 176 ? 17.820 1.678 -31.187 1.00 98.31 176 PHE A N 1
ATOM 1410 C CA . PHE A 1 176 ? 17.961 3.129 -31.307 1.00 98.31 176 PHE A CA 1
ATOM 1411 C C . PHE A 1 176 ? 19.420 3.552 -31.470 1.00 98.31 176 PHE A C 1
ATOM 1413 O O . PHE A 1 176 ? 20.334 2.939 -30.918 1.00 98.31 176 PHE A O 1
ATOM 1420 N N . GLU A 1 177 ? 19.633 4.651 -32.193 1.00 97.62 177 GLU A N 1
ATOM 1421 C CA . GLU A 1 177 ? 20.955 5.267 -32.352 1.00 97.62 177 GLU A CA 1
ATOM 1422 C C . GLU A 1 177 ? 21.297 6.202 -31.190 1.00 97.62 177 GLU A C 1
ATOM 1424 O O . GLU A 1 177 ? 22.469 6.384 -30.854 1.00 97.62 177 GLU A O 1
ATOM 1429 N N . THR A 1 178 ? 20.278 6.801 -30.569 1.00 97.94 178 THR A N 1
ATOM 1430 C CA . THR A 1 178 ? 20.454 7.732 -29.456 1.00 97.94 178 THR A CA 1
ATOM 1431 C C . THR A 1 178 ? 19.568 7.369 -28.272 1.00 97.94 178 THR A C 1
ATOM 1433 O O . THR A 1 178 ? 18.415 6.971 -28.427 1.00 97.94 178 THR A O 1
ATOM 1436 N N . GLU A 1 179 ? 20.081 7.583 -27.058 1.00 98.00 179 GLU A N 1
ATOM 1437 C CA . GLU A 1 179 ? 19.296 7.404 -25.830 1.00 98.00 179 GLU A CA 1
ATOM 1438 C C . GLU A 1 179 ? 18.074 8.336 -25.801 1.00 98.00 179 GLU A C 1
ATOM 1440 O O . GLU A 1 179 ? 17.025 7.986 -25.269 1.00 98.00 179 GLU A O 1
ATOM 1445 N N . LYS A 1 180 ? 18.183 9.519 -26.419 1.00 98.44 180 LYS A N 1
ATOM 1446 C CA . LYS A 1 180 ? 17.076 10.470 -26.534 1.00 98.44 180 LYS A CA 1
ATOM 1447 C C . LYS A 1 180 ? 15.850 9.831 -27.196 1.00 98.44 180 LYS A C 1
ATOM 1449 O O . LYS A 1 180 ? 14.747 9.965 -26.678 1.00 98.44 180 LYS A O 1
ATOM 1454 N N . GLU A 1 181 ? 16.049 9.162 -28.329 1.00 98.44 181 GLU A N 1
ATOM 1455 C CA . GLU A 1 181 ? 14.971 8.489 -29.063 1.00 98.44 181 GLU A CA 1
ATOM 1456 C C . GLU A 1 181 ? 14.430 7.288 -28.281 1.00 98.44 181 GLU A C 1
ATOM 1458 O O . GLU A 1 181 ? 13.219 7.088 -28.241 1.00 98.44 181 GLU A O 1
ATOM 1463 N N . LEU A 1 182 ? 15.309 6.544 -27.601 1.00 98.62 182 LEU A N 1
ATOM 1464 C CA . LEU A 1 182 ? 14.928 5.428 -26.733 1.00 98.62 182 LEU A CA 1
ATOM 1465 C C . LEU A 1 182 ? 14.001 5.890 -25.596 1.00 98.62 182 LEU A C 1
ATOM 1467 O O . LEU A 1 182 ? 12.929 5.318 -25.399 1.00 98.62 182 LEU A O 1
ATOM 1471 N N . LEU A 1 183 ? 14.380 6.942 -24.863 1.00 98.75 183 LEU A N 1
ATOM 1472 C CA . LEU A 1 183 ? 13.581 7.478 -23.755 1.00 98.75 183 LEU A CA 1
ATOM 1473 C C . LEU A 1 183 ? 12.265 8.099 -24.241 1.00 98.75 183 LEU A C 1
ATOM 1475 O O . LEU A 1 183 ? 11.239 7.964 -23.574 1.00 98.75 183 LEU A O 1
ATOM 1479 N N . ASP A 1 184 ? 12.273 8.760 -25.401 1.00 98.50 184 ASP A N 1
ATOM 1480 C CA . ASP A 1 184 ? 11.052 9.299 -26.002 1.00 98.50 184 ASP A CA 1
ATOM 1481 C C . ASP A 1 184 ? 10.070 8.181 -26.391 1.00 98.50 184 ASP A C 1
ATOM 1483 O O . ASP A 1 184 ? 8.882 8.262 -26.069 1.00 98.50 184 ASP A O 1
ATOM 1487 N N . ALA A 1 185 ? 10.572 7.102 -27.002 1.00 98.56 185 ALA A N 1
ATOM 1488 C CA . ALA A 1 185 ? 9.782 5.921 -27.331 1.00 98.56 185 ALA A CA 1
ATOM 1489 C C . ALA A 1 185 ? 9.224 5.234 -26.076 1.00 98.56 185 ALA A C 1
ATOM 1491 O O . ALA A 1 185 ? 8.042 4.892 -26.048 1.00 98.56 185 ALA A O 1
ATOM 1492 N N . PHE A 1 186 ? 10.023 5.101 -25.012 1.00 98.62 186 PHE A N 1
ATOM 1493 C CA . PHE A 1 186 ? 9.556 4.576 -23.726 1.00 98.62 186 PHE A CA 1
ATOM 1494 C C . PHE A 1 186 ? 8.361 5.370 -23.187 1.00 98.62 186 PHE A C 1
ATOM 1496 O O . PHE A 1 186 ? 7.333 4.788 -22.845 1.00 98.62 186 PHE A O 1
ATOM 1503 N N . LEU A 1 187 ? 8.459 6.703 -23.173 1.00 98.50 187 LEU A N 1
ATOM 1504 C CA . LEU A 1 187 ? 7.384 7.576 -22.701 1.00 98.50 187 LEU A CA 1
ATOM 1505 C C . LEU A 1 187 ? 6.107 7.483 -23.554 1.00 98.50 187 LEU A C 1
ATOM 1507 O O . LEU A 1 187 ? 5.018 7.708 -23.030 1.00 98.50 187 LEU A O 1
ATOM 1511 N N . LEU A 1 188 ? 6.220 7.186 -24.855 1.00 98.06 188 LEU A N 1
ATOM 1512 C CA . LEU A 1 188 ? 5.061 6.914 -25.717 1.00 98.06 188 LEU A CA 1
ATOM 1513 C C . LEU A 1 188 ? 4.425 5.558 -25.405 1.00 98.06 188 LEU A C 1
ATOM 1515 O O . LEU A 1 188 ? 3.204 5.450 -25.353 1.00 98.06 188 LEU A O 1
ATOM 1519 N N . LEU A 1 189 ? 5.246 4.533 -25.191 1.00 97.75 189 LEU A N 1
ATOM 1520 C CA . LEU A 1 189 ? 4.783 3.174 -24.939 1.00 97.75 189 LEU A CA 1
ATOM 1521 C C . LEU A 1 189 ? 4.003 3.070 -23.625 1.00 97.75 189 LEU A C 1
ATOM 1523 O O . LEU A 1 189 ? 2.913 2.504 -23.584 1.00 97.75 189 LEU A O 1
ATOM 1527 N N . ILE A 1 190 ? 4.471 3.716 -22.561 1.00 97.31 190 ILE A N 1
ATOM 1528 C CA . ILE A 1 190 ? 3.767 3.651 -21.278 1.00 97.31 190 ILE A CA 1
ATOM 1529 C C . ILE A 1 190 ? 2.479 4.489 -21.225 1.00 97.31 190 ILE A C 1
ATOM 1531 O O . ILE A 1 190 ? 1.824 4.495 -20.182 1.00 97.31 190 ILE A O 1
ATOM 1535 N N . GLU A 1 191 ? 2.090 5.202 -22.291 1.00 96.19 191 GLU A N 1
ATOM 1536 C CA . GLU A 1 191 ? 0.997 6.183 -22.261 1.00 96.19 191 GLU A CA 1
ATOM 1537 C C . GLU A 1 191 ? -0.288 5.596 -21.664 1.00 96.19 191 GLU A C 1
ATOM 1539 O O . GLU A 1 191 ? -0.813 6.185 -20.720 1.00 96.19 191 GLU A O 1
ATOM 1544 N N . ASP A 1 192 ? -0.719 4.398 -22.061 1.00 96.06 192 ASP A N 1
ATOM 1545 C CA . ASP A 1 192 ? -1.944 3.766 -21.541 1.00 96.06 192 ASP A CA 1
ATOM 1546 C C . ASP A 1 192 ? -1.725 2.881 -20.293 1.00 96.06 192 ASP A C 1
ATOM 1548 O O . ASP A 1 192 ? -2.655 2.242 -19.816 1.00 96.06 192 ASP A O 1
ATOM 1552 N N . SER A 1 193 ? -0.523 2.863 -19.704 1.00 97.19 193 SER A N 1
ATOM 1553 C CA . SER A 1 193 ? -0.239 2.067 -18.493 1.00 97.19 193 SER A CA 1
ATOM 1554 C C . SER A 1 193 ? -0.936 2.637 -17.252 1.00 97.19 193 SER A C 1
ATOM 1556 O O . SER A 1 193 ? -0.752 3.802 -16.904 1.00 97.19 193 SER A O 1
ATOM 1558 N N . ASP A 1 194 ? -1.673 1.826 -16.509 1.00 97.25 194 ASP A N 1
ATOM 1559 C CA . ASP A 1 194 ? -2.209 2.235 -15.204 1.00 97.25 194 ASP A CA 1
ATOM 1560 C C . ASP A 1 194 ? -1.191 2.008 -14.095 1.00 97.25 194 ASP A C 1
ATOM 1562 O O . ASP A 1 194 ? -1.022 2.840 -13.199 1.00 97.25 194 ASP A O 1
ATOM 1566 N N . VAL A 1 195 ? -0.520 0.859 -14.176 1.00 97.69 195 VAL A N 1
ATOM 1567 C CA . VAL A 1 195 ? 0.444 0.389 -13.193 1.00 97.69 195 VAL A CA 1
ATOM 1568 C C . VAL A 1 195 ? 1.779 0.152 -13.880 1.00 97.69 195 VAL A C 1
ATOM 1570 O O . VAL A 1 195 ? 1.832 -0.544 -14.889 1.00 97.69 195 VAL A O 1
ATOM 1573 N N . LEU A 1 196 ? 2.850 0.701 -13.313 1.00 98.25 196 LEU A N 1
ATOM 1574 C CA . LEU A 1 196 ? 4.224 0.351 -13.659 1.00 98.25 196 LEU A CA 1
ATOM 1575 C C . LEU A 1 196 ? 4.793 -0.515 -12.539 1.00 98.25 196 LEU A C 1
ATOM 1577 O O . LEU A 1 196 ? 4.817 -0.093 -11.378 1.00 98.25 196 LEU A O 1
ATOM 1581 N N . SER A 1 197 ? 5.233 -1.722 -12.877 1.00 98.06 197 SER A N 1
ATOM 1582 C CA . SER A 1 197 ? 5.811 -2.657 -11.918 1.00 98.06 197 SER A CA 1
ATOM 1583 C C . SER A 1 197 ? 7.128 -3.238 -12.411 1.00 98.06 197 SER A C 1
ATOM 1585 O O . SER A 1 197 ? 7.385 -3.301 -13.603 1.00 98.06 197 SER A O 1
ATOM 1587 N N . GLY A 1 198 ? 7.981 -3.632 -11.475 1.00 97.62 198 GLY A N 1
ATOM 1588 C CA . GLY A 1 198 ? 9.305 -4.190 -11.735 1.00 97.62 198 GLY A CA 1
ATOM 1589 C C . GLY A 1 198 ? 9.866 -4.808 -10.459 1.00 97.62 198 GLY A C 1
ATOM 1590 O O . GLY A 1 198 ? 9.228 -4.724 -9.404 1.00 97.62 198 GLY A O 1
ATOM 1591 N N . TRP A 1 199 ? 11.050 -5.412 -10.526 1.00 97.69 199 TRP A N 1
ATOM 1592 C CA . TRP A 1 199 ? 11.732 -5.921 -9.334 1.00 97.69 199 TRP A CA 1
ATOM 1593 C C . TRP A 1 199 ? 12.660 -4.856 -8.766 1.00 97.69 199 TRP A C 1
ATOM 1595 O O . TRP A 1 199 ? 13.613 -4.470 -9.426 1.00 97.69 199 TRP A O 1
ATOM 1605 N N . ASN A 1 200 ? 12.424 -4.395 -7.534 1.00 94.94 200 ASN A N 1
ATOM 1606 C CA . ASN A 1 200 ? 13.182 -3.291 -6.931 1.00 94.94 200 ASN A CA 1
ATOM 1607 C C . ASN A 1 200 ? 13.012 -1.944 -7.680 1.00 94.94 200 ASN A C 1
ATOM 1609 O O . ASN A 1 200 ? 13.809 -1.017 -7.500 1.00 94.94 200 ASN A O 1
ATOM 1613 N N . SER A 1 201 ? 11.938 -1.803 -8.464 1.00 95.25 201 SER A N 1
ATOM 1614 C CA . SER A 1 201 ? 11.734 -0.676 -9.383 1.00 95.25 201 SER A CA 1
ATOM 1615 C C . SER A 1 201 ? 11.476 0.661 -8.699 1.00 95.25 201 SER A C 1
ATOM 1617 O O . SER A 1 201 ? 11.943 1.697 -9.168 1.00 95.25 201 SER A O 1
ATOM 1619 N N . GLU A 1 202 ? 10.810 0.667 -7.542 1.00 93.25 202 GLU A N 1
ATOM 1620 C CA . GLU A 1 202 ? 10.619 1.892 -6.754 1.00 93.25 202 GLU A CA 1
ATOM 1621 C C . GLU A 1 202 ? 11.953 2.391 -6.172 1.00 93.25 202 GLU A C 1
ATOM 1623 O O . GLU A 1 202 ? 12.115 3.583 -5.932 1.00 93.25 202 GLU A O 1
ATOM 1628 N N . SER A 1 203 ? 12.933 1.508 -5.967 1.00 92.62 203 SER A N 1
ATOM 1629 C CA . SER A 1 203 ? 14.261 1.892 -5.469 1.00 92.62 203 SER A CA 1
ATOM 1630 C C . SER A 1 203 ? 15.281 2.172 -6.575 1.00 92.62 203 SER A C 1
ATOM 1632 O O . SER A 1 203 ? 16.316 2.759 -6.271 1.00 92.62 203 SER A O 1
ATOM 1634 N N . TYR A 1 204 ? 15.050 1.718 -7.812 1.00 94.94 204 TYR A N 1
ATOM 1635 C CA . TYR A 1 204 ? 16.028 1.829 -8.896 1.00 94.94 204 TYR A CA 1
ATOM 1636 C C . TYR A 1 204 ? 15.416 2.356 -10.195 1.00 94.94 204 TYR A C 1
ATOM 1638 O O . TYR A 1 204 ? 15.600 3.534 -10.491 1.00 94.94 204 TYR A O 1
ATOM 1646 N N . ASP A 1 205 ? 14.664 1.540 -10.936 1.00 97.62 205 ASP A N 1
ATOM 1647 C CA . ASP A 1 205 ? 14.196 1.847 -12.294 1.00 97.62 205 ASP A CA 1
ATOM 1648 C C . ASP A 1 205 ? 13.427 3.169 -12.382 1.00 97.62 205 ASP A C 1
ATOM 1650 O O . ASP A 1 205 ? 13.773 4.047 -13.170 1.00 97.62 205 ASP A O 1
ATOM 1654 N N . ILE A 1 206 ? 12.409 3.353 -11.533 1.00 97.50 206 ILE A N 1
ATOM 1655 C CA . ILE A 1 206 ? 11.560 4.550 -11.532 1.00 97.50 206 ILE A CA 1
ATOM 1656 C C . ILE A 1 206 ? 12.370 5.817 -11.217 1.00 97.50 206 ILE A C 1
ATOM 1658 O O . ILE A 1 206 ? 12.340 6.747 -12.031 1.00 97.50 206 ILE A O 1
ATOM 1662 N N . PRO A 1 207 ? 13.110 5.915 -10.091 1.00 97.00 207 PRO A N 1
ATOM 1663 C CA . PRO A 1 207 ? 13.900 7.111 -9.821 1.00 97.00 207 PRO A CA 1
ATOM 1664 C C . PRO A 1 207 ? 15.039 7.333 -10.815 1.00 97.00 207 PRO A C 1
ATOM 1666 O O . PRO A 1 207 ? 15.322 8.490 -11.139 1.00 97.00 207 PRO A O 1
ATOM 1669 N N . TYR A 1 208 ? 15.645 6.268 -11.347 1.00 98.00 208 TYR A N 1
ATOM 1670 C CA . TYR A 1 208 ? 16.672 6.383 -12.377 1.00 98.00 208 TYR A CA 1
ATOM 1671 C C . TYR A 1 208 ? 16.091 6.982 -13.660 1.00 98.00 208 TYR A C 1
ATOM 1673 O O . TYR A 1 208 ? 16.615 7.979 -14.154 1.00 98.00 208 TYR A O 1
ATOM 1681 N N . LEU A 1 209 ? 14.973 6.443 -14.159 1.00 98.31 209 LEU A N 1
ATOM 1682 C CA . LEU A 1 209 ? 14.288 6.939 -15.354 1.00 98.31 209 LEU A CA 1
ATOM 1683 C C . LEU A 1 209 ? 13.838 8.391 -15.189 1.00 98.31 209 LEU A C 1
ATOM 1685 O O . LEU A 1 209 ? 14.112 9.204 -16.068 1.00 98.31 209 LEU A O 1
ATOM 1689 N N . VAL A 1 210 ? 13.215 8.755 -14.060 1.00 98.19 210 VAL A N 1
ATOM 1690 C CA . VAL A 1 210 ? 12.802 10.147 -13.795 1.00 98.19 210 VAL A CA 1
ATOM 1691 C C . VAL A 1 210 ? 14.002 11.090 -13.891 1.00 98.19 210 VAL A C 1
ATOM 1693 O O . VAL A 1 210 ? 13.969 12.063 -14.647 1.00 98.19 210 VAL A O 1
ATOM 1696 N N . ASN A 1 211 ? 15.085 10.798 -13.166 1.00 98.12 211 ASN A N 1
ATOM 1697 C CA . ASN A 1 211 ? 16.258 11.670 -13.130 1.00 98.12 211 ASN A CA 1
ATOM 1698 C C . ASN A 1 211 ? 17.032 11.670 -14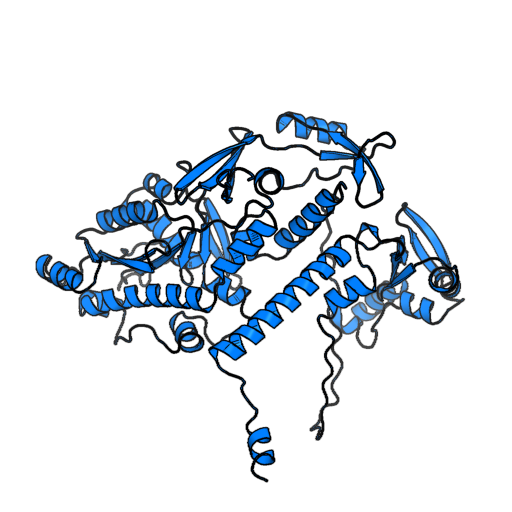.461 1.00 98.12 211 ASN A C 1
ATOM 1700 O O . ASN A 1 211 ? 17.561 12.710 -14.866 1.00 98.12 211 ASN A O 1
ATOM 1704 N N . ARG A 1 212 ? 17.066 10.543 -15.184 1.00 98.00 212 ARG A N 1
ATOM 1705 C CA . ARG A 1 212 ? 17.702 10.450 -16.503 1.00 98.00 212 ARG A CA 1
ATOM 1706 C C . ARG A 1 212 ? 16.919 11.218 -17.564 1.00 98.00 212 ARG A C 1
ATOM 1708 O O . ARG A 1 212 ? 17.526 11.972 -18.321 1.00 98.00 212 ARG A O 1
ATOM 1715 N N . ILE A 1 213 ? 15.590 11.124 -17.569 1.00 98.50 213 ILE A N 1
ATOM 1716 C CA . ILE A 1 213 ? 14.721 11.908 -18.459 1.00 98.50 213 ILE A CA 1
ATOM 1717 C C . ILE A 1 213 ? 14.935 13.408 -18.232 1.00 98.50 213 ILE A C 1
ATOM 1719 O O . ILE A 1 213 ? 15.119 14.143 -19.201 1.00 98.50 213 ILE A O 1
ATOM 1723 N N . ILE A 1 214 ? 15.018 13.863 -16.974 1.00 98.00 214 ILE A N 1
ATOM 1724 C CA . ILE A 1 214 ? 15.335 15.269 -16.656 1.00 98.00 214 ILE A CA 1
ATOM 1725 C C . ILE A 1 214 ? 16.663 15.696 -17.293 1.00 98.00 214 ILE A C 1
ATOM 1727 O O . ILE A 1 214 ? 16.767 16.807 -17.812 1.00 98.00 214 ILE A O 1
ATOM 1731 N N . ARG A 1 215 ? 17.675 14.825 -17.243 1.00 97.62 215 ARG A N 1
ATOM 1732 C CA . ARG A 1 215 ? 19.026 15.099 -17.744 1.00 97.62 215 ARG A CA 1
ATOM 1733 C C . ARG A 1 215 ? 19.125 15.083 -19.272 1.00 97.62 215 ARG A C 1
ATOM 1735 O O . ARG A 1 215 ? 19.905 15.861 -19.815 1.00 97.62 215 ARG A O 1
ATOM 1742 N N . VAL A 1 216 ? 18.387 14.199 -19.945 1.00 97.88 216 VAL A N 1
ATOM 1743 C CA . VAL A 1 216 ? 18.522 13.932 -21.391 1.00 97.88 216 VAL A CA 1
ATOM 1744 C C . VAL A 1 216 ? 17.469 14.663 -22.225 1.00 97.88 216 VAL A C 1
ATOM 1746 O O . VAL A 1 216 ? 17.807 15.253 -23.251 1.00 97.88 216 VAL A O 1
ATOM 1749 N N . LEU A 1 217 ? 16.202 14.629 -21.802 1.00 98.00 217 LEU A N 1
ATOM 1750 C CA . LEU A 1 217 ? 15.075 15.247 -22.513 1.00 98.00 217 LEU A CA 1
ATOM 1751 C C . LEU A 1 217 ? 14.737 16.625 -21.939 1.00 98.00 217 LEU A C 1
ATOM 1753 O O . LEU A 1 217 ? 14.505 17.580 -22.678 1.00 98.00 217 LEU A O 1
ATOM 1757 N N . GLY A 1 218 ? 14.796 16.735 -20.614 1.00 97.69 218 GLY A N 1
ATOM 1758 C CA . GLY A 1 218 ? 14.419 17.923 -19.865 1.00 97.69 218 GLY A CA 1
ATOM 1759 C C . GLY A 1 218 ? 13.331 17.616 -18.843 1.00 97.69 218 GLY A C 1
ATOM 1760 O O . GLY A 1 218 ? 12.657 16.587 -18.879 1.00 97.69 218 GLY A O 1
ATOM 1761 N N . LYS A 1 219 ? 13.149 18.532 -17.888 1.00 97.06 219 LYS A N 1
ATOM 1762 C CA . LYS A 1 219 ? 12.189 18.338 -16.794 1.00 97.06 219 LYS A CA 1
ATOM 1763 C C . LYS A 1 219 ? 10.745 18.202 -17.285 1.00 97.06 219 LYS A C 1
ATOM 1765 O O . LYS A 1 219 ? 9.989 17.436 -16.696 1.00 97.06 219 LYS A O 1
ATOM 1770 N N . ASP A 1 220 ? 10.355 18.921 -18.334 1.00 97.81 220 ASP A N 1
ATOM 1771 C CA . ASP A 1 220 ? 8.971 18.921 -18.821 1.00 97.81 220 ASP A CA 1
ATOM 1772 C C . ASP A 1 220 ? 8.525 17.573 -19.397 1.00 97.81 220 ASP A C 1
ATOM 1774 O O . ASP A 1 220 ? 7.373 17.193 -19.195 1.00 97.81 220 ASP A O 1
ATOM 1778 N N . ASP A 1 221 ? 9.435 16.793 -19.985 1.00 98.00 221 ASP A N 1
ATOM 1779 C CA . ASP A 1 221 ? 9.123 15.449 -20.483 1.00 98.00 221 ASP A CA 1
ATOM 1780 C C . ASP A 1 221 ? 8.727 14.471 -19.371 1.00 98.00 221 ASP A C 1
ATOM 1782 O O . ASP A 1 221 ? 7.941 13.554 -19.613 1.00 98.00 221 ASP A O 1
ATOM 1786 N N . THR A 1 222 ? 9.159 14.698 -18.123 1.00 97.81 222 THR A N 1
ATOM 1787 C CA . THR A 1 222 ? 8.732 13.854 -16.990 1.00 97.81 222 THR A CA 1
ATOM 1788 C C . THR A 1 222 ? 7.229 13.904 -16.735 1.00 97.81 222 THR A C 1
ATOM 1790 O O . THR A 1 222 ? 6.696 12.984 -16.117 1.00 97.81 222 THR A O 1
ATOM 1793 N N . ARG A 1 223 ? 6.512 14.914 -17.249 1.00 97.75 223 ARG A N 1
ATOM 1794 C CA . ARG A 1 223 ? 5.049 14.966 -17.133 1.00 97.75 223 ARG A CA 1
ATOM 1795 C C . ARG A 1 223 ? 4.354 13.797 -17.826 1.00 97.75 223 ARG A C 1
ATOM 1797 O O . ARG A 1 223 ? 3.274 13.408 -17.405 1.00 97.75 223 ARG A O 1
ATOM 1804 N N . ARG A 1 224 ? 4.990 13.192 -18.836 1.00 97.69 224 ARG A N 1
ATOM 1805 C CA . ARG A 1 224 ? 4.478 12.016 -19.564 1.00 97.69 224 ARG A CA 1
ATOM 1806 C C . ARG A 1 224 ? 4.497 10.734 -18.721 1.00 97.69 224 ARG A C 1
ATOM 1808 O O . ARG A 1 224 ? 3.756 9.800 -19.016 1.00 97.69 224 ARG A O 1
ATOM 1815 N N . LEU A 1 225 ? 5.279 10.711 -17.634 1.00 97.44 225 LEU A N 1
ATOM 1816 C CA . LEU A 1 225 ? 5.242 9.645 -16.623 1.00 97.44 225 LEU A CA 1
ATOM 1817 C C . LEU A 1 225 ? 4.004 9.740 -15.718 1.00 97.44 225 LEU A C 1
ATOM 1819 O O . LEU A 1 225 ? 3.688 8.791 -15.010 1.00 97.44 225 LEU A O 1
ATOM 1823 N N . CYS A 1 226 ? 3.306 10.875 -15.719 1.00 97.50 226 CYS A N 1
ATOM 1824 C CA . CYS A 1 226 ? 2.132 11.140 -14.895 1.00 97.50 226 CYS A CA 1
ATOM 1825 C C . CYS A 1 226 ? 0.903 11.409 -15.776 1.00 97.50 226 CYS A C 1
ATOM 1827 O O . CYS A 1 226 ? 0.990 11.482 -17.001 1.00 97.50 226 CYS A O 1
ATOM 1829 N N . LEU A 1 227 ? -0.255 11.553 -15.141 1.00 95.56 227 LEU A N 1
ATOM 1830 C CA . LEU A 1 227 ? -1.488 12.048 -15.749 1.00 95.56 227 LEU A CA 1
ATOM 1831 C C . LEU A 1 227 ? -1.765 13.483 -15.283 1.00 95.56 227 LEU A C 1
ATOM 1833 O O . LEU A 1 227 ? -1.002 14.053 -14.499 1.00 95.56 227 LEU A O 1
ATOM 1837 N N . TRP A 1 228 ? -2.824 14.099 -15.815 1.00 94.44 228 TRP A N 1
ATOM 1838 C CA . TRP A 1 228 ? -3.197 15.495 -15.535 1.00 94.44 228 TRP A CA 1
ATOM 1839 C C . TRP A 1 228 ? -2.095 16.527 -15.811 1.00 94.44 228 TRP A C 1
ATOM 1841 O O . TRP A 1 228 ? -2.108 17.625 -15.252 1.00 94.44 228 TRP A O 1
ATOM 1851 N N . ASN A 1 229 ? -1.146 16.186 -16.692 1.00 92.81 229 ASN A N 1
ATOM 1852 C CA . ASN A 1 229 ? 0.021 17.007 -17.001 1.00 92.81 229 ASN A CA 1
ATOM 1853 C C . ASN A 1 229 ? 0.811 17.385 -15.734 1.00 92.81 229 ASN A C 1
ATOM 1855 O O . ASN A 1 229 ? 1.264 18.517 -15.612 1.00 92.81 229 ASN A O 1
ATOM 1859 N N . GLU A 1 230 ? 0.954 16.479 -14.769 1.00 95.31 230 GLU A N 1
ATOM 1860 C CA . GLU A 1 230 ? 1.653 16.717 -13.499 1.00 95.31 230 GLU A CA 1
ATOM 1861 C C . GLU A 1 230 ? 3.100 16.244 -13.525 1.00 95.31 230 GLU A C 1
ATOM 1863 O O . GLU A 1 230 ? 3.470 15.419 -14.348 1.00 95.31 230 GLU A O 1
ATOM 1868 N N . TYR A 1 231 ? 3.931 16.754 -12.618 1.00 97.19 231 TYR A N 1
ATOM 1869 C CA . TYR A 1 231 ? 5.275 16.205 -12.430 1.00 97.19 231 TYR A CA 1
ATOM 1870 C C . TYR A 1 231 ? 5.253 15.025 -11.445 1.00 97.19 231 TYR A C 1
ATOM 1872 O O . TYR A 1 231 ? 4.451 15.051 -10.504 1.00 97.19 231 TYR A O 1
ATOM 1880 N N . PRO A 1 232 ? 6.176 14.053 -11.580 1.00 97.19 232 PRO A N 1
ATOM 1881 C CA . PRO A 1 232 ? 6.430 13.071 -10.530 1.00 97.19 232 PRO A CA 1
ATOM 1882 C C . PRO A 1 232 ? 6.747 13.766 -9.199 1.00 97.19 232 PRO A C 1
ATOM 1884 O O . PRO A 1 232 ? 7.497 14.747 -9.166 1.00 97.19 232 PRO A O 1
ATOM 1887 N N . GLN A 1 233 ? 6.176 13.277 -8.099 1.00 95.44 233 GLN A N 1
ATOM 1888 C CA . GLN A 1 233 ? 6.362 13.867 -6.770 1.00 95.44 233 GLN A CA 1
ATOM 1889 C C . GLN A 1 233 ? 7.447 13.118 -6.001 1.00 95.44 233 GLN A C 1
ATOM 1891 O O . GLN A 1 233 ? 7.396 11.898 -5.901 1.00 95.44 233 GLN A O 1
ATOM 1896 N N . GLU A 1 234 ? 8.434 13.832 -5.453 1.00 94.50 234 GLU A N 1
ATOM 1897 C CA . GLU A 1 234 ? 9.490 13.203 -4.651 1.00 94.50 234 GLU A CA 1
ATOM 1898 C C . GLU A 1 234 ? 8.885 12.554 -3.395 1.00 94.50 234 GLU A C 1
ATOM 1900 O O . GLU A 1 234 ? 8.163 13.192 -2.625 1.00 94.50 234 GLU A O 1
ATOM 1905 N N . LYS A 1 235 ? 9.221 11.285 -3.179 1.00 90.00 235 LYS A N 1
ATOM 1906 C CA . LYS A 1 235 ? 8.815 10.473 -2.035 1.00 90.00 235 LYS A CA 1
ATOM 1907 C C . LYS A 1 235 ? 10.072 9.960 -1.342 1.00 90.00 235 LYS A C 1
ATOM 1909 O O . LYS A 1 235 ? 11.000 9.478 -1.986 1.00 90.00 235 LYS A O 1
ATOM 1914 N N . LYS A 1 236 ? 10.109 10.043 -0.015 1.00 87.62 236 LYS A N 1
ATOM 1915 C CA . LYS A 1 236 ? 11.166 9.415 0.784 1.00 87.62 236 LYS A CA 1
ATOM 1916 C C . LYS A 1 236 ? 10.749 8.006 1.175 1.00 87.62 236 LYS A C 1
ATOM 1918 O O . LYS A 1 236 ? 9.624 7.810 1.632 1.00 87.62 236 LYS A O 1
ATOM 1923 N N . ILE A 1 237 ? 11.662 7.055 1.034 1.00 82.12 237 ILE A N 1
ATOM 1924 C CA . ILE A 1 237 ? 11.497 5.687 1.524 1.00 82.12 237 ILE A CA 1
ATOM 1925 C C . ILE A 1 237 ? 12.674 5.335 2.433 1.00 82.12 237 ILE A C 1
ATOM 1927 O O . ILE A 1 237 ? 13.823 5.683 2.156 1.00 82.12 237 ILE A O 1
ATOM 1931 N N . GLU A 1 238 ? 12.390 4.657 3.538 1.00 75.00 238 GLU A N 1
ATOM 1932 C CA . GLU A 1 238 ? 13.415 4.165 4.453 1.00 75.00 238 GLU A CA 1
ATOM 1933 C C . GLU A 1 238 ? 13.735 2.709 4.111 1.00 75.00 238 GLU A C 1
ATOM 1935 O O . GLU A 1 238 ? 12.854 1.848 4.115 1.00 75.00 238 GLU A O 1
ATOM 1940 N N . LYS A 1 239 ? 15.001 2.424 3.801 1.00 66.62 239 LYS A N 1
ATOM 1941 C CA . LYS A 1 239 ? 15.464 1.083 3.440 1.00 66.62 239 LYS A CA 1
ATOM 1942 C C . LYS A 1 239 ? 16.712 0.749 4.247 1.00 66.62 239 LYS A C 1
ATOM 1944 O O . LYS A 1 239 ? 17.723 1.439 4.149 1.00 66.62 239 LYS A O 1
ATOM 1949 N N . TYR A 1 240 ? 16.638 -0.304 5.063 1.00 61.25 240 TYR A N 1
ATOM 1950 C CA . TYR A 1 240 ? 17.738 -0.748 5.936 1.00 61.25 240 TYR A CA 1
ATOM 1951 C C . TYR A 1 240 ? 18.329 0.380 6.815 1.00 61.25 240 TYR A C 1
ATOM 1953 O O . TYR A 1 240 ? 19.544 0.466 6.987 1.00 61.25 240 TYR A O 1
ATOM 1961 N N . GLY A 1 241 ? 17.478 1.277 7.330 1.00 65.19 241 GLY A N 1
ATOM 1962 C CA . GLY A 1 241 ? 17.889 2.417 8.161 1.00 65.19 241 GLY A CA 1
ATOM 1963 C C . GLY A 1 241 ? 18.537 3.582 7.400 1.00 65.19 241 GLY A C 1
ATOM 1964 O O . GLY A 1 241 ? 19.093 4.484 8.025 1.00 65.19 241 GLY A O 1
ATOM 1965 N N . LYS A 1 242 ? 18.499 3.581 6.060 1.00 72.44 242 LYS A N 1
ATOM 1966 C CA . LYS A 1 242 ? 18.901 4.718 5.221 1.00 72.44 242 LYS A CA 1
ATOM 1967 C C . LYS A 1 242 ? 17.683 5.309 4.519 1.00 72.44 242 LYS A C 1
ATOM 1969 O O . LYS A 1 242 ? 16.914 4.584 3.890 1.00 72.44 242 LYS A O 1
ATOM 1974 N N . GLU A 1 243 ? 17.534 6.630 4.589 1.00 78.94 243 GLU A N 1
ATOM 1975 C CA . GLU A 1 243 ? 16.600 7.347 3.719 1.00 78.94 243 GLU A CA 1
ATOM 1976 C C . GLU A 1 243 ? 17.115 7.299 2.274 1.00 78.94 243 GLU A C 1
ATOM 1978 O O . GLU A 1 243 ? 18.260 7.661 1.998 1.00 78.94 243 GLU A O 1
ATOM 1983 N N . SER A 1 244 ? 16.258 6.874 1.352 1.00 81.38 244 SER A N 1
ATOM 1984 C CA . SER A 1 244 ? 16.472 6.958 -0.094 1.00 81.38 244 SER A CA 1
ATOM 1985 C C . SER A 1 244 ? 15.306 7.696 -0.747 1.00 81.38 244 SER A C 1
ATOM 1987 O O . SER A 1 244 ? 14.213 7.800 -0.175 1.00 81.38 244 SER A O 1
ATOM 1989 N N . LYS A 1 245 ? 15.560 8.284 -1.916 1.00 88.56 245 LYS A N 1
ATOM 1990 C CA . LYS A 1 245 ? 14.577 9.084 -2.648 1.00 88.56 245 LYS A CA 1
ATOM 1991 C C . LYS A 1 245 ? 13.994 8.274 -3.796 1.00 88.56 245 LYS A C 1
ATOM 1993 O O . LYS A 1 245 ? 14.722 7.645 -4.552 1.00 88.56 245 LYS A O 1
ATOM 1998 N N . THR A 1 246 ? 12.682 8.349 -3.944 1.00 92.69 246 THR A N 1
ATOM 1999 C CA . THR A 1 246 ? 11.939 7.813 -5.083 1.00 92.69 246 THR A CA 1
ATOM 2000 C C . THR A 1 246 ? 10.894 8.827 -5.553 1.00 92.69 246 THR A C 1
ATOM 2002 O O . THR A 1 246 ? 10.859 9.958 -5.061 1.00 92.69 246 THR A O 1
ATOM 2005 N N . TYR A 1 247 ? 10.049 8.445 -6.508 1.00 95.62 247 TYR A N 1
ATOM 2006 C CA . TYR A 1 247 ? 9.006 9.295 -7.064 1.00 95.62 247 TYR A CA 1
ATOM 2007 C C . TYR A 1 247 ? 7.646 8.599 -7.094 1.00 95.62 247 TYR A C 1
ATOM 2009 O O . TYR A 1 247 ? 7.521 7.447 -7.499 1.00 95.62 247 TYR A O 1
ATOM 2017 N N . GLU A 1 248 ? 6.611 9.340 -6.715 1.00 95.12 248 GLU A N 1
ATOM 2018 C CA . GLU A 1 248 ? 5.215 8.992 -6.948 1.00 95.12 248 GLU A CA 1
ATOM 2019 C C . GLU A 1 248 ? 4.770 9.528 -8.316 1.00 95.12 248 GLU A C 1
ATOM 2021 O O . GLU A 1 248 ? 4.905 10.719 -8.615 1.00 95.12 248 GLU A O 1
ATOM 2026 N N . LEU A 1 249 ? 4.238 8.638 -9.156 1.00 96.69 249 LEU A N 1
ATOM 2027 C CA . LEU A 1 249 ? 3.747 8.969 -10.493 1.00 96.69 249 LEU A CA 1
ATOM 2028 C C . LEU A 1 249 ? 2.276 9.383 -10.414 1.00 96.69 249 LEU A C 1
ATOM 2030 O O . LEU A 1 249 ? 1.389 8.544 -10.292 1.00 96.69 249 LEU A O 1
ATOM 2034 N N . VAL A 1 250 ? 1.996 10.683 -10.461 1.00 96.12 250 VAL A N 1
ATOM 2035 C CA . VAL A 1 250 ? 0.651 11.215 -10.210 1.00 96.12 250 VAL A CA 1
ATOM 2036 C C . VAL A 1 250 ? -0.358 10.664 -11.226 1.00 96.12 250 VAL A C 1
ATOM 2038 O O . VAL A 1 250 ? -0.197 10.839 -12.430 1.00 96.12 250 VAL A O 1
ATOM 2041 N N . GLY A 1 251 ? -1.415 10.008 -10.738 1.00 94.56 251 GLY A N 1
ATOM 2042 C CA . GLY A 1 251 ? -2.483 9.422 -11.562 1.00 94.56 251 GLY A CA 1
ATOM 2043 C C . GLY A 1 251 ? -2.176 8.033 -12.134 1.00 94.56 251 GLY A C 1
ATOM 2044 O O . GLY A 1 251 ? -3.106 7.334 -12.527 1.00 94.56 251 GLY A O 1
ATOM 2045 N N . ARG A 1 252 ? -0.914 7.593 -12.101 1.00 96.06 252 ARG A N 1
ATOM 2046 C CA . ARG A 1 252 ? -0.514 6.196 -12.323 1.00 96.06 252 ARG A CA 1
ATOM 2047 C C . ARG A 1 252 ? -0.179 5.546 -10.983 1.00 96.06 252 ARG A C 1
ATOM 2049 O O . ARG A 1 252 ? -0.211 6.194 -9.938 1.00 96.06 252 ARG A O 1
ATOM 2056 N N . VAL A 1 253 ? 0.128 4.257 -10.993 1.00 95.81 253 VAL A N 1
ATOM 2057 C CA . VAL A 1 253 ? 0.548 3.535 -9.790 1.00 95.81 253 VAL A CA 1
ATOM 2058 C C . VAL A 1 253 ? 1.895 2.872 -10.049 1.00 95.81 253 VAL A C 1
ATOM 2060 O O . VAL A 1 253 ? 2.013 2.036 -10.934 1.00 95.81 253 VAL A O 1
ATOM 2063 N N . ALA A 1 254 ? 2.918 3.228 -9.277 1.00 95.50 254 ALA A N 1
ATOM 2064 C CA . ALA A 1 254 ? 4.176 2.486 -9.262 1.00 95.50 254 ALA A CA 1
ATOM 2065 C C . ALA A 1 254 ? 4.108 1.419 -8.159 1.00 95.50 254 ALA A C 1
ATOM 2067 O O . ALA A 1 254 ? 3.834 1.752 -7.004 1.00 95.50 254 ALA A O 1
ATOM 2068 N N . ILE A 1 255 ? 4.319 0.148 -8.510 1.00 95.00 255 ILE A N 1
ATOM 2069 C CA . ILE A 1 255 ? 4.285 -0.980 -7.569 1.00 95.00 255 ILE A CA 1
ATOM 2070 C C . ILE A 1 255 ? 5.572 -1.789 -7.705 1.00 95.00 255 ILE A C 1
ATOM 2072 O O . ILE A 1 255 ? 5.819 -2.402 -8.738 1.00 95.00 255 ILE A O 1
ATOM 2076 N N . ASP A 1 256 ? 6.369 -1.848 -6.644 1.00 95.62 256 ASP A N 1
ATOM 2077 C CA . ASP A 1 256 ? 7.573 -2.679 -6.603 1.00 95.62 256 ASP A CA 1
ATOM 2078 C C . ASP A 1 256 ? 7.215 -4.132 -6.257 1.00 95.62 256 ASP A C 1
ATOM 2080 O O . ASP A 1 256 ? 6.821 -4.431 -5.124 1.00 95.62 256 ASP A O 1
ATOM 2084 N N . LEU A 1 257 ? 7.372 -5.047 -7.219 1.00 95.50 257 LEU A N 1
ATOM 2085 C CA . LEU A 1 257 ? 6.999 -6.451 -7.053 1.00 95.50 257 LEU A CA 1
ATOM 2086 C C . LEU A 1 257 ? 7.836 -7.144 -5.969 1.00 95.50 257 LEU A C 1
ATOM 2088 O O . LEU A 1 257 ? 7.334 -8.049 -5.307 1.00 95.50 257 LEU A O 1
ATOM 2092 N N . LEU A 1 258 ? 9.061 -6.677 -5.699 1.00 94.94 258 LEU A N 1
ATOM 2093 C CA . LEU A 1 258 ? 9.874 -7.184 -4.592 1.00 94.94 258 LEU A CA 1
ATOM 2094 C C . LEU A 1 258 ? 9.224 -6.866 -3.236 1.00 94.94 258 LEU A C 1
ATOM 2096 O O . LEU A 1 258 ? 9.177 -7.718 -2.346 1.00 94.94 258 LEU A O 1
ATOM 2100 N N . GLN A 1 259 ? 8.713 -5.645 -3.057 1.00 91.69 259 GLN A N 1
ATOM 2101 C CA . GLN A 1 259 ? 8.024 -5.269 -1.818 1.00 91.69 259 GLN A CA 1
ATOM 2102 C C . GLN A 1 259 ? 6.709 -6.026 -1.662 1.00 91.69 259 GLN A C 1
ATOM 2104 O O . GLN A 1 259 ? 6.390 -6.487 -0.566 1.00 91.69 259 GLN A O 1
ATOM 2109 N N . VAL A 1 260 ? 5.974 -6.183 -2.763 1.00 90.81 260 VAL A N 1
ATOM 2110 C CA . VAL A 1 260 ? 4.738 -6.966 -2.807 1.00 90.81 260 VAL A CA 1
ATOM 2111 C C . VAL A 1 260 ? 5.007 -8.424 -2.439 1.00 90.81 260 VAL A C 1
ATOM 2113 O O . VAL A 1 260 ? 4.334 -8.956 -1.559 1.00 90.81 260 VAL A O 1
ATOM 2116 N N . TYR A 1 261 ? 6.028 -9.047 -3.031 1.00 90.94 261 TYR A N 1
ATOM 2117 C CA . TYR A 1 261 ? 6.425 -10.415 -2.713 1.00 90.94 261 TYR A CA 1
ATOM 2118 C C . TYR A 1 261 ? 6.711 -10.551 -1.215 1.00 90.94 261 TYR A C 1
ATOM 2120 O O . TYR A 1 261 ? 6.024 -11.299 -0.529 1.00 90.94 261 TYR A O 1
ATOM 2128 N N . ARG A 1 262 ? 7.602 -9.715 -0.662 1.00 88.94 262 ARG A N 1
ATOM 2129 C CA . ARG A 1 262 ? 7.926 -9.710 0.779 1.00 88.94 262 ARG A CA 1
ATOM 2130 C C . ARG A 1 262 ? 6.715 -9.489 1.684 1.00 88.94 262 ARG A C 1
ATOM 2132 O O . ARG A 1 262 ? 6.711 -9.964 2.815 1.00 88.94 262 ARG A O 1
ATOM 2139 N N . LYS A 1 263 ? 5.720 -8.726 1.226 1.00 84.75 263 LYS A N 1
ATOM 2140 C CA . LYS A 1 263 ? 4.504 -8.434 1.989 1.00 84.75 263 LYS A CA 1
ATOM 2141 C C . LYS A 1 263 ? 3.577 -9.643 2.088 1.00 84.75 263 LYS A C 1
ATOM 2143 O O . LYS A 1 263 ? 2.959 -9.830 3.137 1.00 84.75 263 LYS A O 1
ATOM 2148 N N . PHE A 1 264 ? 3.431 -10.397 1.002 1.00 81.69 264 PHE A N 1
ATOM 2149 C CA . PHE A 1 264 ? 2.445 -11.474 0.894 1.00 81.69 264 PHE A CA 1
ATOM 2150 C C . PHE A 1 264 ? 3.036 -12.875 1.076 1.00 81.69 264 PHE A C 1
ATOM 2152 O O . PHE A 1 264 ? 2.279 -13.819 1.295 1.00 81.69 264 PHE A O 1
ATOM 2159 N N . THR A 1 265 ? 4.361 -13.026 1.069 1.00 79.56 265 THR A N 1
ATOM 2160 C CA . THR A 1 265 ? 5.024 -14.275 1.460 1.00 79.56 265 THR A CA 1
ATOM 2161 C C . THR A 1 265 ? 5.331 -14.307 2.952 1.00 79.56 265 THR A C 1
ATOM 2163 O O . THR A 1 265 ? 5.904 -13.367 3.497 1.00 79.56 265 THR A O 1
ATOM 2166 N N . TYR A 1 266 ? 4.994 -15.420 3.604 1.00 65.62 266 TYR A N 1
ATOM 2167 C CA . TYR A 1 266 ? 5.212 -15.618 5.041 1.00 65.62 266 TYR A CA 1
ATOM 2168 C C . TYR A 1 266 ? 6.629 -16.089 5.393 1.00 65.62 266 TYR A C 1
ATOM 2170 O O . TYR A 1 266 ? 7.066 -15.918 6.528 1.00 65.62 266 TYR A O 1
ATOM 2178 N N . GLU A 1 267 ? 7.335 -16.696 4.438 1.00 75.00 267 GLU A N 1
ATOM 2179 C CA . GLU A 1 267 ? 8.665 -17.266 4.644 1.00 75.00 267 GLU A CA 1
ATOM 2180 C C . GLU A 1 267 ? 9.753 -16.270 4.249 1.00 75.00 267 GLU A C 1
ATOM 2182 O O . GLU A 1 267 ? 9.746 -15.732 3.138 1.00 75.00 267 GLU A O 1
ATOM 2187 N N . GLU A 1 268 ? 10.727 -16.059 5.135 1.00 77.88 268 GLU A N 1
ATOM 2188 C CA . GLU A 1 268 ? 11.926 -15.322 4.757 1.00 77.88 268 GLU A CA 1
ATOM 2189 C C . GLU A 1 268 ? 12.764 -16.132 3.766 1.00 77.88 268 GLU A C 1
ATOM 2191 O O . GLU A 1 268 ? 13.039 -17.317 3.959 1.00 77.88 268 GLU A O 1
ATOM 2196 N N . ARG A 1 269 ? 13.196 -15.470 2.693 1.00 82.25 269 ARG A N 1
ATOM 2197 C CA . ARG A 1 269 ? 14.084 -16.052 1.685 1.00 82.25 269 ARG A CA 1
ATOM 2198 C C . ARG A 1 269 ? 15.543 -15.741 2.005 1.00 82.25 269 ARG A C 1
ATOM 2200 O O . ARG A 1 269 ? 15.865 -14.656 2.484 1.00 82.25 269 ARG A O 1
ATOM 2207 N N . HIS A 1 270 ? 16.437 -16.674 1.670 1.00 83.12 270 HIS A N 1
ATOM 2208 C CA . HIS A 1 270 ? 17.887 -16.476 1.798 1.00 83.12 270 HIS A CA 1
ATOM 2209 C C . HIS A 1 270 ? 18.417 -15.353 0.893 1.00 83.12 270 HIS A C 1
ATOM 2211 O O . HIS A 1 270 ? 19.373 -14.667 1.245 1.00 83.12 270 HIS A O 1
ATOM 2217 N N . SER A 1 271 ? 17.786 -15.166 -0.267 1.00 90.06 271 SER A N 1
ATOM 2218 C CA . SER A 1 271 ? 18.056 -14.098 -1.225 1.00 90.06 271 SER A CA 1
ATOM 2219 C C . SER A 1 271 ? 16.734 -13.626 -1.818 1.00 90.06 271 SER A C 1
ATOM 2221 O O . SER A 1 271 ? 15.836 -14.430 -2.056 1.00 90.06 271 SER A O 1
ATOM 2223 N N . TYR A 1 272 ? 16.636 -12.321 -2.066 1.00 92.50 272 TYR A N 1
ATOM 2224 C CA . TYR A 1 272 ? 15.506 -11.692 -2.751 1.00 92.50 272 TYR A CA 1
ATOM 2225 C C . TYR A 1 272 ? 15.915 -11.112 -4.113 1.00 92.50 272 TYR A C 1
ATOM 2227 O O . TYR A 1 272 ? 15.278 -10.185 -4.614 1.00 92.50 272 TYR A O 1
ATOM 2235 N N . SER A 1 273 ? 17.009 -11.595 -4.708 1.00 94.75 273 SER A N 1
ATOM 2236 C CA . SER A 1 273 ? 17.275 -11.301 -6.116 1.00 94.75 273 SER A CA 1
ATOM 2237 C C . SER A 1 273 ? 16.187 -11.935 -6.985 1.00 94.75 273 SER A C 1
ATOM 2239 O O . SER A 1 273 ? 15.642 -12.982 -6.633 1.00 94.75 273 SER A O 1
ATOM 2241 N N . LEU A 1 274 ? 15.878 -11.307 -8.122 1.00 95.75 274 LEU A N 1
ATOM 2242 C CA . LEU A 1 274 ? 14.884 -11.844 -9.053 1.00 95.75 274 LEU A CA 1
ATOM 2243 C C . LEU A 1 274 ? 15.243 -13.273 -9.486 1.00 95.75 274 LEU A C 1
ATOM 2245 O O . LEU A 1 274 ? 14.367 -14.123 -9.525 1.00 95.75 274 LEU A O 1
ATOM 2249 N N . ASP A 1 275 ? 16.529 -13.546 -9.713 1.00 95.00 275 ASP A N 1
ATOM 2250 C CA . ASP A 1 275 ? 17.034 -14.869 -10.098 1.00 95.00 275 ASP A CA 1
ATOM 2251 C C . ASP A 1 275 ? 16.732 -15.944 -9.040 1.00 95.00 275 ASP A C 1
ATOM 2253 O O . ASP A 1 275 ? 16.136 -16.971 -9.346 1.00 95.00 275 ASP A O 1
ATOM 2257 N N . SER A 1 276 ? 17.042 -15.672 -7.765 1.00 94.00 276 SER A N 1
ATOM 2258 C CA . SER A 1 276 ? 16.786 -16.621 -6.674 1.00 94.00 276 SER A CA 1
ATOM 2259 C C . SER A 1 276 ? 15.292 -16.854 -6.432 1.00 94.00 276 SER A C 1
ATOM 2261 O O . SER A 1 276 ? 14.887 -17.969 -6.109 1.00 94.00 276 SER A O 1
ATOM 2263 N N . ILE A 1 277 ? 14.461 -15.814 -6.563 1.00 94.81 277 ILE A N 1
ATOM 2264 C CA . ILE A 1 277 ? 13.008 -15.964 -6.411 1.00 94.81 277 ILE A CA 1
ATOM 2265 C C . ILE A 1 277 ? 12.403 -16.686 -7.615 1.00 94.81 277 ILE A C 1
ATOM 2267 O O . ILE A 1 277 ? 11.536 -17.534 -7.427 1.00 94.81 277 ILE A O 1
ATOM 2271 N N . ALA A 1 278 ? 12.867 -16.402 -8.831 1.00 94.75 278 ALA A N 1
ATOM 2272 C CA . ALA A 1 278 ? 12.452 -17.119 -10.029 1.00 94.75 278 ALA A CA 1
ATOM 2273 C C . ALA A 1 278 ? 12.824 -18.607 -9.952 1.00 94.75 278 ALA A C 1
ATOM 2275 O O . ALA A 1 278 ? 11.982 -19.452 -10.247 1.00 94.75 278 ALA A O 1
ATOM 2276 N N . GLU A 1 279 ? 14.022 -18.949 -9.471 1.00 94.81 279 GLU A N 1
ATOM 2277 C CA . GLU A 1 279 ? 14.440 -20.346 -9.321 1.00 94.81 279 GLU A CA 1
ATOM 2278 C C . GLU A 1 279 ? 13.531 -21.082 -8.328 1.00 94.81 279 GLU A C 1
ATOM 2280 O O . GLU A 1 279 ? 13.046 -22.185 -8.598 1.00 94.81 279 GLU A O 1
ATOM 2285 N N . TYR A 1 280 ? 13.250 -20.442 -7.191 1.00 92.94 280 TYR A N 1
ATOM 2286 C CA . TYR A 1 280 ? 12.407 -21.011 -6.147 1.00 92.94 280 TYR A CA 1
ATOM 2287 C C . TYR A 1 280 ? 10.940 -21.145 -6.583 1.00 92.94 280 TYR A C 1
ATOM 2289 O O . TYR A 1 280 ? 10.324 -22.191 -6.388 1.00 92.94 280 TYR A O 1
ATOM 2297 N N . GLU A 1 281 ? 10.360 -20.090 -7.160 1.00 92.19 281 GLU A N 1
ATOM 2298 C CA . GLU A 1 281 ? 8.936 -20.053 -7.496 1.00 92.19 281 GLU A CA 1
ATOM 2299 C C . GLU A 1 281 ? 8.626 -20.697 -8.852 1.00 92.19 281 GLU A C 1
ATOM 2301 O O . GLU A 1 281 ? 7.593 -21.346 -9.002 1.00 92.19 281 GLU A O 1
ATOM 2306 N N . LEU A 1 282 ? 9.468 -20.500 -9.860 1.00 93.69 282 LEU A N 1
ATOM 2307 C CA . LEU A 1 282 ? 9.183 -20.876 -11.247 1.00 93.69 282 LEU A CA 1
ATOM 2308 C C . LEU A 1 282 ? 10.030 -22.048 -11.747 1.00 93.69 282 LEU A C 1
ATOM 2310 O O . LEU A 1 282 ? 9.753 -22.536 -12.843 1.00 93.69 282 LEU A O 1
ATOM 2314 N N . HIS A 1 283 ? 11.033 -22.491 -10.979 1.00 93.69 283 HIS A N 1
ATOM 2315 C CA . HIS A 1 283 ? 12.060 -23.435 -11.438 1.00 93.69 283 HIS A CA 1
ATOM 2316 C C . HIS A 1 283 ? 12.742 -22.964 -12.731 1.00 93.69 283 HIS A C 1
ATOM 2318 O O . HIS A 1 283 ? 13.042 -23.761 -13.620 1.00 93.69 283 HIS A O 1
ATOM 2324 N N . ASP A 1 284 ? 12.945 -21.651 -12.838 1.00 93.62 284 ASP A N 1
ATOM 2325 C CA . ASP A 1 284 ? 13.571 -20.984 -13.973 1.00 93.62 284 ASP A CA 1
ATOM 2326 C C . ASP A 1 284 ? 14.515 -19.892 -13.466 1.00 93.62 284 ASP A C 1
ATOM 2328 O O . ASP A 1 284 ? 14.324 -19.368 -12.373 1.00 93.62 284 ASP A O 1
ATOM 2332 N N . CYS A 1 285 ? 15.520 -19.535 -14.252 1.00 93.06 285 CYS A N 1
ATOM 2333 C CA . CYS A 1 285 ? 16.546 -18.572 -13.865 1.00 93.06 285 CYS A CA 1
ATOM 2334 C C . CYS A 1 285 ? 16.639 -17.447 -14.896 1.00 93.06 285 CYS A C 1
ATOM 2336 O O . CYS A 1 285 ? 16.095 -17.523 -16.004 1.00 93.06 285 CYS A O 1
ATOM 2338 N N . LYS A 1 286 ? 17.370 -16.393 -14.540 1.00 93.06 286 LYS A N 1
ATOM 2339 C CA . LYS A 1 286 ? 17.813 -15.388 -15.505 1.00 93.06 286 LYS A CA 1
ATOM 2340 C C . LYS A 1 286 ? 18.705 -16.020 -16.570 1.00 93.06 286 LYS A C 1
ATOM 2342 O O . LYS A 1 286 ? 19.341 -17.051 -16.340 1.00 93.06 286 LYS A O 1
ATOM 2347 N N . THR A 1 287 ? 18.816 -15.361 -17.722 1.00 90.12 287 THR A N 1
ATOM 2348 C CA . THR A 1 287 ? 19.722 -15.796 -18.791 1.00 90.12 287 THR A CA 1
ATOM 2349 C C . THR A 1 287 ? 21.167 -15.817 -18.274 1.00 90.12 287 THR A C 1
ATOM 2351 O O . THR A 1 287 ? 21.712 -14.765 -17.932 1.00 90.12 287 THR A O 1
ATOM 2354 N N . PRO A 1 288 ? 21.834 -16.984 -18.213 1.00 90.44 288 PRO A N 1
ATOM 2355 C CA . PRO A 1 288 ? 23.174 -17.073 -17.652 1.00 90.44 288 PRO A CA 1
ATOM 2356 C C . PRO A 1 288 ? 24.197 -16.489 -18.627 1.00 90.44 288 PRO A C 1
ATOM 2358 O O . PRO A 1 288 ? 24.250 -16.879 -19.796 1.00 90.44 288 PRO A O 1
ATOM 2361 N N . TYR A 1 289 ? 25.075 -15.609 -18.154 1.00 89.25 289 TYR A N 1
ATOM 2362 C CA . TYR A 1 289 ? 26.166 -15.043 -18.948 1.00 89.25 289 TYR A CA 1
ATOM 2363 C C . TYR A 1 289 ? 27.495 -15.052 -18.184 1.00 89.25 289 TYR A C 1
ATOM 2365 O O . TYR A 1 289 ? 27.533 -15.174 -16.961 1.00 89.25 289 TYR A O 1
ATOM 2373 N N . ALA A 1 290 ? 28.602 -14.970 -18.924 1.00 84.50 290 ALA A N 1
ATOM 2374 C CA . ALA A 1 290 ? 29.945 -14.891 -18.360 1.00 84.50 290 ALA A CA 1
ATOM 2375 C C . ALA A 1 290 ? 30.445 -13.442 -18.401 1.00 84.50 290 ALA A C 1
ATOM 2377 O O . ALA A 1 290 ? 30.159 -12.718 -19.351 1.00 84.50 290 ALA A O 1
ATOM 2378 N N . GLY A 1 291 ? 31.232 -13.038 -17.403 1.00 86.12 291 GLY A N 1
ATOM 2379 C CA . GLY A 1 291 ? 31.763 -11.676 -17.321 1.00 86.12 291 GLY A CA 1
ATOM 2380 C C . GLY A 1 291 ? 30.782 -10.683 -16.697 1.00 86.12 291 GLY A C 1
ATOM 2381 O O . GLY A 1 291 ? 29.933 -11.059 -15.890 1.00 86.12 291 GLY A O 1
ATOM 2382 N N . SER A 1 292 ? 30.939 -9.398 -17.016 1.00 87.88 292 SER A N 1
ATOM 2383 C CA . SER A 1 292 ? 30.037 -8.336 -16.555 1.00 87.88 292 SER A CA 1
ATOM 2384 C C . SER A 1 292 ? 28.948 -8.028 -17.582 1.00 87.88 292 SER A C 1
ATOM 2386 O O . SER A 1 292 ? 29.106 -8.282 -18.773 1.00 87.88 292 SER A O 1
ATOM 2388 N N . LEU A 1 293 ? 27.851 -7.418 -17.130 1.00 88.50 293 LEU A N 1
ATOM 2389 C CA . LEU A 1 293 ? 26.768 -7.007 -18.025 1.00 88.50 293 LEU A CA 1
ATOM 2390 C C . LEU A 1 293 ? 27.225 -5.962 -19.063 1.00 88.50 293 LEU A C 1
ATOM 2392 O O . LEU A 1 293 ? 26.773 -5.967 -20.201 1.00 88.50 293 LEU A O 1
ATOM 2396 N N . ASP A 1 294 ? 28.194 -5.120 -18.693 1.00 88.44 294 ASP A N 1
ATOM 2397 C CA . ASP A 1 294 ? 28.864 -4.179 -19.600 1.00 88.44 294 ASP A CA 1
ATOM 2398 C C . ASP A 1 294 ? 29.583 -4.898 -20.753 1.00 88.44 294 ASP A C 1
ATOM 2400 O O . ASP A 1 294 ? 29.459 -4.507 -21.910 1.00 88.44 294 ASP A O 1
ATOM 2404 N N . GLN A 1 295 ? 30.297 -5.989 -20.449 1.00 89.44 295 GLN A N 1
ATOM 2405 C CA . GLN A 1 295 ? 30.930 -6.820 -21.477 1.00 89.44 295 GLN A CA 1
ATOM 2406 C C . GLN A 1 295 ? 29.878 -7.460 -22.375 1.00 89.44 295 GLN A C 1
ATOM 2408 O O . GLN A 1 295 ? 30.033 -7.437 -23.590 1.00 89.44 295 GLN A O 1
ATOM 2413 N N . LEU A 1 296 ? 28.782 -7.956 -21.793 1.00 93.31 296 LEU A N 1
ATOM 2414 C CA . LEU A 1 296 ? 27.675 -8.517 -22.560 1.00 93.31 296 LEU A CA 1
ATOM 2415 C C . LEU A 1 296 ? 27.134 -7.500 -23.576 1.00 93.31 296 LEU A C 1
ATOM 2417 O O . LEU A 1 296 ? 27.026 -7.817 -24.753 1.00 93.31 296 LEU A O 1
ATOM 2421 N N . TYR A 1 297 ? 26.900 -6.254 -23.159 1.00 94.69 297 TYR A N 1
ATOM 2422 C CA . TYR A 1 297 ? 26.412 -5.192 -24.043 1.00 94.69 297 TYR A CA 1
ATOM 2423 C C . TYR A 1 297 ? 27.347 -4.904 -25.232 1.00 94.69 297 TYR A C 1
ATOM 2425 O O . TYR A 1 297 ? 26.877 -4.740 -26.359 1.00 94.69 297 TYR A O 1
ATOM 2433 N N . TYR A 1 298 ? 28.665 -4.841 -25.013 1.00 93.50 298 TYR A N 1
ATOM 2434 C CA . TYR A 1 298 ? 29.619 -4.511 -26.083 1.00 93.50 298 TYR A CA 1
ATOM 2435 C C . TYR A 1 298 ? 30.044 -5.701 -26.943 1.00 93.50 298 TYR A C 1
ATOM 2437 O O . TYR A 1 298 ? 30.331 -5.495 -28.127 1.00 93.50 298 TYR A O 1
ATOM 2445 N N . ASP A 1 299 ? 30.097 -6.902 -26.368 1.00 93.75 299 ASP A N 1
ATOM 2446 C CA . ASP A 1 299 ? 30.686 -8.085 -26.998 1.00 93.75 299 ASP A CA 1
ATOM 2447 C C . ASP A 1 299 ? 29.616 -9.058 -27.525 1.00 93.75 299 ASP A C 1
ATOM 2449 O O . ASP A 1 299 ? 29.833 -9.680 -28.562 1.00 93.75 299 ASP A O 1
ATOM 2453 N N . ASP A 1 300 ? 28.440 -9.143 -26.892 1.00 95.81 300 ASP A N 1
ATOM 2454 C CA . ASP A 1 300 ? 27.347 -10.066 -27.245 1.00 95.81 300 ASP A CA 1
ATOM 2455 C C . ASP A 1 300 ? 25.970 -9.393 -27.075 1.00 95.81 300 ASP A C 1
ATOM 2457 O O . ASP A 1 300 ? 25.195 -9.654 -26.148 1.00 95.81 300 ASP A O 1
ATOM 2461 N N . PHE A 1 301 ? 25.679 -8.472 -27.998 1.00 96.69 301 PHE A N 1
ATOM 2462 C CA . PHE A 1 301 ? 24.475 -7.640 -27.950 1.00 96.69 301 PHE A CA 1
ATOM 2463 C C . PHE A 1 301 ? 23.174 -8.450 -28.076 1.00 96.69 301 PHE A C 1
ATOM 2465 O O . PHE A 1 301 ? 22.149 -8.058 -27.522 1.00 96.69 301 PHE A O 1
ATOM 2472 N N . GLU A 1 302 ? 23.213 -9.591 -28.768 1.00 97.12 302 GLU A N 1
ATOM 2473 C CA . GLU A 1 302 ? 22.065 -10.494 -28.898 1.00 97.12 302 GLU A CA 1
ATOM 2474 C C . GLU A 1 302 ? 21.674 -11.066 -27.535 1.00 97.12 302 GLU A C 1
ATOM 2476 O O . GLU A 1 302 ? 20.531 -10.924 -27.096 1.00 97.12 302 GLU A O 1
ATOM 2481 N N . LYS A 1 303 ? 22.651 -11.616 -26.810 1.00 96.69 303 LYS A N 1
ATOM 2482 C CA . LYS A 1 303 ? 22.426 -12.163 -25.474 1.00 96.69 303 LYS A CA 1
ATOM 2483 C C . LYS A 1 303 ? 22.084 -11.093 -24.438 1.00 96.69 303 LYS A C 1
ATOM 2485 O O . LYS A 1 303 ? 21.361 -11.371 -23.484 1.00 96.69 303 LYS A O 1
ATOM 2490 N N . PHE A 1 304 ? 22.572 -9.866 -24.618 1.00 97.38 304 PHE A N 1
ATOM 2491 C CA . PHE A 1 304 ? 22.178 -8.725 -23.791 1.00 97.38 304 PHE A CA 1
ATOM 2492 C C . PHE A 1 304 ? 20.678 -8.403 -23.921 1.00 97.38 304 PHE A C 1
ATOM 2494 O O . PHE A 1 304 ? 20.002 -8.227 -22.907 1.00 97.38 304 PHE A O 1
ATOM 2501 N N . ILE A 1 305 ? 20.140 -8.386 -25.148 1.00 97.69 305 ILE A N 1
ATOM 2502 C CA . ILE A 1 305 ? 18.698 -8.203 -25.383 1.00 97.69 305 ILE A CA 1
ATOM 2503 C C . ILE A 1 305 ? 17.906 -9.372 -24.787 1.00 97.69 305 ILE A C 1
ATOM 2505 O O . ILE A 1 305 ? 16.901 -9.146 -24.114 1.00 97.69 305 ILE A O 1
ATOM 2509 N N . GLU A 1 306 ? 18.364 -10.611 -24.992 1.00 97.69 306 GLU A N 1
ATOM 2510 C CA . GLU A 1 306 ? 17.744 -11.802 -24.400 1.00 97.69 306 GLU A CA 1
ATOM 2511 C C . GLU A 1 306 ? 17.661 -11.701 -22.870 1.00 97.69 306 GLU A C 1
ATOM 2513 O O . GLU A 1 306 ? 16.609 -11.974 -22.296 1.00 97.69 306 GLU A O 1
ATOM 2518 N N . TYR A 1 307 ? 18.743 -11.271 -22.214 1.00 97.31 307 TYR A N 1
ATOM 2519 C CA . TYR A 1 307 ? 18.821 -11.136 -20.760 1.00 97.31 307 TYR A CA 1
ATOM 2520 C C . TYR A 1 307 ? 17.787 -10.144 -20.203 1.00 97.31 307 TYR A C 1
ATOM 2522 O O . TYR A 1 307 ? 16.978 -10.522 -19.357 1.00 97.31 307 TYR A O 1
ATOM 2530 N N . ASN A 1 308 ? 17.744 -8.910 -20.720 1.00 97.69 308 ASN A N 1
ATOM 2531 C CA . ASN A 1 308 ? 16.779 -7.905 -20.252 1.00 97.69 308 ASN A CA 1
ATOM 2532 C C . ASN A 1 308 ? 15.326 -8.317 -20.572 1.00 97.69 308 ASN A C 1
ATOM 2534 O O . ASN A 1 308 ? 14.409 -8.067 -19.789 1.00 97.69 308 ASN A O 1
ATOM 2538 N N . ARG A 1 309 ? 15.102 -9.032 -21.687 1.00 97.94 309 ARG A N 1
ATOM 2539 C CA . ARG A 1 309 ? 13.790 -9.624 -21.994 1.00 97.94 309 ARG A CA 1
ATOM 2540 C C . ARG A 1 309 ? 13.381 -10.698 -21.002 1.00 97.94 309 ARG A C 1
ATOM 2542 O O . ARG A 1 309 ? 12.222 -10.726 -20.582 1.00 97.94 309 ARG A O 1
ATOM 2549 N N . LYS A 1 310 ? 14.322 -11.565 -20.631 1.00 97.69 310 LYS A N 1
ATOM 2550 C CA . LYS A 1 310 ? 14.086 -12.650 -19.685 1.00 97.69 310 LYS A CA 1
ATOM 2551 C C . LYS A 1 310 ? 13.689 -12.114 -18.315 1.00 97.69 310 LYS A C 1
ATOM 2553 O O . LYS A 1 310 ? 12.762 -12.649 -17.716 1.00 97.69 310 LYS A O 1
ATOM 2558 N N . ASP A 1 311 ? 14.319 -11.039 -17.852 1.00 97.38 311 ASP A N 1
ATOM 2559 C CA . ASP A 1 311 ? 13.979 -10.421 -16.568 1.00 97.38 311 ASP A CA 1
ATOM 2560 C C . ASP A 1 311 ? 12.507 -9.994 -16.505 1.00 97.38 311 ASP A C 1
ATOM 2562 O O . ASP A 1 311 ? 11.802 -10.353 -15.561 1.00 97.38 311 ASP A O 1
ATOM 2566 N N . VAL A 1 312 ? 11.991 -9.336 -17.546 1.00 98.38 312 VAL A N 1
ATOM 2567 C CA . VAL A 1 312 ? 10.573 -8.942 -17.602 1.00 98.38 312 VAL A CA 1
ATOM 2568 C C . VAL A 1 312 ? 9.642 -10.146 -17.787 1.00 98.38 312 VAL A C 1
ATOM 2570 O O . VAL A 1 312 ? 8.579 -10.193 -17.165 1.00 98.38 312 VAL A O 1
ATOM 2573 N N . GLU A 1 313 ? 10.034 -11.153 -18.575 1.00 98.00 313 GLU A N 1
ATOM 2574 C CA . GLU A 1 313 ? 9.282 -12.413 -18.707 1.00 98.00 313 GLU A CA 1
ATOM 2575 C C . GLU A 1 313 ? 9.100 -13.110 -17.345 1.00 98.00 313 GLU A C 1
ATOM 2577 O O . GLU A 1 313 ? 8.009 -13.589 -17.024 1.00 98.00 313 GLU A O 1
ATOM 2582 N N . LEU A 1 314 ? 10.147 -13.138 -16.513 1.00 98.19 314 LEU A N 1
ATOM 2583 C CA . LEU A 1 314 ? 10.084 -13.720 -15.172 1.00 98.19 314 LEU A CA 1
ATOM 2584 C C . LEU A 1 314 ? 9.096 -12.964 -14.273 1.00 98.19 314 LEU A C 1
ATOM 2586 O O . LEU A 1 314 ? 8.348 -13.602 -13.535 1.00 98.19 314 LEU A O 1
ATOM 2590 N N . LEU A 1 315 ? 9.028 -11.630 -14.360 1.00 98.06 315 LEU A N 1
ATOM 2591 C CA . LEU A 1 315 ? 8.057 -10.828 -13.600 1.00 98.06 315 LEU A CA 1
ATOM 2592 C C . LEU A 1 315 ? 6.613 -11.148 -13.972 1.00 98.06 315 LEU A C 1
ATOM 2594 O O . LEU A 1 315 ? 5.781 -11.346 -13.084 1.00 98.06 315 LEU A O 1
ATOM 2598 N N . VAL A 1 316 ? 6.334 -11.244 -15.273 1.00 97.31 316 VAL A N 1
ATOM 2599 C CA . VAL A 1 316 ? 5.021 -11.644 -15.790 1.00 97.31 316 VAL A CA 1
ATOM 2600 C C . VAL A 1 316 ? 4.635 -13.008 -15.225 1.00 97.31 316 VAL A C 1
ATOM 2602 O O . VAL A 1 316 ? 3.557 -13.164 -14.656 1.00 97.31 316 VAL A O 1
ATOM 2605 N N . ARG A 1 317 ? 5.539 -13.989 -15.313 1.00 97.19 317 ARG A N 1
ATOM 2606 C CA . ARG A 1 317 ? 5.290 -15.356 -14.835 1.00 97.19 317 ARG A CA 1
ATOM 2607 C C . ARG A 1 317 ? 5.126 -15.437 -13.319 1.00 97.19 317 ARG A C 1
ATOM 2609 O O . ARG A 1 317 ? 4.327 -16.244 -12.842 1.00 97.19 317 ARG A O 1
ATOM 2616 N N . LEU A 1 318 ? 5.842 -14.606 -12.561 1.00 95.06 318 LEU A N 1
ATOM 2617 C CA . LEU A 1 318 ? 5.658 -14.485 -11.115 1.00 95.06 318 LEU A CA 1
ATOM 2618 C C . LEU A 1 318 ? 4.264 -13.951 -10.779 1.00 95.06 318 LEU A C 1
ATOM 2620 O O . LEU A 1 318 ? 3.584 -14.554 -9.952 1.00 95.06 318 LEU A O 1
ATOM 2624 N N . GLU A 1 319 ? 3.800 -12.876 -11.423 1.00 93.38 319 GLU A N 1
ATOM 2625 C CA . GLU A 1 319 ? 2.428 -12.391 -11.213 1.00 93.38 319 GLU A CA 1
ATOM 2626 C C . GLU A 1 319 ? 1.390 -13.400 -11.718 1.00 93.38 319 GLU A C 1
ATOM 2628 O O . GLU A 1 319 ? 0.359 -13.576 -11.075 1.00 93.38 319 GLU A O 1
ATOM 2633 N N . ASP A 1 320 ? 1.651 -14.126 -12.805 1.00 92.12 320 ASP A N 1
ATOM 2634 C CA . ASP A 1 320 ? 0.737 -15.160 -13.289 1.00 92.12 320 ASP A CA 1
ATOM 2635 C C . ASP A 1 320 ? 0.591 -16.343 -12.335 1.00 92.12 320 ASP A C 1
ATOM 2637 O O . ASP A 1 320 ? -0.511 -16.878 -12.196 1.00 92.12 320 ASP A O 1
ATOM 2641 N N . LYS A 1 321 ? 1.662 -16.708 -11.628 1.00 92.19 321 LYS A N 1
ATOM 2642 C CA . LYS A 1 321 ? 1.619 -17.736 -10.586 1.00 92.19 321 LYS A CA 1
ATOM 2643 C C . LYS A 1 321 ? 1.009 -17.213 -9.279 1.00 92.19 321 LYS A C 1
ATOM 2645 O O . LYS A 1 321 ? 0.184 -17.895 -8.678 1.00 92.19 321 LYS A O 1
ATOM 2650 N N . LEU A 1 322 ? 1.447 -16.043 -8.810 1.00 89.56 322 LEU A N 1
ATOM 2651 C CA . LEU A 1 322 ? 1.202 -15.564 -7.440 1.00 89.56 322 LEU A CA 1
ATOM 2652 C C . LEU A 1 322 ? -0.001 -14.618 -7.322 1.00 89.56 322 LEU A C 1
ATOM 2654 O O . LEU A 1 322 ? -0.615 -14.541 -6.259 1.00 89.56 322 LEU A O 1
ATOM 2658 N N . LYS A 1 323 ? -0.344 -13.904 -8.401 1.00 91.50 323 LYS A N 1
ATOM 2659 C CA . LYS A 1 323 ? -1.477 -12.967 -8.497 1.00 91.50 323 LYS A CA 1
ATOM 2660 C C . LYS A 1 323 ? -1.488 -11.899 -7.394 1.00 91.50 323 LYS A C 1
ATOM 2662 O O . LYS A 1 323 ? -2.552 -11.502 -6.914 1.00 91.50 323 LYS A O 1
ATOM 2667 N N . PHE A 1 324 ? -0.320 -11.425 -6.960 1.00 90.69 324 PHE A N 1
ATOM 2668 C CA . PHE A 1 324 ? -0.229 -10.500 -5.831 1.00 90.69 324 PHE A CA 1
ATOM 2669 C C . PHE A 1 324 ? -0.673 -9.079 -6.181 1.00 90.69 324 PHE A C 1
ATOM 2671 O O . PHE A 1 324 ? -1.372 -8.457 -5.379 1.00 90.69 324 PHE A O 1
ATOM 2678 N N . ILE A 1 325 ? -0.340 -8.559 -7.366 1.00 89.88 325 ILE A N 1
ATOM 2679 C CA . ILE A 1 325 ? -0.854 -7.251 -7.808 1.00 89.88 325 ILE A CA 1
ATOM 2680 C C . ILE A 1 325 ? -2.370 -7.341 -8.001 1.00 89.88 325 ILE A C 1
ATOM 2682 O O . ILE A 1 325 ? -3.109 -6.442 -7.594 1.00 89.88 325 ILE A O 1
ATOM 2686 N N . SER A 1 326 ? -2.847 -8.464 -8.540 1.00 88.81 326 SER A N 1
ATOM 2687 C CA . SER A 1 326 ? -4.276 -8.765 -8.666 1.00 88.81 326 SER A CA 1
ATOM 2688 C C . SER A 1 326 ? -4.987 -8.793 -7.302 1.00 88.81 326 SER A C 1
ATOM 2690 O O . SER A 1 326 ? -6.068 -8.217 -7.156 1.00 88.81 326 SER A O 1
ATOM 2692 N N . LEU A 1 327 ? -4.365 -9.391 -6.279 1.00 86.50 327 LEU A N 1
ATOM 2693 C CA . LEU A 1 327 ? -4.862 -9.386 -4.902 1.00 86.50 327 LEU A CA 1
ATOM 2694 C C . LEU A 1 327 ? -4.907 -7.968 -4.323 1.00 86.50 327 LEU A C 1
ATOM 2696 O O . LEU A 1 327 ? -5.933 -7.579 -3.770 1.00 86.50 327 LEU A O 1
ATOM 2700 N N . MET A 1 328 ? -3.835 -7.180 -4.477 1.00 88.88 328 MET A N 1
ATOM 2701 C CA . MET A 1 328 ? -3.802 -5.778 -4.038 1.00 88.88 328 MET A CA 1
ATOM 2702 C C . MET A 1 328 ? -4.920 -4.959 -4.681 1.00 88.88 328 MET A C 1
ATOM 2704 O O . MET A 1 328 ? -5.609 -4.202 -3.998 1.00 88.88 328 MET A O 1
ATOM 2708 N N . ASN A 1 329 ? -5.118 -5.139 -5.988 1.00 90.69 329 ASN A N 1
ATOM 2709 C CA . ASN A 1 329 ? -6.190 -4.500 -6.733 1.00 90.69 329 ASN A CA 1
ATOM 2710 C C . ASN A 1 329 ? -7.556 -4.859 -6.126 1.00 90.69 329 ASN A C 1
ATOM 2712 O O . ASN A 1 329 ? -8.329 -3.965 -5.795 1.00 90.69 329 ASN A O 1
ATOM 2716 N N . MET A 1 330 ? -7.828 -6.144 -5.882 1.00 88.19 330 MET A N 1
ATOM 2717 C CA . MET A 1 330 ? -9.079 -6.594 -5.263 1.00 88.19 330 MET A CA 1
ATOM 2718 C C . MET A 1 330 ? -9.318 -5.944 -3.893 1.00 88.19 330 MET A C 1
ATOM 2720 O O . MET A 1 330 ? -10.318 -5.244 -3.712 1.00 88.19 330 MET A O 1
ATOM 2724 N N . ILE A 1 331 ? -8.388 -6.118 -2.948 1.00 85.19 331 ILE A N 1
ATOM 2725 C CA . ILE A 1 331 ? -8.602 -5.683 -1.563 1.00 85.19 331 ILE A CA 1
ATOM 2726 C C . ILE A 1 331 ? -8.716 -4.159 -1.456 1.00 85.19 331 ILE A C 1
ATOM 2728 O O . ILE A 1 331 ? -9.519 -3.661 -0.663 1.00 85.19 331 ILE A O 1
ATOM 2732 N N . SER A 1 332 ? -7.958 -3.397 -2.252 1.00 90.00 332 SER A N 1
ATOM 2733 C CA . SER A 1 332 ? -8.043 -1.934 -2.233 1.00 90.00 332 SER A CA 1
ATOM 2734 C C . SER A 1 332 ? -9.407 -1.431 -2.706 1.00 90.00 332 SER A C 1
ATOM 2736 O O . SER A 1 332 ? -9.961 -0.520 -2.090 1.00 90.00 332 SER A O 1
ATOM 2738 N N . HIS A 1 333 ? -9.982 -2.044 -3.745 1.00 91.25 333 HIS A N 1
ATOM 2739 C CA . HIS A 1 333 ? -11.289 -1.651 -4.281 1.00 91.25 333 HIS A CA 1
ATOM 2740 C C . HIS A 1 333 ? -12.451 -2.066 -3.379 1.00 91.25 333 HIS A C 1
ATOM 2742 O O . HIS A 1 333 ? -13.394 -1.292 -3.206 1.00 91.25 333 HIS A O 1
ATOM 2748 N N . GLU A 1 334 ? -12.370 -3.234 -2.735 1.00 85.31 334 GLU A N 1
ATOM 2749 C CA . GLU A 1 334 ? -13.350 -3.649 -1.721 1.00 85.31 334 GLU A CA 1
ATOM 2750 C C . GLU A 1 334 ? -13.422 -2.661 -0.551 1.00 85.31 334 GLU A C 1
ATOM 2752 O O . GLU A 1 334 ? -14.504 -2.381 -0.031 1.00 85.31 334 GLU A O 1
ATOM 2757 N N . ASN A 1 335 ? -12.281 -2.068 -0.188 1.00 88.19 335 ASN A N 1
ATOM 2758 C CA . ASN A 1 335 ? -12.174 -1.119 0.917 1.00 88.19 335 ASN A CA 1
ATOM 2759 C C . ASN A 1 335 ? -12.226 0.354 0.484 1.00 88.19 335 ASN A C 1
ATOM 2761 O O . ASN A 1 335 ? -12.166 1.237 1.336 1.00 88.19 335 ASN A O 1
ATOM 2765 N N . SER A 1 336 ? -12.404 0.641 -0.811 1.00 94.06 336 SER A N 1
ATOM 2766 C CA . SER A 1 336 ? -12.474 2.008 -1.357 1.00 94.06 336 SER A CA 1
ATOM 2767 C C . SER A 1 336 ? -11.235 2.870 -1.049 1.00 94.06 336 SER A C 1
ATOM 2769 O O . SER A 1 336 ? -11.338 4.060 -0.740 1.00 94.06 336 SER A O 1
ATOM 2771 N N . VAL A 1 337 ? -10.048 2.265 -1.139 1.00 94.69 337 VAL A N 1
ATOM 2772 C CA . VAL A 1 337 ? -8.738 2.923 -0.984 1.00 94.69 337 VAL A CA 1
ATOM 2773 C C . VAL A 1 337 ? -7.897 2.807 -2.253 1.00 94.69 337 VAL A C 1
ATOM 2775 O O . VAL A 1 337 ? -8.262 2.108 -3.196 1.00 94.69 337 VAL A O 1
ATOM 2778 N N . LEU A 1 338 ? -6.753 3.492 -2.297 1.00 95.94 338 LEU A N 1
ATOM 2779 C CA . LEU A 1 338 ? -5.833 3.400 -3.431 1.00 95.94 338 LEU A CA 1
ATOM 2780 C C . LEU A 1 338 ? -5.043 2.083 -3.387 1.00 95.94 338 LEU A C 1
ATOM 2782 O O . LEU A 1 338 ? -4.798 1.523 -2.316 1.00 95.94 338 LEU A O 1
ATOM 2786 N N . ILE A 1 339 ? -4.602 1.596 -4.548 1.00 94.44 339 ILE A N 1
ATOM 2787 C CA . ILE A 1 339 ? -3.869 0.323 -4.670 1.00 94.44 339 ILE A CA 1
ATOM 2788 C C . ILE A 1 339 ? -2.614 0.272 -3.770 1.00 94.44 339 ILE A C 1
ATOM 2790 O O . ILE A 1 339 ? -2.460 -0.706 -3.039 1.00 94.44 339 ILE A O 1
ATOM 2794 N N . PRO A 1 340 ? -1.762 1.317 -3.686 1.00 92.94 340 PRO A N 1
ATOM 2795 C CA . PRO A 1 340 ? -0.595 1.292 -2.797 1.00 92.94 340 PRO A CA 1
ATOM 2796 C C . PRO A 1 340 ? -0.934 1.132 -1.310 1.00 92.94 340 PRO A C 1
ATOM 2798 O O . PRO A 1 340 ? -0.090 0.689 -0.532 1.00 92.94 340 PRO A O 1
ATOM 2801 N N . ASN A 1 341 ? -2.161 1.469 -0.885 1.00 91.81 341 ASN A N 1
ATOM 2802 C CA . ASN A 1 341 ? -2.561 1.308 0.511 1.00 91.81 341 ASN A CA 1
ATOM 2803 C C . ASN A 1 341 ? -2.624 -0.162 0.943 1.00 91.81 341 ASN A C 1
ATOM 2805 O O . ASN A 1 341 ? -2.482 -0.402 2.137 1.00 91.81 341 ASN A O 1
ATOM 2809 N N . ALA A 1 342 ? -2.741 -1.118 0.013 1.00 85.75 342 ALA A N 1
ATOM 2810 C CA . ALA A 1 342 ? -2.716 -2.554 0.299 1.00 85.75 342 ALA A CA 1
ATOM 2811 C C . ALA A 1 342 ? -1.381 -3.051 0.892 1.00 85.75 342 ALA A C 1
ATOM 2813 O O . ALA A 1 342 ? -1.347 -4.073 1.579 1.00 85.75 342 ALA A O 1
ATOM 2814 N N . LEU A 1 343 ? -0.277 -2.323 0.685 1.00 84.94 343 LEU A N 1
ATOM 2815 C CA . LEU A 1 343 ? 1.005 -2.632 1.332 1.00 84.94 343 LEU A CA 1
ATOM 2816 C C . LEU A 1 343 ? 0.971 -2.329 2.845 1.00 84.94 343 LEU A C 1
ATOM 2818 O O . LEU A 1 343 ? 1.657 -2.981 3.642 1.00 84.94 343 LEU A O 1
ATOM 2822 N N . GLY A 1 344 ? 0.125 -1.382 3.263 1.00 79.62 344 GLY A N 1
ATOM 2823 C CA . GLY A 1 344 ? -0.140 -1.045 4.660 1.00 79.62 344 GLY A CA 1
ATOM 2824 C C . GLY A 1 344 ? -1.382 -1.752 5.211 1.00 79.62 344 GLY A C 1
ATOM 2825 O O . GLY A 1 344 ? -2.333 -2.034 4.495 1.00 79.62 344 GLY A O 1
ATOM 2826 N N . THR A 1 345 ? -1.410 -2.031 6.514 1.00 74.56 345 THR A N 1
ATOM 2827 C CA . THR A 1 345 ? -2.571 -2.682 7.156 1.00 74.56 345 THR A CA 1
ATOM 2828 C C . THR A 1 345 ? -3.553 -1.684 7.764 1.00 74.56 345 THR A C 1
ATOM 2830 O O . THR A 1 345 ? -4.758 -1.897 7.700 1.00 74.56 345 THR A O 1
ATOM 2833 N N . VAL A 1 346 ? -3.065 -0.571 8.320 1.00 82.00 346 VAL A N 1
ATOM 2834 C CA . VAL A 1 346 ? -3.893 0.373 9.093 1.00 82.00 346 VAL A CA 1
ATOM 2835 C C . VAL A 1 346 ? -4.951 1.053 8.225 1.00 82.00 346 VAL A C 1
ATOM 2837 O O . VAL A 1 346 ? -6.130 0.992 8.544 1.00 82.00 346 VAL A O 1
ATOM 2840 N N . THR A 1 347 ? -4.557 1.654 7.097 1.00 86.81 347 THR A N 1
ATOM 2841 C CA . THR A 1 347 ? -5.498 2.357 6.206 1.00 86.81 347 THR A CA 1
ATOM 2842 C C . THR A 1 347 ? -6.589 1.433 5.664 1.00 86.81 347 THR A C 1
ATOM 2844 O O . THR A 1 347 ? -7.745 1.842 5.588 1.00 86.81 347 THR A O 1
ATOM 2847 N N . MET A 1 348 ? -6.221 0.194 5.320 1.00 84.62 348 MET A N 1
ATOM 2848 C CA . MET A 1 348 ? -7.149 -0.838 4.852 1.00 84.62 348 MET A CA 1
ATOM 2849 C C . MET A 1 348 ? -8.204 -1.153 5.915 1.00 84.62 348 MET A C 1
ATOM 2851 O O . MET A 1 348 ? -9.398 -1.094 5.637 1.00 84.62 348 MET A O 1
ATOM 2855 N N . MET A 1 349 ? -7.761 -1.428 7.146 1.00 83.94 349 MET A N 1
ATOM 2856 C CA . MET A 1 349 ? -8.642 -1.768 8.266 1.00 83.94 349 MET A CA 1
ATOM 2857 C C . MET A 1 349 ? -9.532 -0.594 8.682 1.00 83.94 349 MET A C 1
ATOM 2859 O O . MET A 1 349 ? -10.731 -0.777 8.872 1.00 83.94 349 MET A O 1
ATOM 2863 N N . ASP A 1 350 ? -8.974 0.615 8.773 1.00 88.06 350 ASP A N 1
ATOM 2864 C CA . ASP A 1 350 ? -9.728 1.824 9.118 1.00 88.06 350 ASP A CA 1
ATOM 2865 C C . ASP A 1 350 ? -10.880 2.061 8.136 1.00 88.06 350 ASP A C 1
ATOM 2867 O O . ASP A 1 350 ? -12.003 2.350 8.551 1.00 88.06 350 ASP A O 1
ATOM 2871 N N . GLN A 1 351 ? -10.615 1.939 6.829 1.00 90.50 351 GLN A N 1
ATOM 2872 C CA . GLN A 1 351 ? -11.652 2.123 5.816 1.00 90.50 351 GLN A CA 1
ATOM 2873 C C . GLN A 1 351 ? -12.646 0.967 5.778 1.00 90.50 351 GLN A C 1
ATOM 2875 O O . GLN A 1 351 ? -13.833 1.229 5.619 1.00 90.50 351 GLN A O 1
ATOM 2880 N N . ALA A 1 352 ? -12.213 -0.277 5.999 1.00 89.00 352 ALA A N 1
ATOM 2881 C CA . ALA A 1 352 ? -13.121 -1.414 6.142 1.00 89.00 352 ALA A CA 1
ATOM 2882 C C . ALA A 1 352 ? -14.145 -1.189 7.267 1.00 89.00 352 ALA A C 1
ATOM 2884 O O . ALA A 1 352 ? -15.355 -1.300 7.053 1.00 89.00 352 ALA A O 1
ATOM 2885 N N . ILE A 1 353 ? -13.656 -0.798 8.450 1.00 90.56 353 ILE A N 1
ATOM 2886 C CA . ILE A 1 353 ? -14.488 -0.517 9.623 1.00 90.56 353 ILE A CA 1
ATOM 2887 C C . ILE A 1 353 ? -15.422 0.654 9.328 1.00 90.56 353 ILE A C 1
ATOM 2889 O O . ILE A 1 353 ? -16.621 0.550 9.562 1.00 90.56 353 ILE A O 1
ATOM 2893 N N . LEU A 1 354 ? -14.907 1.756 8.777 1.00 93.50 354 LEU A N 1
ATOM 2894 C CA . LEU A 1 354 ? -15.722 2.928 8.460 1.00 93.50 354 LEU A CA 1
ATOM 2895 C C . LEU A 1 354 ? -16.830 2.607 7.447 1.00 93.50 354 LEU A C 1
ATOM 2897 O O . LEU A 1 354 ? -17.985 2.976 7.650 1.00 93.50 354 LEU A O 1
ATOM 2901 N N . ASN A 1 355 ? -16.493 1.871 6.391 1.00 92.38 355 ASN A N 1
ATOM 2902 C CA . ASN A 1 355 ? -17.442 1.408 5.389 1.00 92.38 355 ASN A CA 1
ATOM 2903 C C . ASN A 1 355 ? -18.548 0.551 6.024 1.00 92.38 355 ASN A C 1
ATOM 2905 O O . ASN A 1 355 ? -19.716 0.721 5.668 1.00 92.38 355 ASN A O 1
ATOM 2909 N N . ARG A 1 356 ? -18.205 -0.325 6.981 1.00 91.31 356 ARG A N 1
ATOM 2910 C CA . ARG A 1 356 ? -19.181 -1.124 7.737 1.00 91.31 356 ARG A CA 1
ATOM 2911 C C . ARG A 1 356 ? -20.065 -0.256 8.633 1.00 91.31 356 ARG A C 1
ATOM 2913 O O . ARG A 1 356 ? -21.280 -0.429 8.633 1.00 91.31 356 ARG A O 1
ATOM 2920 N N . VAL A 1 357 ? -19.480 0.702 9.350 1.00 94.44 357 VAL A N 1
ATOM 2921 C CA . VAL A 1 357 ? -20.213 1.672 10.182 1.00 94.44 357 VAL A CA 1
ATOM 2922 C C . VAL A 1 357 ? -21.252 2.432 9.351 1.00 94.44 357 VAL A C 1
ATOM 2924 O O . VAL A 1 357 ? -22.406 2.562 9.764 1.00 94.44 357 VAL A O 1
ATOM 2927 N N . HIS A 1 358 ? -20.878 2.873 8.148 1.00 94.38 358 HIS A N 1
ATOM 2928 C CA . HIS A 1 358 ? -21.787 3.565 7.234 1.00 94.38 358 HIS A CA 1
ATOM 2929 C C . HIS A 1 358 ? -22.895 2.662 6.683 1.00 94.38 358 HIS A C 1
ATOM 2931 O O . HIS A 1 358 ? -24.022 3.136 6.544 1.00 94.38 358 HIS A O 1
ATOM 2937 N N . ASP A 1 359 ? -22.634 1.371 6.437 1.00 92.06 359 ASP A N 1
ATOM 2938 C CA . ASP A 1 359 ? -23.681 0.412 6.029 1.00 92.06 359 ASP A CA 1
ATOM 2939 C C . ASP A 1 359 ? -24.763 0.243 7.097 1.00 92.06 359 ASP A C 1
ATOM 2941 O O . ASP A 1 359 ? -25.930 0.016 6.780 1.00 92.06 359 ASP A O 1
ATOM 2945 N N . MET A 1 360 ? -24.383 0.379 8.368 1.00 91.62 360 MET A N 1
ATOM 2946 C CA . MET A 1 360 ? -25.304 0.337 9.504 1.00 91.62 360 MET A CA 1
ATOM 2947 C C . MET A 1 360 ? -26.073 1.658 9.688 1.00 91.62 360 MET A C 1
ATOM 2949 O O . MET A 1 360 ? -26.908 1.764 10.585 1.00 91.62 360 MET A O 1
ATOM 2953 N N . GLY A 1 361 ? -25.804 2.678 8.864 1.00 94.25 361 GLY A N 1
ATOM 2954 C CA . GLY A 1 361 ? -26.381 4.017 9.001 1.00 94.25 361 GLY A CA 1
ATOM 2955 C C . GLY A 1 361 ? -25.845 4.794 10.208 1.00 94.25 361 GLY A C 1
ATOM 2956 O O . GLY A 1 361 ? -26.500 5.733 10.669 1.00 94.25 361 GLY A O 1
ATOM 2957 N N . LEU A 1 362 ? -24.684 4.395 10.733 1.00 96.00 362 LEU A N 1
ATOM 2958 C CA . LEU A 1 362 ? -24.046 4.987 11.905 1.00 96.00 362 LEU A CA 1
ATOM 2959 C C . LEU A 1 362 ? -22.883 5.898 11.498 1.00 96.00 362 LEU A C 1
ATOM 2961 O O . LEU A 1 362 ? -22.374 5.827 10.382 1.00 96.00 362 LEU A O 1
ATOM 2965 N N . ILE A 1 363 ? -22.467 6.762 12.425 1.00 96.56 363 ILE A N 1
ATOM 2966 C CA . ILE A 1 363 ? -21.344 7.691 12.256 1.00 96.56 363 ILE A CA 1
ATOM 2967 C C . ILE A 1 363 ? -20.122 7.195 13.036 1.00 96.56 363 ILE A C 1
ATOM 2969 O O . ILE A 1 363 ? -20.207 6.893 14.232 1.00 96.56 363 ILE A O 1
ATOM 2973 N N . GLY A 1 364 ? -18.984 7.134 12.348 1.00 93.69 364 GLY A N 1
ATOM 2974 C CA . GLY A 1 364 ? -17.694 6.715 12.876 1.00 93.69 364 GLY A CA 1
ATOM 2975 C C . GLY A 1 364 ? -17.044 7.749 13.793 1.00 93.69 364 GLY A C 1
ATOM 2976 O O . GLY A 1 364 ? -17.464 8.901 13.905 1.00 93.69 364 GLY A O 1
ATOM 2977 N N . VAL A 1 365 ? -15.985 7.323 14.477 1.00 90.69 365 VAL A N 1
ATOM 2978 C CA . VAL A 1 365 ? -15.226 8.162 15.412 1.00 90.69 365 VAL A CA 1
ATOM 2979 C C . VAL A 1 365 ? -14.003 8.776 14.737 1.00 90.69 365 VAL A C 1
ATOM 2981 O O . VAL A 1 365 ? -13.371 8.141 13.897 1.00 90.69 365 VAL A O 1
ATOM 2984 N N . ASN A 1 366 ? -13.639 9.996 15.138 1.00 91.25 366 ASN A N 1
ATOM 2985 C CA . ASN A 1 366 ? -12.352 10.577 14.759 1.00 91.25 366 ASN A CA 1
ATOM 2986 C C . ASN A 1 366 ? -11.192 9.764 15.349 1.00 91.25 366 ASN A C 1
ATOM 2988 O O . ASN A 1 366 ? -11.281 9.239 16.467 1.00 91.25 366 ASN A O 1
ATOM 2992 N N . ARG A 1 367 ? -10.054 9.755 14.655 1.00 84.69 367 ARG A N 1
ATOM 2993 C CA . ARG A 1 367 ? -8.799 9.215 15.179 1.00 84.69 367 ARG A CA 1
ATOM 2994 C C . ARG A 1 367 ? -8.381 9.994 16.427 1.00 84.69 367 ARG A C 1
ATOM 2996 O O . ARG A 1 367 ? -8.348 11.224 16.444 1.00 84.69 367 ARG A O 1
ATOM 3003 N N . ARG A 1 368 ? -8.036 9.269 17.494 1.00 75.12 368 ARG A N 1
ATOM 3004 C CA . ARG A 1 368 ? -7.436 9.866 18.696 1.00 75.12 368 ARG A CA 1
ATOM 3005 C C . ARG A 1 368 ? -5.946 10.090 18.438 1.00 75.12 368 ARG A C 1
ATOM 3007 O O . ARG A 1 368 ? -5.268 9.159 18.012 1.00 75.12 368 ARG A O 1
ATOM 3014 N N . GLN A 1 369 ? -5.425 11.278 18.745 1.00 61.75 369 GLN A N 1
ATOM 3015 C CA . GLN A 1 369 ? -3.983 11.424 18.958 1.00 61.75 369 GLN A CA 1
ATOM 3016 C C . GLN A 1 369 ? -3.619 10.591 20.190 1.00 61.75 369 GLN A C 1
ATOM 3018 O O . GLN A 1 369 ? -4.206 10.780 21.256 1.00 61.75 369 GLN A O 1
ATOM 3023 N N . LYS A 1 370 ? -2.715 9.627 20.025 1.00 60.19 370 LYS A N 1
ATOM 3024 C CA . LYS A 1 370 ? -2.134 8.873 21.135 1.00 60.19 370 LYS A CA 1
ATOM 3025 C C . LYS A 1 370 ? -0.661 9.229 21.244 1.00 60.19 370 LYS A C 1
ATOM 3027 O O . LYS A 1 370 ? 0.030 9.270 20.228 1.00 60.19 370 LYS A O 1
ATOM 3032 N N . ASP A 1 371 ? -0.203 9.412 22.474 1.00 49.91 371 ASP A N 1
ATOM 3033 C CA . ASP A 1 371 ? 1.213 9.302 22.799 1.00 49.91 371 ASP A CA 1
ATOM 3034 C C . ASP A 1 371 ? 1.660 7.850 22.574 1.00 49.91 371 ASP A C 1
ATOM 3036 O O . ASP A 1 371 ? 0.871 6.911 22.741 1.00 49.91 371 ASP A O 1
ATOM 3040 N N . ALA A 1 372 ? 2.907 7.654 22.146 1.00 51.72 372 ALA A N 1
ATOM 3041 C CA . ALA A 1 372 ? 3.467 6.322 21.958 1.00 51.72 372 ALA A CA 1
ATOM 3042 C C . ALA A 1 372 ? 3.577 5.624 23.323 1.00 51.72 372 ALA A C 1
ATOM 3044 O O . ALA A 1 372 ? 4.464 5.929 24.115 1.00 51.72 372 ALA A O 1
ATOM 3045 N N . ILE A 1 373 ? 2.648 4.712 23.604 1.00 60.00 373 ILE A N 1
ATOM 3046 C CA . ILE A 1 373 ? 2.679 3.844 24.783 1.00 60.00 373 ILE A CA 1
ATOM 3047 C C . ILE A 1 373 ? 3.186 2.480 24.322 1.00 60.00 373 ILE A C 1
ATOM 3049 O O . ILE A 1 373 ? 2.648 1.910 23.371 1.00 60.00 373 ILE A O 1
ATOM 3053 N N . GLU A 1 374 ? 4.220 1.966 24.982 1.00 63.56 374 GLU A N 1
ATOM 3054 C CA . GLU A 1 374 ? 4.748 0.625 24.736 1.00 63.56 374 GLU A CA 1
ATOM 3055 C C . GLU A 1 374 ? 3.773 -0.418 25.311 1.00 63.56 374 GLU A C 1
ATOM 3057 O O . GLU A 1 374 ? 3.445 -0.396 26.498 1.00 63.56 374 GLU A O 1
ATOM 3062 N N . ILE A 1 375 ? 3.244 -1.296 24.454 1.00 66.88 375 ILE A N 1
ATOM 3063 C CA . ILE A 1 375 ? 2.249 -2.317 24.820 1.00 66.88 375 ILE A CA 1
ATOM 3064 C C . ILE A 1 375 ? 2.959 -3.678 24.862 1.00 66.88 375 ILE A C 1
ATOM 3066 O O . ILE A 1 375 ? 3.673 -3.998 23.908 1.00 66.88 375 ILE A O 1
ATOM 3070 N N . PRO A 1 376 ? 2.790 -4.493 25.923 1.00 69.00 376 PRO A N 1
ATOM 3071 C CA . PRO A 1 376 ? 3.392 -5.822 25.987 1.00 69.00 376 PRO A CA 1
ATOM 3072 C C . PRO A 1 376 ? 2.884 -6.728 24.855 1.00 69.00 376 PRO A C 1
ATOM 3074 O O . PRO A 1 376 ? 1.706 -6.706 24.495 1.00 69.00 376 PRO A O 1
ATOM 3077 N N . GLY A 1 377 ? 3.803 -7.511 24.288 1.00 71.44 377 GLY A N 1
ATOM 3078 C CA . GLY A 1 377 ? 3.526 -8.480 23.230 1.00 71.44 377 GLY A CA 1
ATOM 3079 C C . GLY A 1 377 ? 3.081 -9.847 23.759 1.00 71.44 377 GLY A C 1
ATOM 3080 O O . GLY A 1 377 ? 2.602 -9.981 24.882 1.00 71.44 377 GLY A O 1
ATOM 3081 N N . ALA A 1 378 ? 3.247 -10.880 22.932 1.00 74.25 378 ALA A N 1
ATOM 3082 C CA . ALA A 1 378 ? 2.896 -12.251 23.292 1.00 74.25 378 ALA A CA 1
ATOM 3083 C C . ALA A 1 378 ? 3.755 -12.791 24.450 1.00 74.25 378 ALA A C 1
ATOM 3085 O O . ALA A 1 378 ? 4.949 -12.503 24.547 1.00 74.25 378 ALA A O 1
ATOM 3086 N N . TYR A 1 379 ? 3.150 -13.631 25.289 1.00 77.31 379 TYR A N 1
ATOM 3087 C CA . TYR A 1 379 ? 3.871 -14.406 26.293 1.00 77.31 379 TYR A CA 1
ATOM 3088 C C . TYR A 1 379 ? 4.661 -15.542 25.631 1.00 77.31 379 TYR A C 1
ATOM 3090 O O . TYR A 1 379 ? 4.118 -16.292 24.819 1.00 77.31 379 TYR A O 1
ATOM 3098 N N . VAL A 1 380 ? 5.927 -15.697 26.019 1.00 74.75 380 VAL A N 1
ATOM 3099 C CA . VAL A 1 380 ? 6.782 -16.815 25.605 1.00 74.75 380 VAL A CA 1
ATOM 3100 C C . VAL A 1 380 ? 7.160 -17.608 26.851 1.00 74.75 380 VAL A C 1
ATOM 3102 O O . VAL A 1 380 ? 7.806 -17.083 27.757 1.00 74.75 380 VAL A O 1
ATOM 3105 N N . ALA A 1 381 ? 6.733 -18.870 26.908 1.00 76.81 381 ALA A N 1
ATOM 3106 C CA . ALA A 1 381 ? 7.051 -19.756 28.022 1.00 76.81 381 ALA A CA 1
ATOM 3107 C C . ALA A 1 381 ? 8.544 -20.117 28.035 1.00 76.81 381 ALA A C 1
ATOM 3109 O O . ALA A 1 381 ? 9.148 -20.329 26.983 1.00 76.81 381 ALA A O 1
ATOM 3110 N N . ASN A 1 382 ? 9.121 -20.264 29.230 1.00 79.75 382 ASN A N 1
ATOM 3111 C CA . ASN A 1 382 ? 10.472 -20.802 29.378 1.00 79.75 382 ASN A CA 1
ATOM 3112 C C . ASN A 1 382 ? 10.451 -22.311 29.077 1.00 79.75 382 ASN A C 1
ATOM 3114 O O . ASN A 1 382 ? 9.774 -23.052 29.797 1.00 79.75 382 ASN A O 1
ATOM 3118 N N . PRO A 1 383 ? 11.156 -22.792 28.038 1.00 83.88 383 PRO A N 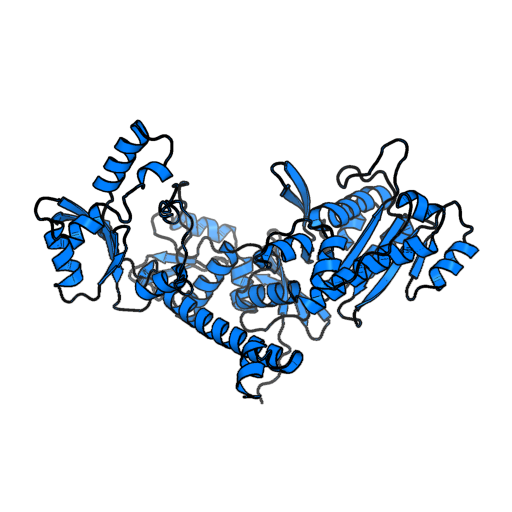1
ATOM 3119 C CA . PRO A 1 383 ? 11.104 -24.197 27.667 1.00 83.88 383 PRO A CA 1
ATOM 3120 C C . PRO A 1 383 ? 11.868 -25.065 28.673 1.00 83.88 383 PRO A C 1
ATOM 3122 O O . PRO A 1 383 ? 12.929 -24.685 29.170 1.00 83.88 383 PRO A O 1
ATOM 3125 N N . ASN A 1 384 ? 11.375 -26.284 28.909 1.00 85.94 384 ASN A N 1
ATOM 3126 C CA . ASN A 1 384 ? 12.154 -27.319 29.588 1.00 85.94 384 ASN A CA 1
ATOM 3127 C C . ASN A 1 384 ? 13.252 -27.806 28.635 1.00 85.94 384 ASN A C 1
ATOM 3129 O O . ASN A 1 384 ? 12.985 -28.581 27.718 1.00 85.94 384 ASN A O 1
ATOM 3133 N N . VAL A 1 385 ? 14.481 -27.324 28.816 1.00 90.19 385 VAL A N 1
ATOM 3134 C CA . VAL A 1 385 ? 15.603 -27.635 27.918 1.00 90.19 385 VAL A CA 1
ATOM 3135 C C . VAL A 1 385 ? 15.994 -29.109 28.044 1.00 90.19 385 VAL A C 1
ATOM 3137 O O . VAL A 1 385 ? 16.351 -29.578 29.122 1.00 90.19 385 VAL A O 1
ATOM 3140 N N . GLY A 1 386 ? 15.946 -29.840 26.932 1.00 92.19 386 GLY A N 1
ATOM 3141 C CA . GLY A 1 386 ? 16.287 -31.258 26.869 1.00 92.19 386 GLY A CA 1
ATOM 3142 C C . GLY A 1 386 ? 15.832 -31.891 25.556 1.00 92.19 386 GLY A C 1
ATOM 3143 O O . GLY A 1 386 ? 15.139 -31.256 24.762 1.00 92.19 386 GLY A O 1
ATOM 3144 N N . VAL A 1 387 ? 16.231 -33.142 25.326 1.00 90.56 387 VAL A N 1
ATOM 3145 C CA . VAL A 1 387 ? 15.676 -33.958 24.238 1.00 90.56 387 VAL A CA 1
ATOM 3146 C C . VAL A 1 387 ? 14.376 -34.570 24.740 1.00 90.56 387 VAL A C 1
ATOM 3148 O O . VAL A 1 387 ? 14.373 -35.270 25.751 1.00 90.56 387 VAL A O 1
ATOM 3151 N N . HIS A 1 388 ? 13.283 -34.300 24.035 1.00 92.69 388 HIS A N 1
ATOM 3152 C CA . HIS A 1 388 ? 11.957 -34.824 24.353 1.00 92.69 388 HIS A CA 1
ATOM 3153 C C . HIS A 1 388 ? 11.584 -35.876 23.314 1.00 92.69 388 HIS A C 1
ATOM 3155 O O . HIS A 1 388 ? 11.662 -35.607 22.119 1.00 92.69 388 HIS A O 1
ATOM 3161 N N . GLU A 1 389 ? 11.213 -37.074 23.764 1.00 91.50 389 GLU A N 1
ATOM 3162 C CA . GLU A 1 389 ? 10.957 -38.217 22.876 1.00 91.50 389 GLU A CA 1
ATOM 3163 C C . GLU A 1 389 ? 9.617 -38.095 22.131 1.00 91.50 389 GLU A C 1
ATOM 3165 O O . GLU A 1 389 ? 9.542 -38.379 20.940 1.00 91.50 389 GLU A O 1
ATOM 3170 N N . TRP A 1 390 ? 8.574 -37.609 22.812 1.00 93.00 390 TRP A N 1
ATOM 3171 C CA . TRP A 1 390 ? 7.224 -37.462 22.263 1.00 93.00 390 TRP A CA 1
ATOM 3172 C C . TRP A 1 390 ? 6.717 -36.041 22.506 1.00 93.00 390 TRP A C 1
ATOM 3174 O O . TRP A 1 390 ? 6.514 -35.637 23.651 1.00 93.00 390 TRP A O 1
ATOM 3184 N N . VAL A 1 391 ? 6.507 -35.281 21.430 1.00 91.69 391 VAL A N 1
ATOM 3185 C CA . VAL A 1 391 ? 6.046 -33.887 21.487 1.00 91.69 391 VAL A CA 1
ATOM 3186 C C . VAL A 1 391 ? 4.729 -33.763 20.730 1.00 91.69 391 VAL A C 1
ATOM 3188 O O . VAL A 1 391 ? 4.657 -34.087 19.548 1.00 91.69 391 VAL A O 1
ATOM 3191 N N . GLY A 1 392 ? 3.690 -33.280 21.412 1.00 90.88 392 GLY A N 1
ATOM 3192 C CA . GLY A 1 392 ? 2.434 -32.860 20.793 1.00 90.88 392 GLY A CA 1
ATOM 3193 C C . GLY A 1 392 ? 2.345 -31.337 20.765 1.00 90.88 392 GLY A C 1
ATOM 3194 O O . GLY A 1 392 ? 2.651 -30.690 21.767 1.00 90.88 392 GLY A O 1
ATOM 3195 N N . SER A 1 393 ? 1.925 -30.765 19.638 1.00 89.88 393 SER A N 1
ATOM 3196 C CA . SER A 1 393 ? 1.647 -29.334 19.513 1.00 89.88 393 SER A CA 1
ATOM 3197 C C . SER A 1 393 ? 0.144 -29.084 19.406 1.00 89.88 393 SER A C 1
ATOM 3199 O O . SER A 1 393 ? -0.586 -29.814 18.737 1.00 89.88 393 SER A O 1
ATOM 3201 N N . PHE A 1 394 ? -0.316 -28.035 20.083 1.00 89.94 394 PHE A N 1
ATOM 3202 C CA . PHE A 1 394 ? -1.679 -27.527 19.988 1.00 89.94 394 PHE A CA 1
ATOM 3203 C C . PHE A 1 394 ? -1.592 -26.057 19.593 1.00 89.94 394 PHE A C 1
ATOM 3205 O O . PHE A 1 394 ? -0.909 -25.286 20.265 1.00 89.94 394 PHE A O 1
ATOM 3212 N N . ASP A 1 395 ? -2.272 -25.680 18.513 1.00 85.31 395 ASP A N 1
ATOM 3213 C CA . ASP A 1 395 ? -2.317 -24.304 18.021 1.00 85.31 395 ASP A CA 1
ATOM 3214 C C . ASP A 1 395 ? -3.763 -23.800 17.990 1.00 85.31 395 ASP A C 1
ATOM 3216 O O . ASP A 1 395 ? -4.673 -24.485 17.513 1.00 85.31 395 ASP A O 1
ATOM 3220 N N . LEU A 1 396 ? -3.988 -22.603 18.533 1.00 82.25 396 LEU A N 1
ATOM 3221 C CA . LEU A 1 396 ? -5.302 -21.969 18.523 1.00 82.25 396 LEU A CA 1
ATOM 3222 C C . LEU A 1 396 ? -5.510 -21.251 17.191 1.00 82.25 396 LEU A C 1
ATOM 3224 O O . LEU A 1 396 ? -4.829 -20.274 16.877 1.00 82.25 396 LEU A O 1
ATOM 3228 N N . THR A 1 397 ? -6.521 -21.679 16.434 1.00 75.94 397 THR A N 1
ATOM 3229 C CA . THR A 1 397 ? -6.822 -21.100 15.122 1.00 75.94 397 THR A CA 1
ATOM 3230 C C . THR A 1 397 ? -7.097 -19.598 15.220 1.00 75.94 397 THR A C 1
ATOM 3232 O O . THR A 1 397 ? -8.104 -19.166 15.787 1.00 75.94 397 THR A O 1
ATOM 3235 N N . SER A 1 398 ? -6.227 -18.795 14.598 1.00 75.69 398 SER A N 1
ATOM 3236 C CA . SER A 1 398 ? -6.362 -17.331 14.523 1.00 75.69 398 SER A CA 1
ATOM 3237 C C . SER A 1 398 ? -6.594 -16.679 15.893 1.00 75.69 398 SER A C 1
ATOM 3239 O O . SER A 1 398 ? -7.568 -15.950 16.070 1.00 75.69 398 SER A O 1
ATOM 3241 N N . LEU A 1 399 ? -5.702 -16.945 16.856 1.00 83.94 399 LEU A N 1
ATOM 3242 C CA . LEU A 1 399 ? -5.806 -16.525 18.261 1.00 83.94 399 LEU A CA 1
ATOM 3243 C C . LEU A 1 399 ? -6.378 -15.110 18.470 1.00 83.94 399 LEU A C 1
ATOM 3245 O O . LEU A 1 399 ? -7.411 -14.961 19.116 1.00 83.94 399 LEU A O 1
ATOM 3249 N N . TYR A 1 400 ? -5.749 -14.064 17.920 1.00 85.56 400 TYR A N 1
ATOM 3250 C CA . TYR A 1 400 ? -6.192 -12.680 18.147 1.00 85.56 400 TYR A CA 1
ATOM 3251 C C . TYR A 1 400 ? -7.564 -12.361 17.533 1.00 85.56 400 TYR A C 1
ATOM 3253 O O . TYR A 1 400 ? -8.426 -11.894 18.278 1.00 85.56 400 TYR A O 1
ATOM 3261 N N . PRO A 1 401 ? -7.841 -12.642 16.241 1.00 84.31 401 PRO A N 1
ATOM 3262 C CA . PRO A 1 401 ? -9.196 -12.512 15.701 1.00 84.31 401 PRO A CA 1
ATOM 3263 C C . PRO A 1 401 ? -10.252 -13.298 16.490 1.00 84.31 401 PRO A C 1
ATOM 3265 O O . PRO A 1 401 ? -11.359 -12.803 16.703 1.00 84.31 401 PRO A O 1
ATOM 3268 N N . SER A 1 402 ? -9.915 -14.505 16.950 1.00 86.31 402 SER A N 1
ATOM 3269 C CA . SER A 1 402 ? -10.801 -15.336 17.768 1.00 86.31 402 SER A CA 1
ATOM 3270 C C . SER A 1 402 ? -11.080 -14.694 19.129 1.00 86.31 402 SER A C 1
ATOM 3272 O O . SER A 1 402 ? -12.239 -14.629 19.527 1.00 86.31 402 SER A O 1
ATOM 3274 N N . ASN A 1 403 ? -10.067 -14.132 19.795 1.00 90.25 403 ASN A N 1
ATOM 3275 C CA . ASN A 1 403 ? -10.228 -13.413 21.062 1.00 90.25 403 ASN A CA 1
ATOM 3276 C C . ASN A 1 403 ? -11.043 -12.124 20.901 1.00 90.25 403 ASN A C 1
ATOM 3278 O O . ASN A 1 403 ? -11.922 -11.862 21.718 1.00 90.25 403 ASN A O 1
ATOM 3282 N N . ILE A 1 404 ? -10.804 -11.351 19.833 1.00 91.06 404 ILE A N 1
ATOM 3283 C CA . ILE A 1 404 ? -11.590 -10.149 19.511 1.00 91.06 404 ILE A CA 1
ATOM 3284 C C . ILE A 1 404 ? -13.069 -10.512 19.369 1.00 91.06 404 ILE A C 1
ATOM 3286 O O . ILE A 1 404 ? -13.926 -9.831 19.919 1.00 91.06 404 ILE A O 1
ATOM 3290 N N . ARG A 1 405 ? -13.378 -11.615 18.680 1.00 91.25 405 ARG A N 1
ATOM 3291 C CA . ARG A 1 405 ? -14.758 -12.089 18.513 1.00 91.25 405 ARG A CA 1
ATOM 3292 C C . ARG A 1 405 ? -15.352 -12.634 19.811 1.00 91.25 405 ARG A C 1
ATOM 3294 O O . ARG A 1 405 ? -16.480 -12.290 20.142 1.00 91.25 405 ARG A O 1
ATOM 3301 N N . ALA A 1 406 ? -14.605 -13.457 20.546 1.00 91.94 406 ALA A N 1
ATOM 3302 C CA . ALA A 1 406 ? -15.073 -14.102 21.772 1.00 91.94 406 ALA A CA 1
ATOM 3303 C C . ALA A 1 406 ? -15.368 -13.097 22.893 1.00 91.94 406 ALA A C 1
ATOM 3305 O O . ALA A 1 406 ? -16.356 -13.246 23.606 1.00 91.94 406 ALA A O 1
ATOM 3306 N N . LEU A 1 407 ? -14.530 -12.066 23.025 1.00 94.81 407 LEU A N 1
ATOM 3307 C CA . LEU A 1 407 ? -14.682 -11.010 24.027 1.00 94.81 407 LEU A CA 1
ATOM 3308 C C . LEU A 1 407 ? -15.447 -9.789 23.493 1.00 94.81 407 LEU A C 1
ATOM 3310 O O . LEU A 1 407 ? -15.556 -8.789 24.193 1.00 94.81 407 LEU A O 1
ATOM 3314 N N . ASN A 1 408 ? -15.968 -9.874 22.264 1.00 95.94 408 ASN A N 1
ATOM 3315 C CA . ASN A 1 408 ? -16.681 -8.803 21.573 1.00 95.94 408 ASN A CA 1
ATOM 3316 C C . ASN A 1 408 ? -15.908 -7.471 21.543 1.00 95.94 408 ASN A C 1
ATOM 3318 O O . ASN A 1 408 ? -16.492 -6.413 21.724 1.00 95.94 408 ASN A O 1
ATOM 3322 N N . MET A 1 409 ? -14.590 -7.505 21.332 1.00 94.75 409 MET A N 1
ATOM 3323 C CA . MET A 1 409 ? -13.736 -6.321 21.447 1.00 94.75 409 MET A CA 1
ATOM 3324 C C . MET A 1 409 ? -13.983 -5.327 20.307 1.00 94.75 409 MET A C 1
ATOM 3326 O O . MET A 1 409 ? -13.484 -5.496 19.193 1.00 94.75 409 MET A O 1
ATOM 3330 N N . SER A 1 410 ? -14.707 -4.252 20.603 1.00 92.75 410 SER A N 1
ATOM 3331 C CA . SER A 1 410 ? -14.923 -3.120 19.695 1.00 92.75 410 SER A CA 1
ATOM 3332 C C . SER A 1 410 ? -15.061 -1.812 20.488 1.00 92.75 410 SER A C 1
ATOM 3334 O O . SER A 1 410 ? -15.534 -1.861 21.626 1.00 92.75 410 SER A O 1
ATOM 3336 N N . PRO A 1 411 ? -14.676 -0.634 19.958 1.00 91.25 411 PRO A N 1
ATOM 3337 C CA . PRO A 1 411 ? -14.723 0.620 20.716 1.00 91.25 411 PRO A CA 1
ATOM 3338 C C . PRO A 1 411 ? -16.073 0.908 21.386 1.00 91.25 411 PRO A C 1
ATOM 3340 O O . PRO A 1 411 ? -16.102 1.311 22.542 1.00 91.25 411 PRO A O 1
ATOM 3343 N N . GLU A 1 412 ? -17.172 0.668 20.679 1.00 92.12 412 GLU A N 1
ATOM 3344 C CA . GLU A 1 412 ? -18.556 0.897 21.113 1.00 92.12 412 GLU A CA 1
ATOM 3345 C C . GLU A 1 412 ? -19.117 -0.167 22.060 1.00 92.12 412 GLU A C 1
ATOM 3347 O O . GLU A 1 412 ? -20.216 -0.017 22.583 1.00 92.12 412 GLU A O 1
ATOM 3352 N N . THR A 1 413 ? -18.370 -1.243 22.288 1.00 94.81 413 THR A N 1
ATOM 3353 C CA . THR A 1 413 ? -18.748 -2.294 23.245 1.00 94.81 413 THR A CA 1
ATOM 3354 C C . THR A 1 413 ? -18.062 -2.115 24.596 1.00 94.81 413 THR A C 1
ATOM 3356 O O . THR A 1 413 ? -18.397 -2.827 25.536 1.00 94.81 413 THR A O 1
ATOM 3359 N N . ILE A 1 414 ? -17.107 -1.184 24.719 1.00 94.06 414 ILE A N 1
ATOM 3360 C CA . ILE A 1 414 ? -16.403 -0.921 25.979 1.00 94.06 414 ILE A CA 1
ATOM 3361 C C . ILE A 1 414 ? -17.373 -0.264 26.960 1.00 94.06 414 ILE A C 1
ATOM 3363 O O . ILE A 1 414 ? -17.840 0.848 26.737 1.00 94.06 414 ILE A O 1
ATOM 3367 N N . VAL A 1 415 ? -17.621 -0.933 28.082 1.00 93.75 415 VAL A N 1
ATOM 3368 C CA . VAL A 1 415 ? -18.472 -0.429 29.169 1.00 93.75 415 VAL A CA 1
ATOM 3369 C C . VAL A 1 415 ? -17.637 0.369 30.168 1.00 93.75 415 VAL A C 1
ATOM 3371 O O . VAL A 1 415 ? -18.018 1.457 30.613 1.00 93.75 415 VAL A O 1
ATOM 3374 N N . ALA A 1 416 ? -16.480 -0.187 30.523 1.00 94.25 416 ALA A N 1
ATOM 3375 C CA . ALA A 1 416 ? -15.609 0.342 31.556 1.00 94.25 416 ALA A CA 1
ATOM 3376 C C . ALA A 1 416 ? -14.172 -0.175 31.409 1.00 94.25 416 ALA A C 1
ATOM 3378 O O . ALA A 1 416 ? -13.921 -1.232 30.829 1.00 94.25 416 ALA A O 1
ATOM 3379 N N . GLN A 1 417 ? -13.228 0.563 31.986 1.00 94.94 417 GLN A N 1
ATOM 3380 C CA . GLN A 1 417 ? -11.837 0.156 32.148 1.00 94.94 417 GLN A CA 1
ATOM 3381 C C . GLN A 1 417 ? -11.473 0.192 33.629 1.00 94.94 417 GLN A C 1
ATOM 3383 O O . GLN A 1 417 ? -11.625 1.222 34.282 1.00 94.94 417 GLN A O 1
ATOM 3388 N N . VAL A 1 418 ? -10.932 -0.903 34.154 1.00 95.94 418 VAL A N 1
ATOM 3389 C CA . VAL A 1 418 ? -10.317 -0.886 35.484 1.00 95.94 418 VAL A CA 1
ATOM 3390 C C . VAL A 1 418 ? -8.931 -0.254 35.372 1.00 95.94 418 VAL A C 1
ATOM 3392 O O . VAL A 1 418 ? -8.140 -0.633 34.502 1.00 95.94 418 VAL A O 1
ATOM 3395 N N . ARG A 1 419 ? -8.621 0.722 36.229 1.00 94.50 419 ARG A N 1
ATOM 3396 C CA . ARG A 1 419 ? -7.286 1.330 36.270 1.00 94.50 419 ARG A CA 1
ATOM 3397 C C . ARG A 1 419 ? -6.257 0.311 36.722 1.00 94.50 419 ARG A C 1
ATOM 3399 O O . ARG A 1 419 ? -6.448 -0.361 37.730 1.00 94.50 419 ARG A O 1
ATOM 3406 N N . LEU A 1 420 ? -5.141 0.256 36.007 1.00 93.25 420 LEU A N 1
ATOM 3407 C CA . LEU A 1 420 ? -4.085 -0.722 36.236 1.00 93.25 420 LEU A CA 1
ATOM 3408 C C . LEU A 1 420 ? -3.091 -0.263 37.318 1.00 93.25 420 LEU A C 1
ATOM 3410 O O . LEU A 1 420 ? -1.885 -0.356 37.125 1.00 93.25 420 LEU A O 1
ATOM 3414 N N . GLU A 1 421 ? -3.566 0.286 38.441 1.00 93.38 421 GLU A N 1
ATOM 3415 C CA . GLU A 1 421 ? -2.701 0.913 39.455 1.00 93.38 421 GLU A CA 1
ATOM 3416 C C . GLU A 1 421 ? -1.725 -0.073 40.121 1.00 93.38 421 GLU A C 1
ATOM 3418 O O . GLU A 1 421 ? -0.562 0.269 40.355 1.00 93.38 421 GLU A O 1
ATOM 3423 N N . TYR A 1 422 ? -2.160 -1.303 40.403 1.00 92.81 422 TYR A N 1
ATOM 3424 C CA . TYR A 1 422 ? -1.321 -2.351 40.987 1.00 92.81 422 TYR A CA 1
ATOM 3425 C C . TYR A 1 422 ? -0.352 -2.911 39.954 1.00 92.81 422 TYR A C 1
ATOM 3427 O O . TYR A 1 422 ? 0.829 -3.089 40.259 1.00 92.81 422 TYR A O 1
ATOM 3435 N N . THR A 1 423 ? -0.828 -3.158 38.734 1.00 91.19 423 THR A N 1
ATOM 3436 C CA . THR A 1 423 ? 0.021 -3.644 37.642 1.00 91.19 423 THR A CA 1
ATOM 3437 C C . THR A 1 423 ? 1.076 -2.607 37.264 1.00 91.19 423 THR A C 1
ATOM 3439 O O . THR A 1 423 ? 2.257 -2.937 37.196 1.00 91.19 423 THR A O 1
ATOM 3442 N N . GLU A 1 424 ? 0.705 -1.336 37.104 1.00 90.00 424 GLU A N 1
ATOM 3443 C CA . GLU A 1 424 ? 1.651 -0.249 36.843 1.00 90.00 424 GLU A CA 1
ATOM 3444 C C . GLU A 1 424 ? 2.655 -0.086 37.981 1.00 90.00 424 GLU A C 1
ATOM 3446 O O . GLU A 1 424 ? 3.843 0.109 37.725 1.00 90.00 424 GLU A O 1
ATOM 3451 N N . LYS A 1 425 ? 2.212 -0.183 39.241 1.00 90.44 425 LYS A N 1
ATOM 3452 C CA . LYS A 1 425 ? 3.118 -0.148 40.392 1.00 90.44 425 LYS A CA 1
ATOM 3453 C C . LYS A 1 425 ? 4.110 -1.311 40.350 1.00 90.44 425 LYS A C 1
ATOM 3455 O O . LYS A 1 425 ? 5.307 -1.073 40.494 1.00 90.44 425 LYS A O 1
ATOM 3460 N N . MET A 1 426 ? 3.638 -2.533 40.104 1.00 89.88 426 MET A N 1
ATOM 3461 C CA . MET A 1 426 ? 4.485 -3.720 39.965 1.00 89.88 426 MET A CA 1
ATOM 3462 C C . MET A 1 426 ? 5.509 -3.541 38.844 1.00 89.88 426 MET A C 1
ATOM 3464 O O . MET A 1 426 ? 6.694 -3.792 39.057 1.00 89.88 426 MET A O 1
ATOM 3468 N N . ILE A 1 427 ? 5.086 -3.037 37.682 1.00 86.38 427 ILE A N 1
ATOM 3469 C CA . ILE A 1 427 ? 5.989 -2.795 36.557 1.00 86.38 427 ILE A CA 1
ATOM 3470 C C . ILE A 1 427 ? 7.010 -1.709 36.900 1.00 86.38 427 ILE A C 1
ATOM 3472 O O . ILE A 1 427 ? 8.191 -1.906 36.648 1.00 86.38 427 ILE A O 1
ATOM 3476 N N . ARG A 1 428 ? 6.613 -0.595 37.529 1.00 87.38 428 ARG A N 1
ATOM 3477 C CA . ARG A 1 428 ? 7.556 0.452 37.971 1.00 87.38 428 ARG A CA 1
ATOM 3478 C C . ARG A 1 428 ? 8.582 -0.089 38.972 1.00 87.38 428 ARG A C 1
ATOM 3480 O O . ARG A 1 428 ? 9.761 0.243 38.876 1.00 87.38 428 ARG A O 1
ATOM 3487 N N . GLU A 1 429 ? 8.156 -0.927 39.915 1.00 87.88 429 GLU A N 1
ATOM 3488 C CA . GLU A 1 429 ? 9.040 -1.554 40.906 1.00 87.88 429 GLU A CA 1
ATOM 3489 C C . GLU A 1 429 ? 9.985 -2.589 40.284 1.00 87.88 429 GLU A C 1
ATOM 3491 O O . GLU A 1 429 ? 11.147 -2.674 40.694 1.00 87.88 429 GLU A O 1
ATOM 3496 N N . LYS A 1 430 ? 9.511 -3.363 39.299 1.00 85.75 430 LYS A N 1
ATOM 3497 C CA . LYS A 1 430 ? 10.342 -4.309 38.551 1.00 85.75 430 LYS A CA 1
ATOM 3498 C C . LYS A 1 430 ? 11.291 -3.594 37.600 1.00 85.75 430 LYS A C 1
ATOM 3500 O O . LYS A 1 430 ? 12.462 -3.913 37.642 1.00 85.75 430 LYS A O 1
ATOM 3505 N N . LEU A 1 431 ? 10.873 -2.577 36.848 1.00 85.12 431 LEU A N 1
ATOM 3506 C CA . LEU A 1 431 ? 11.750 -1.782 35.970 1.00 85.12 431 LEU A CA 1
ATOM 3507 C C . LEU A 1 431 ? 12.917 -1.128 36.717 1.00 85.12 431 LEU A C 1
ATOM 3509 O O . LEU A 1 431 ? 13.973 -0.898 36.140 1.00 85.12 431 LEU A O 1
ATOM 3513 N N . ALA A 1 432 ? 12.748 -0.823 38.005 1.00 84.31 432 ALA A N 1
ATOM 3514 C CA . ALA A 1 432 ? 13.836 -0.315 38.837 1.00 84.31 432 ALA A CA 1
ATOM 3515 C C . ALA A 1 432 ? 14.928 -1.370 39.134 1.00 84.31 432 ALA A C 1
ATOM 3517 O O . ALA A 1 432 ? 15.984 -1.019 39.661 1.00 84.31 432 ALA A O 1
ATOM 3518 N N . LYS A 1 433 ? 14.669 -2.653 38.850 1.00 81.44 433 LYS A N 1
ATOM 3519 C CA . LYS A 1 433 ? 15.523 -3.811 39.175 1.00 81.44 433 LYS A CA 1
ATOM 3520 C C . LYS A 1 433 ? 15.880 -4.664 37.949 1.00 81.44 433 LYS A C 1
ATOM 3522 O O . LYS A 1 433 ? 17.008 -5.137 37.854 1.00 81.44 433 LYS A O 1
ATOM 3527 N N . GLU A 1 434 ? 14.922 -4.863 37.056 1.00 69.00 434 GLU A N 1
ATOM 3528 C CA . GLU A 1 434 ? 15.006 -5.582 35.785 1.00 69.00 434 GLU A CA 1
ATOM 3529 C C . GLU A 1 434 ? 15.546 -4.660 34.686 1.00 69.00 434 GLU A C 1
ATOM 3531 O O . GLU A 1 434 ? 15.493 -3.435 34.800 1.00 69.00 434 GLU A O 1
ATOM 3536 N N . LYS A 1 435 ? 16.083 -5.230 33.603 1.00 65.19 435 LYS A N 1
ATOM 3537 C CA . LYS A 1 435 ? 16.728 -4.440 32.542 1.00 65.19 435 LYS A CA 1
ATOM 3538 C C . LYS A 1 435 ? 15.752 -3.986 31.463 1.00 65.19 435 LYS A C 1
ATOM 3540 O O . LYS A 1 435 ? 16.048 -3.017 30.765 1.00 65.19 435 LYS A O 1
ATOM 3545 N N . THR A 1 436 ? 14.624 -4.675 31.298 1.00 76.69 436 THR A N 1
ATOM 3546 C CA . THR A 1 436 ? 13.683 -4.435 30.196 1.00 76.69 436 THR A CA 1
ATOM 3547 C C . THR A 1 436 ? 12.215 -4.499 30.627 1.00 76.69 436 THR A C 1
ATOM 3549 O O . THR A 1 436 ? 11.847 -5.159 31.602 1.00 76.69 436 THR A O 1
ATOM 3552 N N . TRP A 1 437 ? 11.346 -3.834 29.858 1.00 73.69 437 TRP A N 1
ATOM 3553 C CA . TRP A 1 437 ? 9.891 -3.880 30.038 1.00 73.69 437 TRP A CA 1
ATOM 3554 C C . TRP A 1 437 ? 9.337 -5.310 29.967 1.00 73.69 437 TRP A C 1
ATOM 3556 O O . TRP A 1 437 ? 8.507 -5.694 30.787 1.00 73.69 437 TRP A O 1
ATOM 3566 N N . THR A 1 438 ? 9.836 -6.130 29.039 1.00 75.38 438 THR A N 1
ATOM 3567 C CA . THR A 1 438 ? 9.403 -7.525 28.855 1.00 75.38 438 THR A CA 1
ATOM 3568 C C . THR A 1 438 ? 9.702 -8.393 30.076 1.00 75.38 438 THR A C 1
ATOM 3570 O O . THR A 1 438 ? 8.849 -9.169 30.500 1.00 75.38 438 THR A O 1
ATOM 3573 N N . GLU A 1 439 ? 10.875 -8.230 30.695 1.00 75.56 439 GLU A N 1
ATOM 3574 C CA . GLU A 1 439 ? 11.256 -8.987 31.896 1.00 75.56 439 GLU A CA 1
ATOM 3575 C C . GLU A 1 439 ? 10.307 -8.718 33.073 1.00 75.56 439 GLU A C 1
ATOM 3577 O O . GLU A 1 439 ? 10.052 -9.618 33.879 1.00 75.56 439 GLU A O 1
ATOM 3582 N N . CYS A 1 440 ? 9.696 -7.529 33.135 1.00 79.38 440 CYS A N 1
ATOM 3583 C CA . CYS A 1 440 ? 8.731 -7.186 34.179 1.00 79.38 440 CYS A CA 1
ATOM 3584 C C . CYS A 1 440 ? 7.474 -8.076 34.140 1.00 79.38 440 CYS A C 1
ATOM 3586 O O . CYS A 1 440 ? 6.866 -8.337 35.181 1.00 79.38 440 CYS A O 1
ATOM 3588 N N . TRP A 1 441 ? 7.124 -8.613 32.972 1.00 78.25 441 TRP A N 1
ATOM 3589 C CA . TRP A 1 441 ? 5.989 -9.522 32.786 1.00 78.25 441 TRP A CA 1
ATOM 3590 C C . TRP A 1 441 ? 6.341 -10.997 33.028 1.00 78.25 441 TRP A C 1
ATOM 3592 O O . TRP A 1 441 ? 5.474 -11.865 32.974 1.00 78.25 441 TRP A O 1
ATOM 3602 N N . THR A 1 442 ? 7.595 -11.315 33.366 1.00 76.62 442 THR A N 1
ATOM 3603 C CA . THR A 1 442 ? 7.989 -12.695 33.684 1.00 76.62 442 THR A CA 1
ATOM 3604 C C . THR A 1 442 ? 7.190 -13.216 34.882 1.00 76.62 442 THR A C 1
ATOM 3606 O O . THR A 1 442 ? 7.221 -12.628 35.969 1.00 76.62 442 THR A O 1
ATOM 3609 N N . GLY A 1 443 ? 6.475 -14.327 34.671 1.00 75.12 443 GLY A N 1
ATOM 3610 C CA . GLY A 1 443 ? 5.623 -14.969 35.678 1.00 75.12 443 GLY A CA 1
ATOM 3611 C C . GLY A 1 443 ? 4.278 -14.276 35.928 1.00 75.12 443 GLY A C 1
ATOM 3612 O O . GLY A 1 443 ? 3.595 -14.649 36.875 1.00 75.12 443 GLY A O 1
ATOM 3613 N N . VAL A 1 444 ? 3.907 -13.281 35.114 1.00 78.50 444 VAL A N 1
ATOM 3614 C CA . VAL A 1 444 ? 2.640 -12.541 35.209 1.00 78.50 444 VAL A CA 1
ATOM 3615 C C . VAL A 1 444 ? 1.952 -12.605 33.845 1.00 78.50 444 VAL A C 1
ATOM 3617 O O . VAL A 1 444 ? 2.438 -12.009 32.887 1.00 78.50 444 VAL A O 1
ATOM 3620 N N . PHE A 1 445 ? 0.862 -13.368 33.740 1.00 80.12 445 PHE A N 1
ATOM 3621 C CA . PHE A 1 445 ? 0.166 -13.596 32.465 1.00 80.12 445 PHE A CA 1
ATOM 3622 C C . PHE A 1 445 ? -0.981 -12.600 32.227 1.00 80.12 445 PHE A C 1
ATOM 3624 O O . PHE A 1 445 ? -1.220 -12.180 31.096 1.00 80.12 445 PHE A O 1
ATOM 3631 N N . GLU A 1 446 ? -1.638 -12.165 33.299 1.00 87.25 446 GLU A N 1
ATOM 3632 C CA . GLU A 1 446 ? -2.734 -11.193 33.301 1.00 87.25 446 GLU A CA 1
ATOM 3633 C C . GLU A 1 446 ? -2.430 -10.010 34.229 1.00 87.25 446 GLU A C 1
ATOM 3635 O O . GLU A 1 446 ? -1.476 -10.034 35.010 1.00 87.25 446 GLU A O 1
ATOM 3640 N N . THR A 1 447 ? -3.227 -8.942 34.151 1.00 92.38 447 THR A N 1
ATOM 3641 C CA . THR A 1 447 ? -3.076 -7.829 35.093 1.00 92.38 447 THR A CA 1
ATOM 3642 C C . THR A 1 447 ? -3.434 -8.268 36.511 1.00 92.38 447 THR A C 1
ATOM 3644 O O . THR A 1 447 ? -4.329 -9.088 36.731 1.00 92.38 447 THR A O 1
ATOM 3647 N N . LEU A 1 448 ? -2.752 -7.689 37.501 1.00 94.06 448 LEU A N 1
ATOM 3648 C CA . LEU A 1 448 ? -3.007 -7.973 38.915 1.00 94.06 448 LEU A CA 1
ATOM 3649 C C . LEU A 1 448 ? -4.448 -7.626 39.309 1.00 94.06 448 LEU A C 1
ATOM 3651 O O . LEU A 1 448 ? -5.032 -8.288 40.162 1.00 94.06 448 LEU A O 1
ATOM 3655 N N . GLU A 1 449 ? -5.030 -6.613 38.667 1.00 96.62 449 GLU A N 1
ATOM 3656 C CA . GLU A 1 449 ? -6.426 -6.228 38.836 1.00 96.62 449 GLU A CA 1
ATOM 3657 C C . GLU A 1 449 ? -7.370 -7.316 38.335 1.00 96.62 449 GLU A C 1
ATOM 3659 O O . GLU A 1 449 ? -8.277 -7.707 39.065 1.00 96.62 449 GLU A O 1
ATOM 3664 N N . TYR A 1 450 ? -7.146 -7.840 37.123 1.00 96.12 450 TYR A N 1
ATOM 3665 C CA . TYR A 1 450 ? -7.949 -8.940 36.591 1.00 96.12 450 TYR A CA 1
ATOM 3666 C C . TYR A 1 450 ? -7.862 -10.160 37.513 1.00 96.12 450 TYR A C 1
ATOM 3668 O O . TYR A 1 450 ? -8.895 -10.705 37.900 1.00 96.12 450 TYR A O 1
ATOM 3676 N N . GLN A 1 451 ? -6.653 -10.539 37.936 1.00 95.88 451 GLN A N 1
ATOM 3677 C CA . GLN A 1 451 ? -6.469 -11.679 38.832 1.00 95.88 451 GLN A CA 1
ATOM 3678 C C . GLN A 1 451 ? -7.198 -11.478 40.170 1.00 95.88 451 GLN A C 1
ATOM 3680 O O . GLN A 1 451 ? -7.907 -12.372 40.625 1.00 95.88 451 GLN A O 1
ATOM 3685 N N . ALA A 1 452 ? -7.113 -10.284 40.768 1.00 96.44 452 ALA A N 1
ATOM 3686 C CA . ALA A 1 452 ? -7.825 -9.966 42.005 1.00 96.44 452 ALA A CA 1
ATOM 3687 C C . ALA A 1 452 ? -9.355 -10.054 41.859 1.00 96.44 452 ALA A C 1
ATOM 3689 O O . ALA A 1 452 ? -10.031 -10.461 42.809 1.00 96.44 452 ALA A O 1
ATOM 3690 N N . ILE A 1 453 ? -9.896 -9.685 40.689 1.00 96.88 453 ILE A N 1
ATOM 3691 C CA . ILE A 1 453 ? -11.326 -9.822 40.370 1.00 96.88 453 ILE A CA 1
ATOM 3692 C C . ILE A 1 453 ? -11.697 -11.302 40.320 1.00 96.88 453 ILE A C 1
ATOM 3694 O O . ILE A 1 453 ? -12.633 -11.712 41.002 1.00 96.88 453 ILE A O 1
ATOM 3698 N N . ILE A 1 454 ? -10.955 -12.117 39.563 1.00 96.88 454 ILE A N 1
ATOM 3699 C CA . ILE A 1 454 ? -11.219 -13.560 39.443 1.00 96.88 454 ILE A CA 1
ATOM 3700 C C . ILE A 1 454 ? -11.121 -14.268 40.803 1.00 96.88 454 ILE A C 1
ATOM 3702 O O . ILE A 1 454 ? -11.974 -15.098 41.119 1.00 96.88 454 ILE A O 1
ATOM 3706 N N . ASP A 1 455 ? -10.160 -13.875 41.640 1.00 96.75 455 ASP A N 1
ATOM 3707 C CA . ASP A 1 455 ? -9.966 -14.403 42.997 1.00 96.75 455 ASP A CA 1
ATOM 3708 C C . ASP A 1 455 ? -10.965 -13.847 44.031 1.00 96.75 455 ASP A C 1
ATOM 3710 O O . ASP A 1 455 ? -10.920 -14.233 45.201 1.00 96.75 455 ASP A O 1
ATOM 3714 N N . LYS A 1 456 ? -11.867 -12.941 43.625 1.00 97.56 456 LYS A N 1
ATOM 3715 C CA . LYS A 1 456 ? -12.880 -12.290 44.474 1.00 97.56 456 LYS A CA 1
ATOM 3716 C C . LYS A 1 456 ? -12.287 -11.645 45.736 1.00 97.56 456 LYS A C 1
ATOM 3718 O O . LYS A 1 456 ? -12.812 -11.809 46.837 1.00 97.56 456 LYS A O 1
ATOM 3723 N N . ARG A 1 457 ? -11.173 -10.920 45.598 1.00 97.19 457 ARG A N 1
ATOM 3724 C CA . ARG A 1 457 ? -10.469 -10.288 46.730 1.00 97.19 457 ARG A CA 1
ATOM 3725 C C . ARG A 1 457 ? -11.276 -9.125 47.326 1.00 97.19 457 ARG A C 1
ATOM 3727 O O . ARG A 1 457 ? -11.612 -8.174 46.627 1.00 97.19 457 ARG A O 1
ATOM 3734 N N . GLU A 1 458 ? -11.541 -9.165 48.630 1.00 96.38 458 GLU A N 1
ATOM 3735 C CA . GLU A 1 458 ? -12.248 -8.087 49.352 1.00 96.38 458 GLU A CA 1
ATOM 3736 C C . GLU A 1 458 ? -11.309 -6.964 49.832 1.00 96.38 458 GLU A C 1
ATOM 3738 O O . GLU A 1 458 ? -11.734 -5.835 50.063 1.00 96.38 458 GLU A O 1
ATOM 3743 N N . ASP A 1 459 ? -10.016 -7.254 49.968 1.00 96.00 459 ASP A N 1
ATOM 3744 C CA . ASP A 1 459 ? -8.995 -6.326 50.467 1.00 96.00 459 ASP A CA 1
ATOM 3745 C C . ASP A 1 459 ? -8.323 -5.489 49.362 1.00 96.00 459 ASP A C 1
ATOM 3747 O O . ASP A 1 459 ? -7.541 -4.583 49.654 1.00 96.00 459 ASP A O 1
ATOM 3751 N N . VAL A 1 460 ? -8.633 -5.771 48.094 1.00 95.94 460 VAL A N 1
ATOM 3752 C CA . VAL A 1 460 ? -8.124 -5.046 46.924 1.00 95.94 460 VAL A CA 1
ATOM 3753 C C . VAL A 1 460 ? -9.193 -4.067 46.446 1.00 95.94 460 VAL A C 1
ATOM 3755 O O . VAL A 1 460 ? -10.297 -4.479 46.096 1.00 95.94 460 VAL A O 1
ATOM 3758 N N . GLN A 1 461 ? -8.861 -2.774 46.423 1.00 97.12 461 GLN A N 1
ATOM 3759 C CA . GLN A 1 461 ? -9.740 -1.701 45.952 1.00 97.12 461 GLN A CA 1
ATOM 3760 C C . GLN A 1 461 ? -9.381 -1.345 44.514 1.00 97.12 461 GLN A C 1
ATOM 3762 O O . GLN A 1 461 ? -8.228 -1.042 44.225 1.00 97.12 461 GLN A O 1
ATOM 3767 N N . LEU A 1 462 ? -10.361 -1.357 43.619 1.00 97.00 462 LEU A N 1
ATOM 3768 C CA . LEU A 1 462 ? -10.182 -1.094 42.198 1.00 97.00 462 LEU A CA 1
ATOM 3769 C C . LEU A 1 462 ? -10.951 0.161 41.798 1.00 97.00 462 LEU A C 1
ATOM 3771 O O . LEU A 1 462 ? -12.084 0.365 42.232 1.00 97.00 462 LEU A O 1
ATOM 3775 N N . ILE A 1 463 ? -10.339 0.993 40.955 1.00 96.00 463 ILE A N 1
ATOM 3776 C CA . ILE A 1 463 ? -10.993 2.161 40.359 1.00 96.00 463 ILE A CA 1
ATOM 3777 C C . ILE A 1 463 ? -11.478 1.778 38.964 1.00 96.00 463 ILE A C 1
ATOM 3779 O O . ILE A 1 463 ? -10.678 1.411 38.103 1.00 96.00 463 ILE A O 1
ATOM 3783 N N . ILE A 1 464 ? -12.782 1.891 38.742 1.00 95.38 464 ILE A N 1
ATOM 3784 C CA . ILE A 1 464 ? -13.431 1.633 37.461 1.00 95.38 464 ILE A CA 1
ATOM 3785 C C . ILE A 1 464 ? -13.728 2.963 36.787 1.00 95.38 464 ILE A C 1
ATOM 3787 O O . ILE A 1 464 ? -14.513 3.755 37.303 1.00 95.38 464 ILE A O 1
ATOM 3791 N N . ASP A 1 465 ? -13.126 3.193 35.625 1.00 94.06 465 ASP A N 1
ATOM 3792 C CA . ASP A 1 465 ? -13.451 4.308 34.746 1.00 94.06 465 ASP A CA 1
ATOM 3793 C C . ASP A 1 465 ? -14.538 3.876 33.758 1.00 94.06 465 ASP A C 1
ATOM 3795 O O . ASP A 1 465 ? -14.308 3.071 32.853 1.00 94.06 465 ASP A O 1
ATOM 3799 N N . TRP A 1 466 ? -15.735 4.427 33.928 1.00 92.06 466 TRP A N 1
ATOM 3800 C CA . TRP A 1 466 ? -16.870 4.177 33.047 1.00 92.06 466 TRP A CA 1
ATOM 3801 C C . TRP A 1 466 ? -16.770 5.011 31.769 1.00 92.06 466 TRP A C 1
ATOM 3803 O O . TRP A 1 466 ? -16.268 6.140 31.779 1.00 92.06 466 TRP A O 1
ATOM 3813 N N . GLU A 1 467 ? -17.344 4.515 30.672 1.00 79.81 467 GLU A N 1
ATOM 3814 C CA . GLU A 1 467 ? -17.347 5.224 29.384 1.00 79.81 467 GLU A CA 1
ATOM 3815 C C . GLU A 1 467 ? -17.922 6.659 29.488 1.00 79.81 467 GLU A C 1
ATOM 3817 O O . GLU A 1 467 ? -17.414 7.604 28.877 1.00 79.81 467 GLU A O 1
ATOM 3822 N N . LYS A 1 468 ? -18.923 6.867 30.357 1.00 69.19 468 LYS A N 1
ATOM 3823 C CA . LYS A 1 468 ? -19.559 8.175 30.622 1.00 69.19 468 LYS A CA 1
ATOM 3824 C C . LYS A 1 468 ? -18.745 9.109 31.535 1.00 69.19 468 LYS A C 1
ATOM 3826 O O . LYS A 1 468 ? -19.279 10.106 32.018 1.00 69.19 468 LYS A O 1
ATOM 3831 N N . LYS A 1 469 ? -17.448 8.833 31.726 1.00 68.75 469 LYS A N 1
ATOM 3832 C CA . LYS A 1 469 ? -16.475 9.633 32.498 1.00 68.75 469 LYS A CA 1
ATOM 3833 C C . LYS A 1 469 ? -16.787 9.784 33.993 1.00 68.75 469 LYS A C 1
ATOM 3835 O O . LYS A 1 469 ? -16.293 10.716 34.626 1.00 68.75 469 LYS A O 1
ATOM 3840 N N . SER A 1 470 ? -17.581 8.884 34.564 1.00 84.81 470 SER A N 1
ATOM 3841 C CA . SER A 1 470 ? -17.616 8.670 36.011 1.00 84.81 470 SER A CA 1
ATOM 3842 C C . SER A 1 470 ? -16.555 7.643 36.393 1.00 84.81 470 SER A C 1
ATOM 3844 O O . SER A 1 470 ? -16.310 6.705 35.637 1.00 84.81 470 SER A O 1
ATOM 3846 N N . SER A 1 471 ? -15.958 7.806 37.569 1.00 92.62 471 SER A N 1
ATOM 3847 C CA . SER A 1 471 ? -15.094 6.789 38.164 1.00 92.62 471 SER A CA 1
ATOM 3848 C C . SER A 1 471 ? -15.703 6.337 39.481 1.00 92.62 471 SER A C 1
ATOM 3850 O O . SER A 1 471 ? -16.200 7.169 40.241 1.00 92.62 471 SER A O 1
ATOM 3852 N N . GLU A 1 472 ? -15.655 5.042 39.755 1.00 93.69 472 GLU A N 1
ATOM 3853 C CA . GLU A 1 472 ? -16.132 4.465 41.010 1.00 93.69 472 GLU A CA 1
ATOM 3854 C C . GLU A 1 472 ? -15.064 3.548 41.599 1.00 93.69 472 GLU A C 1
ATOM 3856 O O . GLU A 1 472 ? -14.336 2.884 40.863 1.00 93.69 472 GLU A O 1
ATOM 3861 N N . THR A 1 473 ? -14.953 3.532 42.926 1.00 95.75 473 THR A N 1
ATOM 3862 C CA . THR A 1 473 ? -14.056 2.623 43.639 1.00 95.75 473 THR A CA 1
ATOM 3863 C C . THR A 1 473 ? -14.870 1.508 44.270 1.00 95.75 473 THR A C 1
ATOM 3865 O O . THR A 1 473 ? -15.836 1.779 44.980 1.00 95.75 473 THR A O 1
ATOM 3868 N N . MET A 1 474 ? -14.465 0.265 44.038 1.00 95.50 474 MET A N 1
ATOM 3869 C CA . MET A 1 474 ? -15.118 -0.915 44.601 1.00 95.50 474 MET A CA 1
ATOM 3870 C C . MET A 1 474 ? -14.109 -2.034 44.862 1.00 95.50 474 MET A C 1
ATOM 3872 O O . MET A 1 474 ? -13.006 -2.032 44.311 1.00 95.50 474 MET A O 1
ATOM 3876 N N . THR A 1 475 ? -14.464 -2.986 45.727 1.00 97.56 475 THR A N 1
ATOM 3877 C CA . THR A 1 475 ? -13.598 -4.146 45.982 1.00 97.56 475 THR A CA 1
ATOM 3878 C C . THR A 1 475 ? -13.545 -5.046 44.751 1.00 97.56 475 THR A C 1
ATOM 3880 O O . THR A 1 475 ? -14.520 -5.126 44.004 1.00 97.56 475 THR A O 1
ATOM 3883 N N . ALA A 1 476 ? -12.450 -5.777 44.544 1.00 96.88 476 ALA A N 1
ATOM 3884 C CA . ALA A 1 476 ? -12.362 -6.729 43.435 1.00 96.88 476 ALA A CA 1
ATOM 3885 C C . ALA A 1 476 ? -13.468 -7.808 43.491 1.00 96.88 476 ALA A C 1
ATOM 3887 O O . ALA A 1 476 ? -13.993 -8.213 42.453 1.00 96.88 476 ALA A O 1
ATOM 3888 N N . ALA A 1 477 ? -13.891 -8.204 44.698 1.00 97.25 477 ALA A N 1
ATOM 3889 C CA . ALA A 1 477 ? -15.056 -9.061 44.921 1.00 97.25 477 ALA A CA 1
ATOM 3890 C C . ALA A 1 477 ? -16.368 -8.444 44.404 1.00 97.25 477 ALA A C 1
ATOM 3892 O O . ALA A 1 477 ? -17.180 -9.144 43.796 1.00 97.25 477 ALA A O 1
ATOM 3893 N N . ASP A 1 478 ? -16.585 -7.146 44.615 1.00 96.88 478 ASP A N 1
ATOM 3894 C CA . ASP A 1 478 ? -17.776 -6.450 44.122 1.00 96.88 478 ASP A CA 1
ATOM 3895 C C . ASP A 1 478 ? -17.736 -6.273 42.599 1.00 96.88 478 ASP A C 1
ATOM 3897 O O . ASP A 1 478 ? -18.760 -6.477 41.947 1.00 96.88 478 ASP A O 1
ATOM 3901 N N . VAL A 1 479 ? -16.558 -6.018 42.010 1.00 95.88 479 VAL A N 1
ATOM 3902 C CA . VAL A 1 479 ? -16.382 -6.023 40.544 1.00 95.88 479 VAL A CA 1
ATOM 3903 C C . VAL A 1 479 ? -16.743 -7.387 39.956 1.00 95.88 479 VAL A C 1
ATOM 3905 O O . VAL A 1 479 ? -17.435 -7.460 38.942 1.00 95.88 479 VAL A O 1
ATOM 3908 N N . TYR A 1 480 ? -16.319 -8.481 40.597 1.00 97.38 480 TYR A N 1
ATOM 3909 C CA . TYR A 1 480 ? -16.677 -9.827 40.151 1.00 97.38 480 TYR A CA 1
ATOM 3910 C C . TYR A 1 480 ? -18.194 -10.019 40.141 1.00 97.38 480 TYR A C 1
ATOM 3912 O O . TYR A 1 480 ? -18.751 -10.454 39.134 1.00 97.38 480 TYR A O 1
ATOM 3920 N N . LYS A 1 481 ? -18.877 -9.668 41.239 1.00 96.50 481 LYS A N 1
ATOM 3921 C CA . LYS A 1 481 ? -20.343 -9.769 41.324 1.00 96.50 481 LYS A CA 1
ATOM 3922 C C . LYS A 1 481 ? -21.012 -8.920 40.249 1.00 96.50 481 LYS A C 1
ATOM 3924 O O . LYS A 1 481 ? -21.945 -9.374 39.596 1.00 96.50 481 LYS A O 1
ATOM 3929 N N . MET A 1 482 ? -20.500 -7.713 40.029 1.00 94.50 482 MET A N 1
ATOM 3930 C CA . MET A 1 482 ? -20.990 -6.793 39.011 1.00 94.50 482 MET A CA 1
ATOM 3931 C C . MET A 1 482 ? -20.880 -7.375 37.593 1.00 94.50 482 MET A C 1
ATOM 3933 O O . MET A 1 482 ? -21.801 -7.191 36.806 1.00 94.50 482 MET A O 1
ATOM 3937 N N . ILE A 1 483 ? -19.800 -8.085 37.260 1.00 94.44 483 ILE A N 1
ATOM 3938 C CA . ILE A 1 483 ? -19.588 -8.639 35.911 1.00 94.44 483 ILE A CA 1
ATOM 3939 C C . ILE A 1 483 ? -20.288 -9.992 35.729 1.00 94.44 483 ILE A C 1
ATOM 3941 O O . ILE A 1 483 ? -20.888 -10.230 34.687 1.00 94.44 483 ILE A O 1
ATOM 3945 N N . PHE A 1 484 ? -20.205 -10.885 36.719 1.00 95.38 484 PHE A N 1
ATOM 3946 C CA . PHE A 1 484 ? -20.579 -12.296 36.560 1.00 95.38 484 PHE A CA 1
ATOM 3947 C C . PHE A 1 484 ? -21.872 -12.702 37.286 1.00 95.38 484 PHE A C 1
ATOM 3949 O O . PHE A 1 484 ? -22.445 -13.737 36.949 1.00 95.38 484 PHE A O 1
ATOM 3956 N N . GLU A 1 485 ? -22.341 -11.932 38.276 1.00 95.12 485 GLU A N 1
ATOM 3957 C CA . GLU A 1 485 ? -23.493 -12.298 39.128 1.00 95.12 485 GLU A CA 1
ATOM 3958 C C . GLU A 1 485 ? -24.676 -11.313 39.021 1.00 95.12 485 GLU A C 1
ATOM 3960 O O . GLU A 1 485 ? -25.789 -11.646 39.426 1.00 95.12 485 GLU A O 1
ATOM 3965 N N . SER A 1 486 ? -24.476 -10.125 38.443 1.00 91.75 486 SER A N 1
ATOM 3966 C CA . SER A 1 486 ? -25.502 -9.079 38.285 1.00 91.75 486 SER A CA 1
ATOM 3967 C C . SER A 1 486 ? -26.605 -9.429 37.277 1.00 91.75 486 SER A C 1
ATOM 3969 O O . SER A 1 486 ? -27.683 -8.839 37.315 1.00 91.75 486 SER A O 1
ATOM 3971 N N . GLY A 1 487 ? -26.342 -10.383 36.377 1.00 90.44 487 GLY A N 1
ATOM 3972 C CA . GLY A 1 487 ? -27.197 -10.695 35.228 1.00 90.44 487 GLY A CA 1
ATOM 3973 C C . GLY A 1 487 ? -26.937 -9.811 34.003 1.00 90.44 487 GLY A C 1
ATOM 3974 O O . GLY A 1 487 ? -27.522 -10.064 32.947 1.00 90.44 487 GLY A O 1
ATOM 3975 N N . GLU A 1 488 ? -26.044 -8.824 34.119 1.00 91.56 488 GLU A N 1
ATOM 3976 C CA . GLU A 1 488 ? -25.563 -8.044 32.984 1.00 91.56 488 GLU A CA 1
ATOM 3977 C C . GLU A 1 488 ? -24.799 -8.938 32.005 1.00 91.56 488 GLU A C 1
ATOM 3979 O O . GLU A 1 488 ? -24.083 -9.870 32.380 1.00 91.56 488 GLU A O 1
ATOM 3984 N N . LYS A 1 489 ? -24.935 -8.653 30.711 1.00 94.81 489 LYS A N 1
ATOM 3985 C CA . LYS A 1 489 ? -24.240 -9.407 29.664 1.00 94.81 489 LYS A CA 1
ATOM 3986 C C . LYS A 1 489 ? -22.844 -8.842 29.452 1.00 94.81 489 LYS A C 1
ATOM 3988 O O . LYS A 1 489 ? -22.571 -8.299 28.387 1.00 94.81 489 LYS A O 1
ATOM 3993 N N . TRP A 1 490 ? -21.977 -8.918 30.454 1.00 95.81 490 TRP A N 1
ATOM 3994 C CA . TRP A 1 490 ? -20.622 -8.369 30.377 1.00 95.81 490 TRP A CA 1
ATOM 3995 C C . TRP A 1 490 ? -19.553 -9.453 30.351 1.00 95.81 490 TRP A C 1
ATOM 3997 O O . TRP A 1 490 ? -19.745 -10.579 30.807 1.00 95.81 490 TRP A O 1
ATOM 4007 N N . VAL A 1 491 ? -18.401 -9.091 29.800 1.00 96.00 491 VAL A N 1
ATOM 4008 C CA . VAL A 1 491 ? -17.191 -9.905 29.816 1.00 96.00 491 VAL A CA 1
ATOM 4009 C C . VAL A 1 491 ? -15.986 -9.018 30.090 1.00 96.00 491 VAL A C 1
ATOM 4011 O O . VAL A 1 491 ? -16.006 -7.826 29.795 1.00 96.00 491 VAL A O 1
ATOM 4014 N N . ILE A 1 492 ? -14.932 -9.587 30.662 1.00 95.94 492 ILE A N 1
ATOM 4015 C CA . ILE A 1 492 ? -13.704 -8.871 30.997 1.00 95.94 492 ILE A CA 1
ATOM 4016 C C . ILE A 1 492 ? -12.502 -9.533 30.325 1.00 95.94 492 ILE A C 1
ATOM 4018 O O . ILE A 1 492 ? -12.394 -10.758 30.286 1.00 95.94 492 ILE A O 1
ATOM 4022 N N . SER A 1 493 ? -11.605 -8.722 29.769 1.00 95.06 493 SER A N 1
ATOM 4023 C CA . SER A 1 493 ? -10.329 -9.174 29.210 1.00 95.06 493 SER A CA 1
ATOM 4024 C C . SER A 1 493 ? -9.217 -9.189 30.261 1.00 95.06 493 SER A C 1
ATOM 4026 O O . SER A 1 493 ? -9.295 -8.508 31.280 1.00 95.06 493 SER A O 1
ATOM 4028 N N . ALA A 1 494 ? -8.121 -9.896 29.975 1.00 91.75 494 ALA A N 1
ATOM 4029 C CA . ALA A 1 494 ? -6.960 -10.001 30.868 1.00 91.75 494 ALA A CA 1
ATOM 4030 C C . ALA A 1 494 ? -6.256 -8.660 31.176 1.00 91.75 494 ALA A C 1
ATOM 4032 O O . ALA A 1 494 ? -5.488 -8.581 32.128 1.00 91.75 494 ALA A O 1
ATOM 4033 N N . ASN A 1 495 ? -6.520 -7.599 30.400 1.00 91.06 495 ASN A N 1
ATOM 4034 C CA . ASN A 1 495 ? -6.088 -6.223 30.689 1.00 91.06 495 ASN A CA 1
ATOM 4035 C C . ASN A 1 495 ? -7.157 -5.396 31.440 1.00 91.06 495 ASN A C 1
ATOM 4037 O O . ASN A 1 495 ? -7.124 -4.164 31.423 1.00 91.06 495 ASN A O 1
ATOM 4041 N N . ALA A 1 496 ? -8.116 -6.079 32.065 1.00 94.50 496 ALA A N 1
ATOM 4042 C CA . ALA A 1 496 ? -9.203 -5.534 32.868 1.00 94.50 496 ALA A CA 1
ATOM 4043 C C . ALA A 1 496 ? -10.102 -4.503 32.148 1.00 94.50 496 ALA A C 1
ATOM 4045 O O . ALA A 1 496 ? -10.644 -3.585 32.769 1.00 94.50 496 ALA A O 1
ATOM 4046 N N . THR A 1 497 ? -10.276 -4.658 30.831 1.00 95.69 497 THR A N 1
ATOM 4047 C CA . THR A 1 497 ? -11.304 -3.936 30.068 1.00 95.69 497 THR A CA 1
ATOM 4048 C C . THR A 1 497 ? -12.605 -4.729 30.109 1.00 95.69 497 THR A C 1
ATOM 4050 O O . THR A 1 497 ? -12.598 -5.936 29.872 1.00 95.69 497 THR A O 1
ATOM 4053 N N . ILE A 1 498 ? -13.718 -4.054 30.394 1.00 96.12 498 ILE A N 1
ATOM 4054 C CA . ILE A 1 498 ? -15.051 -4.654 30.461 1.00 96.12 498 ILE A CA 1
ATOM 4055 C C . ILE A 1 498 ? -15.803 -4.325 29.169 1.00 96.12 498 ILE A C 1
ATOM 4057 O O . ILE A 1 498 ? -15.942 -3.153 28.806 1.00 96.12 498 ILE A O 1
ATOM 4061 N N . TYR A 1 499 ? -16.307 -5.358 28.501 1.00 96.56 499 TYR A N 1
ATOM 4062 C CA . TYR A 1 499 ? -17.057 -5.275 27.252 1.00 96.56 499 TYR A CA 1
ATOM 4063 C C . TYR A 1 499 ? -18.500 -5.749 27.444 1.00 96.56 499 TYR A C 1
ATOM 4065 O O . TYR A 1 499 ? -18.766 -6.695 28.186 1.00 96.56 499 TYR A O 1
ATOM 4073 N N . SER A 1 500 ? -19.430 -5.111 26.740 1.00 95.12 500 SER A N 1
ATOM 4074 C CA . SER A 1 500 ? -20.823 -5.535 26.636 1.00 95.12 500 SER A CA 1
ATOM 4075 C C . SER A 1 500 ? -20.977 -6.618 25.572 1.00 95.12 500 SER A C 1
ATOM 4077 O O . SER A 1 500 ? -20.399 -6.532 24.492 1.00 95.12 500 SER A O 1
ATOM 4079 N N . LEU A 1 501 ? -21.800 -7.619 25.865 1.00 94.75 501 LEU A N 1
ATOM 4080 C CA . LEU A 1 501 ? -22.257 -8.679 24.966 1.00 94.75 501 LEU A CA 1
ATOM 4081 C C . LEU A 1 501 ? -23.739 -8.507 24.595 1.00 94.75 501 LEU A C 1
ATOM 4083 O O . LEU A 1 501 ? -24.349 -9.416 24.030 1.00 94.75 501 LEU A O 1
ATOM 4087 N N . GLU A 1 502 ? -24.358 -7.373 24.938 1.00 92.50 502 GLU A N 1
ATOM 4088 C CA . GLU A 1 502 ? -25.757 -7.105 24.584 1.00 92.50 502 GLU A CA 1
ATOM 4089 C C . GLU A 1 502 ? -25.965 -7.031 23.068 1.00 92.50 502 GLU A C 1
ATOM 4091 O O . GLU A 1 502 ? -26.982 -7.504 22.558 1.00 92.50 502 GLU A O 1
ATOM 4096 N N . HIS A 1 503 ? -24.983 -6.468 22.362 1.00 90.12 503 HIS A N 1
ATOM 4097 C CA . HIS A 1 503 ? -24.969 -6.292 20.916 1.00 90.12 503 HIS A CA 1
ATOM 4098 C C . HIS A 1 503 ? -23.578 -6.654 20.392 1.00 90.12 503 HIS A C 1
ATOM 4100 O O . HIS A 1 503 ? -22.575 -6.397 21.059 1.00 90.12 503 HIS A O 1
ATOM 4106 N N . VAL A 1 504 ? -23.502 -7.245 19.200 1.00 91.69 504 VAL A N 1
ATOM 4107 C CA . VAL A 1 504 ? -22.214 -7.568 18.572 1.00 91.69 504 VAL A CA 1
ATOM 4108 C C . VAL A 1 504 ? -21.565 -6.277 18.079 1.00 91.69 504 VAL A C 1
ATOM 4110 O O . VAL A 1 504 ? -22.214 -5.481 17.403 1.00 91.69 504 VAL A O 1
ATOM 4113 N N . GLY A 1 505 ? -20.296 -6.073 18.426 1.00 92.44 505 GLY A N 1
ATOM 4114 C CA . GLY A 1 505 ? -19.529 -4.925 17.968 1.00 92.44 505 GLY A CA 1
ATOM 4115 C C . GLY A 1 505 ? -19.209 -4.994 16.475 1.00 92.44 505 GLY A C 1
ATOM 4116 O O . GLY A 1 505 ? -19.091 -6.073 15.890 1.00 92.44 505 GLY A O 1
ATOM 4117 N N . VAL A 1 506 ? -18.989 -3.831 15.869 1.00 92.69 506 VAL A N 1
ATOM 4118 C CA . VAL A 1 506 ? -18.685 -3.656 14.444 1.00 92.69 506 VAL A CA 1
ATOM 4119 C C . VAL A 1 506 ? -17.441 -4.447 14.038 1.00 92.69 506 VAL A C 1
ATOM 4121 O O . VAL A 1 506 ? -17.445 -5.126 13.010 1.00 92.69 506 VAL A O 1
ATOM 4124 N N . VAL A 1 507 ? -16.373 -4.392 14.844 1.00 90.88 507 VAL A N 1
ATOM 4125 C CA . VAL A 1 507 ? -15.115 -5.093 14.543 1.00 90.88 507 VAL A CA 1
ATOM 4126 C C . VAL A 1 507 ? -15.283 -6.624 14.620 1.00 90.88 507 VAL A C 1
ATOM 4128 O O . VAL A 1 507 ? -14.952 -7.296 13.639 1.00 90.88 507 VAL A O 1
ATOM 4131 N N . PRO A 1 508 ? -15.822 -7.211 15.710 1.00 91.44 508 PRO A N 1
ATOM 4132 C CA . PRO A 1 508 ? -16.160 -8.635 15.779 1.00 91.44 508 PRO A CA 1
ATOM 4133 C C . PRO A 1 508 ? -17.059 -9.137 14.645 1.00 91.44 508 PRO A C 1
ATOM 4135 O O . PRO A 1 508 ? -16.838 -10.234 14.121 1.00 91.44 508 PRO A O 1
ATOM 4138 N N . GLU A 1 509 ? -18.069 -8.355 14.261 1.00 89.81 509 GLU A N 1
ATOM 4139 C CA . GLU A 1 509 ? -18.987 -8.708 13.179 1.00 89.81 509 GLU A CA 1
ATOM 4140 C C . GLU A 1 509 ? -18.253 -8.767 11.831 1.00 89.81 509 GLU A C 1
ATOM 4142 O O . GLU A 1 509 ? -18.274 -9.802 11.163 1.00 89.81 509 GLU A O 1
ATOM 4147 N N . MET A 1 510 ? -17.499 -7.715 11.493 1.00 85.75 510 MET A N 1
ATOM 4148 C CA . MET A 1 510 ? -16.688 -7.646 10.272 1.00 85.75 510 MET A CA 1
ATOM 4149 C C . MET A 1 510 ? -15.672 -8.796 10.187 1.00 85.75 510 MET A C 1
ATOM 4151 O O . MET A 1 510 ? -15.548 -9.453 9.154 1.00 85.75 510 MET A O 1
ATOM 4155 N N . LEU A 1 511 ? -14.972 -9.094 11.288 1.00 83.81 511 LEU A N 1
ATOM 4156 C CA . LEU A 1 511 ? -14.028 -10.214 11.346 1.00 83.81 511 LEU A CA 1
ATOM 4157 C C . LEU A 1 511 ? -14.714 -11.571 11.171 1.00 83.81 511 LEU A C 1
ATOM 4159 O O . LEU A 1 511 ? -14.101 -12.502 10.652 1.00 83.81 511 LEU A O 1
ATOM 4163 N N . THR A 1 512 ? -15.966 -11.707 11.609 1.00 84.06 512 THR A N 1
ATOM 4164 C CA . THR A 1 512 ? -16.737 -12.943 11.427 1.00 84.06 512 THR A CA 1
ATOM 4165 C C . THR A 1 512 ? -17.046 -13.183 9.952 1.00 84.06 512 THR A C 1
ATOM 4167 O O . THR A 1 512 ? -16.872 -14.309 9.478 1.00 84.06 512 THR A O 1
ATOM 4170 N N . ASP A 1 513 ? -17.436 -12.137 9.222 1.00 80.69 513 ASP A N 1
ATOM 4171 C CA . ASP A 1 513 ? -17.666 -12.214 7.779 1.00 80.69 513 ASP A CA 1
ATOM 4172 C C . ASP A 1 513 ? -16.373 -12.562 7.031 1.00 80.69 513 ASP A C 1
ATOM 4174 O O . ASP A 1 513 ? -16.335 -13.548 6.297 1.00 80.69 513 ASP A O 1
ATOM 4178 N N . TRP A 1 514 ? -15.273 -11.861 7.314 1.00 75.25 514 TRP A N 1
ATOM 4179 C CA . TRP A 1 514 ? -13.980 -12.152 6.687 1.00 75.25 514 TRP A CA 1
ATOM 4180 C C . TRP A 1 514 ? -13.453 -13.549 7.001 1.00 75.25 514 TRP A C 1
ATOM 4182 O O . TRP A 1 514 ? -12.856 -14.195 6.142 1.00 75.25 514 TRP A O 1
ATOM 4192 N N . PHE A 1 515 ? -13.664 -14.049 8.220 1.00 70.94 515 PHE A N 1
ATOM 4193 C CA . PHE A 1 515 ? -13.261 -15.408 8.574 1.00 70.94 515 PHE A CA 1
ATOM 4194 C C . PHE A 1 515 ? -14.073 -16.456 7.803 1.00 70.94 515 PHE A C 1
ATOM 4196 O O . PHE A 1 515 ? -13.518 -17.463 7.358 1.00 70.94 515 PHE A O 1
ATOM 4203 N N . ARG A 1 516 ? -15.378 -16.216 7.609 1.00 75.88 516 ARG A N 1
ATOM 4204 C CA . ARG A 1 516 ? -16.238 -17.061 6.770 1.00 75.88 516 ARG A CA 1
ATOM 4205 C C . ARG A 1 516 ? -15.754 -17.056 5.320 1.00 75.88 516 ARG A C 1
ATOM 4207 O O . ARG A 1 516 ? -15.611 -18.128 4.736 1.00 75.88 516 ARG A O 1
ATOM 4214 N N . ASP A 1 517 ? -15.451 -15.884 4.776 1.00 70.75 517 ASP A N 1
ATOM 4215 C CA . ASP A 1 517 ? -15.006 -15.734 3.390 1.00 70.75 517 ASP A CA 1
ATOM 4216 C C . ASP A 1 517 ? -13.626 -16.365 3.175 1.00 70.75 517 ASP A C 1
ATOM 4218 O O . ASP A 1 517 ? -13.441 -17.144 2.241 1.00 70.75 517 ASP A O 1
ATOM 4222 N N . ARG A 1 518 ? -12.686 -16.159 4.108 1.00 68.00 518 ARG A N 1
ATOM 4223 C CA . ARG A 1 518 ? -11.375 -16.824 4.102 1.00 68.00 518 ARG A CA 1
ATOM 4224 C C . ARG A 1 518 ? -11.513 -18.343 4.095 1.00 68.00 518 ARG A C 1
ATOM 4226 O O . ARG A 1 518 ? -10.828 -19.002 3.321 1.00 68.00 518 ARG A O 1
ATOM 4233 N N . LYS A 1 519 ? -12.391 -18.904 4.932 1.00 69.94 519 LYS A N 1
ATOM 4234 C CA . LYS A 1 519 ? -12.616 -20.355 4.985 1.00 69.94 519 LYS A CA 1
ATOM 4235 C C . LYS A 1 519 ? -13.193 -20.887 3.670 1.00 69.94 519 LYS A C 1
ATOM 4237 O O . LYS A 1 519 ? -12.819 -21.975 3.240 1.00 69.94 519 LYS A O 1
ATOM 4242 N N . ASN A 1 520 ? -14.068 -20.119 3.020 1.00 67.88 520 ASN A N 1
ATOM 4243 C CA . ASN A 1 520 ? -14.601 -20.468 1.704 1.00 67.88 520 ASN A 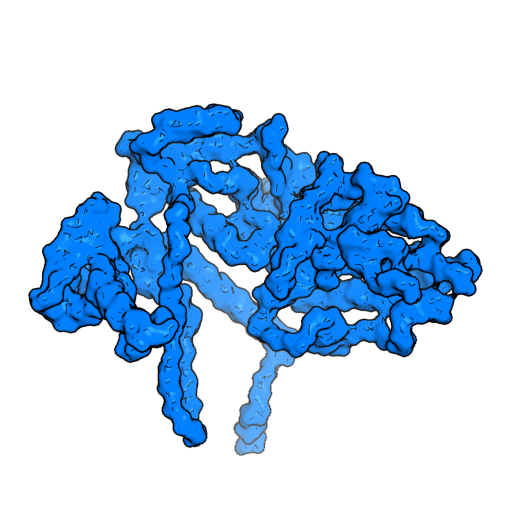CA 1
ATOM 4244 C C . ASN A 1 520 ? -13.505 -20.455 0.630 1.00 67.88 520 ASN A C 1
ATOM 4246 O O . ASN A 1 520 ? -13.419 -21.404 -0.142 1.00 67.88 520 ASN A O 1
ATOM 4250 N N . ILE A 1 521 ? -12.645 -19.431 0.614 1.00 62.25 521 ILE A N 1
ATOM 4251 C CA . ILE A 1 521 ? -11.519 -19.332 -0.329 1.00 62.25 521 ILE A CA 1
ATOM 4252 C C . ILE A 1 521 ? -10.506 -20.455 -0.093 1.00 62.25 521 ILE A C 1
ATOM 4254 O O . ILE A 1 521 ? -10.075 -21.085 -1.049 1.00 62.25 521 ILE A O 1
ATOM 4258 N N . GLN A 1 522 ? -10.154 -20.749 1.163 1.00 64.94 522 GLN A N 1
ATOM 4259 C CA . GLN A 1 522 ? -9.248 -21.855 1.496 1.00 64.94 522 GLN A CA 1
ATOM 4260 C C . GLN A 1 522 ? -9.803 -23.193 1.016 1.00 64.94 522 GLN A C 1
ATOM 4262 O O . GLN A 1 522 ? -9.090 -23.945 0.366 1.00 64.94 522 GLN A O 1
ATOM 4267 N N . ARG A 1 523 ? -11.094 -23.444 1.244 1.00 66.94 523 ARG A N 1
ATOM 4268 C CA . ARG A 1 523 ? -11.759 -24.644 0.737 1.00 66.94 523 ARG A CA 1
ATOM 4269 C C . ARG A 1 523 ? -11.744 -24.710 -0.792 1.00 66.94 523 ARG A C 1
ATOM 4271 O O . ARG A 1 523 ? -11.475 -25.766 -1.343 1.00 66.94 523 ARG A O 1
ATOM 4278 N N . GLN A 1 524 ? -12.024 -23.601 -1.477 1.00 61.78 524 GLN A N 1
ATOM 4279 C CA . GLN A 1 524 ? -11.958 -23.545 -2.941 1.00 61.78 524 GLN A CA 1
ATOM 4280 C C . GLN A 1 524 ? -10.537 -23.783 -3.454 1.00 61.78 524 GLN A C 1
ATOM 4282 O O . GLN A 1 524 ? -10.371 -24.482 -4.445 1.00 61.78 524 GLN A O 1
ATOM 4287 N N . ALA A 1 525 ? -9.526 -23.227 -2.785 1.00 59.78 525 ALA A N 1
ATOM 4288 C CA . ALA A 1 525 ? -8.124 -23.433 -3.118 1.00 59.78 525 ALA A CA 1
ATOM 4289 C C . ALA A 1 525 ? -7.703 -24.891 -2.900 1.00 59.78 525 ALA A C 1
ATOM 4291 O O . ALA A 1 525 ? -7.074 -25.455 -3.780 1.00 59.78 525 ALA A O 1
ATOM 4292 N N . GLU A 1 526 ? 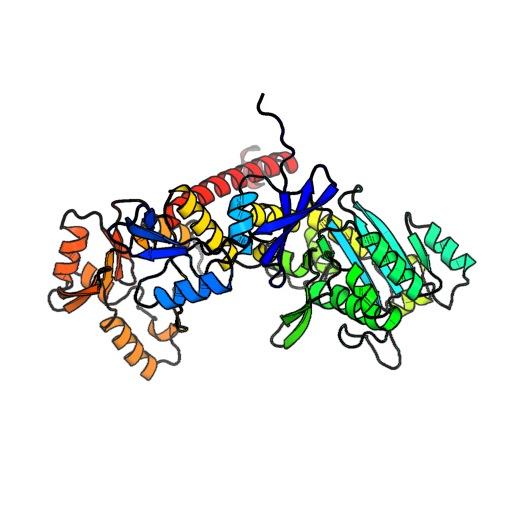-8.102 -25.521 -1.792 1.00 58.19 526 GLU A N 1
ATOM 4293 C CA . GLU A 1 526 ? -7.893 -26.954 -1.546 1.00 58.19 526 GLU A CA 1
ATOM 4294 C C . GLU A 1 526 ? -8.590 -27.809 -2.614 1.00 58.19 526 GLU A C 1
ATOM 4296 O O . GLU A 1 526 ? -7.986 -28.722 -3.165 1.00 58.19 526 GLU A O 1
ATOM 4301 N N . GLU A 1 527 ? -9.841 -27.495 -2.963 1.00 50.06 527 GLU A N 1
ATOM 4302 C CA . GLU A 1 527 ? -10.580 -28.180 -4.030 1.00 50.06 527 GLU A CA 1
ATOM 4303 C C . GLU A 1 527 ? -9.886 -28.006 -5.400 1.00 50.06 527 GLU A C 1
ATOM 4305 O O . GLU A 1 527 ? -9.764 -28.975 -6.147 1.00 50.06 527 GLU A O 1
ATOM 4310 N N . LEU A 1 528 ? -9.377 -26.810 -5.721 1.00 43.34 528 LEU A N 1
ATOM 4311 C CA . LEU A 1 528 ? -8.610 -26.521 -6.941 1.00 43.34 528 LEU A CA 1
ATOM 4312 C C . LEU A 1 528 ? -7.236 -27.199 -6.957 1.00 43.34 528 LEU A C 1
ATOM 4314 O O . LEU A 1 528 ? -6.852 -27.724 -7.996 1.00 43.34 528 LEU A O 1
ATOM 4318 N N . ASP A 1 529 ? -6.519 -27.226 -5.836 1.00 40.00 529 ASP A N 1
ATOM 4319 C CA . ASP A 1 529 ? -5.225 -27.899 -5.677 1.00 40.00 529 ASP A CA 1
ATOM 4320 C C . ASP A 1 529 ? -5.386 -29.416 -5.845 1.00 40.00 529 ASP A C 1
ATOM 4322 O O . ASP A 1 529 ? -4.650 -30.046 -6.600 1.00 40.00 529 ASP A O 1
ATOM 4326 N N . ILE A 1 530 ? -6.446 -29.994 -5.267 1.00 40.75 530 ILE A N 1
ATOM 4327 C CA . ILE A 1 530 ? -6.836 -31.395 -5.480 1.00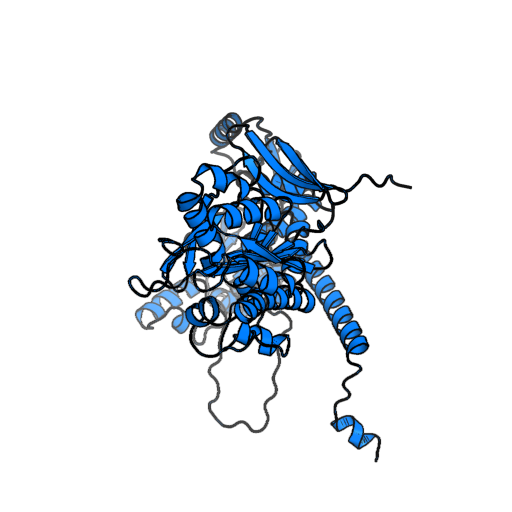 40.75 530 ILE A CA 1
ATOM 4328 C C . ILE A 1 530 ? -7.166 -31.668 -6.956 1.00 40.75 530 ILE A C 1
ATOM 4330 O O . ILE A 1 530 ? -6.841 -32.738 -7.468 1.00 40.75 530 ILE A O 1
ATOM 4334 N N . ILE A 1 531 ? -7.805 -30.729 -7.660 1.00 35.94 531 ILE A N 1
ATOM 4335 C CA . ILE A 1 531 ? -8.134 -30.876 -9.087 1.00 35.94 531 ILE A CA 1
ATOM 4336 C C . ILE A 1 531 ? -6.886 -30.727 -9.977 1.00 35.94 531 ILE A C 1
ATOM 4338 O O . ILE A 1 531 ? -6.745 -31.469 -10.948 1.00 35.94 531 ILE A O 1
ATOM 4342 N N . LEU A 1 532 ? -5.988 -29.789 -9.663 1.00 28.41 532 LEU A N 1
ATOM 4343 C CA . LEU A 1 532 ? -4.798 -29.462 -10.459 1.00 28.41 532 LEU A CA 1
ATOM 4344 C C . LEU A 1 532 ? -3.632 -30.429 -10.219 1.00 28.41 532 LEU A C 1
ATOM 4346 O O . LEU A 1 532 ? -2.892 -30.742 -11.151 1.00 28.41 532 LEU A O 1
ATOM 4350 N N . HIS A 1 533 ? -3.475 -30.921 -8.991 1.00 35.94 533 HIS A N 1
ATOM 4351 C CA . HIS A 1 533 ? -2.345 -31.752 -8.572 1.00 35.94 533 HIS A CA 1
ATOM 4352 C C . HIS A 1 533 ? -2.747 -33.159 -8.103 1.00 35.94 533 HIS A C 1
ATOM 4354 O O . HIS A 1 533 ? -1.870 -33.974 -7.804 1.00 35.94 533 HIS A O 1
ATOM 4360 N N . GLY A 1 534 ? -4.046 -33.482 -8.105 1.00 33.38 534 GLY A N 1
ATOM 4361 C CA . GLY A 1 534 ? -4.572 -34.748 -7.599 1.00 33.38 534 GLY A CA 1
ATOM 4362 C C . GLY A 1 534 ? -4.534 -34.826 -6.069 1.00 33.38 534 GLY A C 1
ATOM 4363 O O . GLY A 1 534 ? -3.816 -34.090 -5.394 1.00 33.38 534 GLY A O 1
ATOM 4364 N N . VAL A 1 535 ? -5.292 -35.762 -5.488 1.00 35.00 535 VAL A N 1
ATOM 4365 C CA . VAL A 1 535 ? -5.167 -36.083 -4.058 1.00 35.00 535 VAL A CA 1
ATOM 4366 C C . VAL A 1 535 ? -3.771 -36.664 -3.827 1.00 35.00 535 VAL A C 1
ATOM 4368 O O . VAL A 1 535 ? -3.493 -37.791 -4.240 1.00 35.00 535 VAL A O 1
ATOM 4371 N N . LYS A 1 536 ? -2.888 -35.925 -3.144 1.00 37.81 536 LYS A N 1
ATOM 4372 C CA . LYS A 1 536 ? -1.667 -36.503 -2.568 1.00 37.81 536 LYS A CA 1
ATOM 4373 C C . LYS A 1 536 ? -2.077 -37.451 -1.447 1.00 37.81 536 LYS A C 1
ATOM 4375 O O . LYS A 1 536 ? -2.246 -37.047 -0.302 1.00 37.81 536 LYS A O 1
ATOM 4380 N N . ILE A 1 537 ? -2.269 -38.715 -1.802 1.00 35.75 537 ILE A N 1
ATOM 4381 C CA . ILE A 1 537 ? -2.406 -39.799 -0.836 1.00 35.75 537 ILE A CA 1
ATOM 4382 C C . ILE A 1 537 ? -1.029 -39.961 -0.166 1.00 35.75 537 ILE A C 1
ATOM 4384 O O . ILE A 1 537 ? -0.046 -40.185 -0.879 1.00 35.75 537 ILE A O 1
ATOM 4388 N N . PRO A 1 538 ? -0.919 -39.824 1.168 1.00 35.72 538 PRO A N 1
ATOM 4389 C CA . PRO A 1 538 ? 0.318 -40.116 1.887 1.00 35.72 538 PRO A CA 1
ATOM 4390 C C . PRO A 1 538 ? 0.795 -41.540 1.551 1.00 35.72 538 PRO A C 1
ATOM 4392 O O . PRO A 1 538 ? -0.016 -42.467 1.512 1.00 35.72 538 PRO A O 1
ATOM 4395 N N . MET A 1 539 ? 2.089 -41.737 1.265 1.00 36.88 539 MET A N 1
ATOM 4396 C CA . MET A 1 539 ? 2.631 -43.047 0.833 1.00 36.88 539 MET A CA 1
ATOM 4397 C C . MET A 1 539 ? 2.423 -44.176 1.857 1.00 36.88 539 MET A C 1
ATOM 4399 O O . MET A 1 539 ? 2.517 -45.359 1.535 1.00 36.88 539 MET A O 1
ATOM 4403 N N . ASP A 1 540 ? 2.140 -43.805 3.093 1.00 44.81 540 ASP A N 1
ATOM 4404 C CA . ASP A 1 540 ? 1.749 -44.637 4.218 1.00 44.81 540 ASP A CA 1
ATOM 4405 C C . ASP A 1 540 ? 0.382 -45.315 4.007 1.00 44.81 540 ASP A C 1
ATOM 4407 O O . ASP A 1 540 ? 0.232 -46.476 4.379 1.00 44.81 540 ASP A O 1
ATOM 4411 N N . VAL A 1 541 ? -0.555 -44.688 3.285 1.00 40.78 541 VAL A N 1
ATOM 4412 C CA . VAL A 1 541 ? -1.861 -45.286 2.937 1.00 40.78 541 VAL A CA 1
ATOM 4413 C C . VAL A 1 541 ? -1.731 -46.343 1.828 1.00 40.78 541 VAL A C 1
ATOM 4415 O O . VAL A 1 541 ? -2.511 -47.292 1.782 1.00 40.78 541 VAL A O 1
ATOM 4418 N N . TYR A 1 542 ? -0.707 -46.257 0.969 1.00 39.09 542 TYR A N 1
ATOM 4419 C CA . TYR A 1 542 ? -0.438 -47.289 -0.047 1.00 39.09 542 TYR A CA 1
ATOM 4420 C C . TYR A 1 542 ? -0.034 -48.636 0.573 1.00 39.09 542 TYR A C 1
ATOM 4422 O O . TYR A 1 542 ? -0.296 -49.681 -0.013 1.00 39.09 542 TYR A O 1
ATOM 4430 N N . ARG A 1 543 ? 0.580 -48.636 1.766 1.00 40.84 543 ARG A N 1
ATOM 4431 C CA . ARG A 1 543 ? 1.026 -49.874 2.432 1.00 40.84 543 ARG A CA 1
ATOM 4432 C C . ARG A 1 543 ? -0.099 -50.643 3.120 1.00 40.84 543 ARG A C 1
ATOM 4434 O O . ARG A 1 543 ? 0.066 -51.834 3.350 1.00 40.84 543 ARG A O 1
ATOM 4441 N N . GLU A 1 544 ? -1.214 -49.986 3.428 1.00 44.25 544 GLU A N 1
ATOM 4442 C CA . GLU A 1 544 ? -2.397 -50.628 4.018 1.00 44.25 544 GLU A CA 1
ATOM 4443 C C . GLU A 1 544 ? -3.406 -51.112 2.965 1.00 44.25 544 GLU A C 1
ATOM 4445 O O . GLU A 1 544 ? -4.315 -51.862 3.299 1.00 44.25 544 GLU A O 1
ATOM 4450 N N . LEU A 1 545 ? -3.249 -50.716 1.696 1.00 38.50 545 LEU A N 1
ATOM 4451 C CA . LEU A 1 545 ? -4.090 -51.186 0.585 1.00 38.50 545 LEU A CA 1
ATOM 4452 C C . LEU A 1 545 ? -3.492 -52.387 -0.175 1.00 38.50 545 LEU A C 1
ATOM 4454 O O . LEU A 1 545 ? -4.207 -53.014 -0.952 1.00 38.50 545 LEU A O 1
ATOM 4458 N N . ASP A 1 546 ? -2.221 -52.720 0.082 1.00 39.31 546 ASP A N 1
ATOM 4459 C CA . ASP A 1 546 ? -1.502 -53.893 -0.454 1.00 39.31 546 ASP A CA 1
ATOM 4460 C C . ASP A 1 546 ? -1.236 -54.989 0.614 1.00 39.31 546 ASP A C 1
ATOM 4462 O O . ASP A 1 546 ? -0.436 -55.904 0.388 1.00 39.31 546 ASP A O 1
ATOM 4466 N N . ALA A 1 547 ? -1.909 -54.924 1.771 1.00 37.59 547 ALA A N 1
ATOM 4467 C CA . ALA A 1 547 ? -1.934 -55.959 2.817 1.00 37.59 547 ALA A CA 1
ATOM 4468 C C . ALA A 1 547 ? -3.376 -56.410 3.081 1.00 37.59 547 ALA A C 1
ATOM 4470 O O . ALA A 1 547 ? -3.576 -57.629 3.301 1.00 37.59 547 ALA A O 1
#

pLDDT: mean 88.43, std 14.21, range [28.41, 98.75]

Radius of gyration: 29.58 Å; chains: 1; bounding box: 69×84×90 Å